Protein AF-0000000078944846 (afdb_homodimer)

Organism: Thermococcus gammatolerans (strain DSM 15229 / JCM 11827 / EJ3) (NCBI:txid593117)

Secondary structure (DSSP, 8-state):
--EEEE--BTTTB-HHHHHHHHHHHHHHHHT--HHHHHHHHHHHHHHHHHHHHTT-S-GGGHHHHHHHHHHHHHTS-HHHHHHHHHHHHHH--GGGBPTTHHHHHHHHHHTT-EEEEEE--SSS-HHHHHHHHHHTTGGGG-SEEEEHHHHT--TTSHHHHHHHHHHHT--GGGEEEEES-IIIIIIHHHHTT-EEEEE-TT-SS-EEEETTEEEESSTTHHHHHHHHHHHH-/--EEEE--BTTTB-HHHHHHHHHHHHHHHHT--HHHHHHHHHHHHHHHHHHHHTT-S-GGGHHHHHHHHHHHHHTS-HHHHHHHHHHHHHH--GGGBPTTHHHHHHHHHHTT-EEEEEE--SSS-HHHHHHHHHHTTGGGG-SEEEEHHHHT--TTSHHHHHHHHHHHT--GGGEEEEES-IIIIIIHHHHTT-EEEEE-TT-SS-EEEETTEEEESSTTHHHHHHHHHHHH-

Solvent-accessible surface area (backbone atoms only — not comparable to full-atom values): 23466 Å² total; per-residue (Å²): 120,50,34,43,33,29,33,40,68,60,35,34,30,35,48,66,54,50,51,51,38,25,37,55,38,34,20,63,73,66,72,53,58,53,67,58,45,46,50,46,52,53,53,41,51,52,51,52,53,54,35,36,77,71,67,46,81,54,44,76,37,40,37,57,51,42,33,46,52,39,16,58,75,71,70,49,61,48,56,54,51,53,50,13,39,41,51,17,64,72,64,62,58,77,83,30,51,34,87,45,24,65,58,32,40,47,53,46,40,73,72,71,36,49,28,32,36,50,28,70,45,40,69,51,59,45,65,58,53,51,32,51,33,50,74,71,55,53,45,81,46,44,73,42,76,44,26,14,72,78,70,45,26,37,59,35,44,47,67,45,64,43,49,63,29,64,73,66,71,47,56,42,78,34,26,34,30,37,18,47,44,54,65,41,29,20,52,18,26,44,75,51,44,22,24,16,28,26,38,35,72,84,41,94,44,80,41,79,78,47,100,53,26,34,36,16,39,44,53,45,42,55,60,59,51,52,53,52,53,60,71,74,105,120,50,34,43,33,29,32,39,68,59,36,34,31,34,48,67,54,48,51,52,38,25,35,54,38,34,21,64,74,66,72,54,59,53,68,59,45,46,50,46,52,54,53,42,50,52,50,51,53,54,34,35,76,70,69,47,81,53,42,78,38,40,38,58,51,40,34,46,52,40,16,58,76,71,70,49,63,48,55,54,51,52,50,13,39,41,52,19,65,72,64,64,59,76,83,28,52,34,86,46,24,65,59,31,41,48,54,47,40,72,72,70,36,47,29,32,36,51,27,68,47,38,70,49,58,46,65,60,54,51,32,51,32,50,74,71,55,51,44,83,45,44,73,42,77,45,27,13,71,77,71,46,25,37,57,34,44,46,66,46,64,43,49,63,27,65,74,68,72,47,56,43,78,32,26,35,31,38,17,46,44,54,65,40,29,21,51,18,25,43,74,51,45,22,24,17,28,25,37,36,74,84,42,92,45,81,42,77,78,45,100,53,27,35,34,17,38,44,51,46,41,54,61,59,50,53,53,53,55,60,70,75,105

Foldseek 3Di:
DAEEEEEPDQAFFDPVLLLVQLLVLLCVLVVDDSVVSSVLLVVLVVVLVVQVLVVHDFLLCQQVVQLVSSCVSSVHDSVSLAVSSVRSLVPGDPNRGDPCNQVLLVLVVVVVHAYEYQYEHHSYFVVSVVVSCVVNVVCVSHPYYHYSNVQSHAFLPLSSVCVVCVVVVHDQDRYEYEDADCSRFAVSSVVNPHQYEHADLPDPAWAADDPRYIYGNGNNNVNVVVVVVVVVD/DAEEEEEFDQAFFDPVLLLVQLLVLLCVLVVHDSVVSSVLLVVLVVVLVVQVLVPHDFLLCQQVVQLVSSCVSSVHDSVSLAVSSVRSLVPGDPNRGDPCNQVLLVLVVVVVHAYEYQYEHHSYFVVSVVVSCVVNVVCVSHPYYHYSNVQSHAFLPLSSVCVVCVVVVHDQDRYEYEDADCSRFAVSSVVNPHQYEHADLPDPAWAADDPRYIYGNGNNNVNVVVVVVVVVD

Radius of gyration: 23.51 Å; Cα contacts (8 Å, |Δi|>4): 927; chains: 2; bounding box: 53×76×45 Å

Nearest PDB structures (foldseek):
  2om6-assembly1_B  TM=9.949E-01  e=7.389E-34  Pyrococcus horikoshii OT3
  1x42-assembly1_A  TM=8.070E-01  e=1.001E-11  Pyrococcus horikoshii OT3
  3vay-assembly1_B  TM=6.993E-01  e=6.120E-13  Pseudomonas syringae pv. tomato str. DC3000
  3k1z-assembly1_A  TM=7.378E-01  e=4.622E-12  Homo sapiens
  3u26-assembly1_A  TM=7.948E-01  e=8.515E-11  Pyrococcus horikoshii

pLDDT: mean 97.65, std 2.81, range [67.69, 98.94]

Sequence (466 aa):
MKLVSFDVWNTVLSMDVMLDAFSVELTKLMGACILDVVEGILLTRERIKAMRAKGEGNPRRALEESQEMLAELLGIDVELVKRAVARAVLKVDEEIVLPGARGALEGVKRKGLKVTVTGNVMFWPGSYTRLLLERFGLMNYIDRTFFADEVLAYKPLPEMFRKPLETFNVKPEEAIHIGDTYAEDFEGALNAGLWAVWINPEAEGVRRIHERGFEVPSVEGILEVLERIEKEGMKLVSFDVWNTVLSMDVMLDAFSVELTKLMGACILDVVEGILLTRERIKAMRAKGEGNPRRALEESQEMLAELLGIDVELVKRAVARAVLKVDEEIVLPGARGALEGVKRKGLKVTVTGNVMFWPGSYTRLLLERFGLMNYIDRTFFADEVLAYKPLPEMFRKPLETFNVKPEEAIHIGDTYAEDFEGALNAGLWAVWINPEAEGVRRIHERGFEVPSVEGILEVLERIEKEG

InterPro domains:
  IPR006439 HAD hydrolase, subfamily IA [PR00413] (1-12)
  IPR006439 HAD hydrolase, subfamily IA [PR00413] (108-121)
  IPR006439 HAD hydrolase, subfamily IA [PR00413] (142-158)
  IPR006439 HAD hydrolase, subfamily IA [PR00413] (160-180)
  IPR006439 HAD hydrolase, subfamily IA [TIGR01549] (135-193)
  IPR023214 HAD superfamily [G3DSA:3.40.50.1000] (2-223)
  IPR036412 HAD-like superfamily [SSF56784] (1-227)
  IPR051540 S-2-haloalkanoic acid dehalogenase [PTHR43316] (2-230)

Structure (mmCIF, N/CA/C/O backbone):
data_AF-0000000078944846-model_v1
#
loop_
_entity.id
_entity.type
_entity.pdbx_description
1 polymer 'Hydrolase, HAD superfamily'
#
loop_
_atom_site.group_PDB
_atom_site.id
_atom_site.type_symbol
_atom_site.label_atom_id
_atom_site.label_alt_id
_atom_site.label_comp_id
_atom_site.label_asym_id
_atom_site.label_entity_id
_atom_site.label_seq_id
_atom_site.pdbx_PDB_ins_code
_atom_site.Cartn_x
_atom_site.Cartn_y
_atom_site.Cartn_z
_atom_site.occupancy
_atom_site.B_iso_or_equiv
_atom_site.auth_seq_id
_atom_site.auth_comp_id
_atom_site.auth_asym_id
_atom_site.auth_atom_id
_atom_site.pdbx_PDB_model_num
ATOM 1 N N . MET A 1 1 ? 5.203 27.234 17.406 1 96.06 1 MET A N 1
ATOM 2 C CA . MET A 1 1 ? 4.824 25.938 16.844 1 96.06 1 MET A CA 1
ATOM 3 C C . MET A 1 1 ? 6.035 25.234 16.234 1 96.06 1 MET A C 1
ATOM 5 O O . MET A 1 1 ? 6.898 25.875 15.641 1 96.06 1 MET A O 1
ATOM 9 N N . LYS A 1 2 ? 6.078 23.922 16.359 1 98.44 2 LYS A N 1
ATOM 10 C CA . LYS A 1 2 ? 7.223 23.156 15.867 1 98.44 2 LYS A CA 1
ATOM 11 C C . LYS A 1 2 ? 6.801 22.156 14.797 1 98.44 2 LYS A C 1
ATOM 13 O O . LYS A 1 2 ? 7.617 21.734 13.969 1 98.44 2 LYS A O 1
ATOM 18 N N . LEU A 1 3 ? 5.562 21.781 14.75 1 98.81 3 LEU A N 1
ATOM 19 C CA . LEU A 1 3 ? 5.086 20.719 13.867 1 98.81 3 LEU A CA 1
ATOM 20 C C . LEU A 1 3 ? 3.664 21.016 13.391 1 98.81 3 LEU A C 1
ATOM 22 O O . LEU A 1 3 ? 2.811 21.406 14.188 1 98.81 3 LEU A O 1
ATOM 26 N N . VAL A 1 4 ? 3.443 20.938 12.117 1 98.94 4 VAL A N 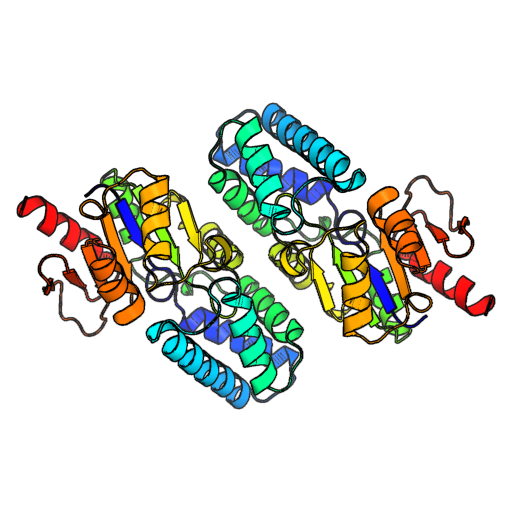1
ATOM 27 C CA . VAL A 1 4 ? 2.109 21 11.531 1 98.94 4 VAL A CA 1
ATOM 28 C C . VAL A 1 4 ? 1.763 19.641 10.898 1 98.94 4 VAL A C 1
ATOM 30 O O . VAL A 1 4 ? 2.477 19.172 10.016 1 98.94 4 VAL A O 1
ATOM 33 N N . SER A 1 5 ? 0.734 19.062 11.375 1 98.94 5 SER A N 1
ATOM 34 C CA . SER A 1 5 ? 0.221 17.797 10.859 1 98.94 5 SER A CA 1
ATOM 35 C C . SER A 1 5 ? -1.018 18.016 10 1 98.94 5 SER A C 1
ATOM 37 O O . SER A 1 5 ? -1.978 18.656 10.43 1 98.94 5 SER A O 1
ATOM 39 N N . PHE A 1 6 ? -1.006 17.484 8.766 1 98.94 6 PHE A N 1
ATOM 40 C CA . PHE A 1 6 ? -2.121 17.609 7.836 1 98.94 6 PHE A CA 1
ATOM 41 C C . PHE A 1 6 ? -2.873 16.297 7.703 1 98.94 6 PHE A C 1
ATOM 43 O O . PHE A 1 6 ? -2.256 15.227 7.57 1 98.94 6 PHE A O 1
ATOM 50 N N . ASP A 1 7 ? -4.191 16.359 7.738 1 98.88 7 ASP A N 1
ATOM 51 C CA . ASP A 1 7 ? -5 15.305 7.145 1 98.88 7 ASP A CA 1
ATOM 52 C C . ASP A 1 7 ? -4.766 15.219 5.637 1 98.88 7 ASP A C 1
ATOM 54 O O . ASP A 1 7 ? -4.07 16.062 5.062 1 98.88 7 ASP A O 1
ATOM 58 N N . VAL A 1 8 ? -5.34 14.18 5.004 1 98.75 8 VAL A N 1
ATOM 59 C CA . VAL A 1 8 ? -5.105 14.062 3.568 1 98.75 8 VAL A CA 1
ATOM 60 C C . VAL A 1 8 ? -6.395 14.367 2.811 1 98.75 8 VAL A C 1
ATOM 62 O O . VAL A 1 8 ? -6.484 15.367 2.102 1 98.75 8 VAL A O 1
ATOM 65 N N . TRP A 1 9 ? -7.387 13.586 3.014 1 98.5 9 TRP A N 1
ATOM 66 C CA . TRP A 1 9 ? -8.578 13.594 2.17 1 98.5 9 TRP A CA 1
ATOM 67 C C . TRP A 1 9 ? -9.523 14.719 2.574 1 98.5 9 TRP A C 1
ATOM 69 O O . TRP A 1 9 ? -9.969 14.773 3.723 1 98.5 9 TRP A O 1
ATOM 79 N N . ASN A 1 10 ? -9.797 15.555 1.61 1 98.19 10 ASN A N 1
ATOM 80 C CA . ASN A 1 10 ? -10.555 16.797 1.742 1 98.19 10 ASN A CA 1
ATOM 81 C C . ASN A 1 10 ? -9.781 17.844 2.533 1 98.19 10 ASN A C 1
ATOM 83 O O . ASN A 1 10 ? -10.375 18.766 3.107 1 98.19 10 ASN A O 1
ATOM 87 N N . THR A 1 11 ? -8.516 17.594 2.609 1 98.75 11 THR A N 1
ATOM 88 C CA . THR A 1 11 ? -7.57 18.562 3.156 1 98.75 11 THR A CA 1
ATOM 89 C C . THR A 1 11 ? -6.492 18.906 2.131 1 98.75 11 THR A C 1
ATOM 91 O O . THR A 1 11 ? -6.316 20.062 1.773 1 98.75 11 THR A O 1
ATOM 94 N N . VAL A 1 12 ? -5.848 17.891 1.533 1 98.75 12 VAL A N 1
ATOM 95 C CA . VAL A 1 12 ? -4.859 18.156 0.493 1 98.75 12 VAL A CA 1
ATOM 96 C C . VAL A 1 12 ? -5.289 17.484 -0.811 1 98.75 12 VAL A C 1
ATOM 98 O O . VAL A 1 12 ? -4.984 17.984 -1.898 1 98.75 12 VAL A O 1
ATOM 101 N N . LEU A 1 13 ? -5.949 16.344 -0.729 1 98.88 13 LEU A N 1
ATOM 102 C CA . LEU A 1 13 ? -6.488 15.641 -1.885 1 98.88 13 LEU A CA 1
ATOM 103 C C . LEU A 1 13 ? -8.008 15.555 -1.807 1 98.88 13 LEU A C 1
ATOM 105 O O . LEU A 1 13 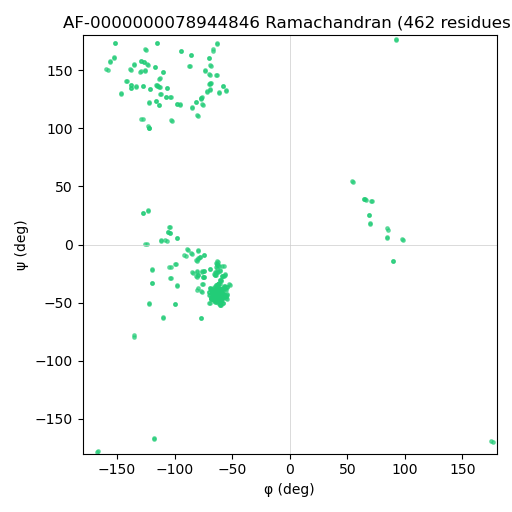? -8.578 15.531 -0.712 1 98.88 13 LEU A O 1
ATOM 109 N N . SER A 1 14 ? -8.656 15.469 -2.92 1 98.81 14 SER A N 1
ATOM 110 C CA . SER A 1 14 ? -10.109 15.43 -3.004 1 98.81 14 SER A CA 1
ATOM 111 C C . SER A 1 14 ? -10.641 14.016 -2.832 1 98.81 14 SER A C 1
ATOM 113 O O . SER A 1 14 ? -10.398 13.148 -3.68 1 98.81 14 SER A O 1
ATOM 115 N N . MET A 1 15 ? -11.414 13.828 -1.798 1 97.88 15 MET A N 1
ATOM 116 C CA . MET A 1 15 ? -12.078 12.547 -1.578 1 97.88 15 MET A CA 1
ATOM 117 C C . MET A 1 15 ? -13.078 12.258 -2.691 1 97.88 15 MET A C 1
ATOM 119 O O . MET A 1 15 ? -13.195 11.117 -3.143 1 97.88 15 MET A O 1
ATOM 123 N N . ASP A 1 16 ? -13.789 13.25 -3.121 1 97.94 16 ASP A N 1
ATOM 124 C CA . ASP A 1 16 ? -14.82 13.07 -4.137 1 97.94 16 ASP A CA 1
ATOM 125 C C . ASP A 1 16 ? -14.227 12.547 -5.441 1 97.94 16 ASP A C 1
ATOM 127 O O . ASP A 1 16 ? -14.781 11.648 -6.07 1 97.94 16 ASP A O 1
ATOM 131 N N . VAL A 1 17 ? -13.117 13.133 -5.84 1 98.75 17 VAL A N 1
ATOM 132 C CA . VAL A 1 17 ? -12.461 12.711 -7.07 1 98.75 17 VAL A CA 1
ATOM 133 C C . VAL A 1 17 ? -12.039 11.242 -6.949 1 98.75 17 VAL A C 1
ATOM 135 O O . VAL A 1 17 ? -12.242 10.453 -7.879 1 98.75 17 VAL A O 1
ATOM 138 N N . MET A 1 18 ? -11.484 10.852 -5.824 1 98.81 18 MET A N 1
ATOM 139 C CA . MET A 1 18 ? -11.031 9.484 -5.617 1 98.81 18 MET A CA 1
ATOM 140 C C . MET A 1 18 ? -12.211 8.516 -5.586 1 98.81 18 MET A C 1
ATOM 142 O O . MET A 1 18 ? -12.164 7.449 -6.207 1 98.81 18 MET A O 1
ATOM 146 N N . LEU A 1 19 ? -13.242 8.867 -4.832 1 98.56 19 LEU A N 1
ATOM 147 C CA . LEU A 1 19 ? -14.398 7.992 -4.707 1 98.56 19 LEU A CA 1
ATOM 148 C C . LEU A 1 19 ? -15.094 7.809 -6.055 1 98.56 19 LEU A C 1
ATOM 150 O O . LEU A 1 19 ? -15.625 6.734 -6.344 1 98.56 19 LEU A O 1
ATOM 154 N N . ASP A 1 20 ? -15.148 8.906 -6.855 1 98.5 20 ASP A N 1
ATOM 155 C CA . ASP A 1 20 ? -15.719 8.797 -8.195 1 98.5 20 ASP A CA 1
ATOM 156 C C . ASP A 1 20 ? -14.945 7.781 -9.039 1 98.5 20 ASP A C 1
ATOM 158 O O . ASP A 1 20 ? -15.547 6.902 -9.664 1 98.5 20 ASP A O 1
ATOM 162 N N . ALA A 1 21 ? -13.609 7.906 -9.07 1 98.81 21 ALA A N 1
ATOM 163 C CA . ALA A 1 21 ? -12.773 6.973 -9.82 1 98.81 21 ALA A CA 1
ATOM 164 C C . ALA A 1 21 ? -12.938 5.547 -9.305 1 98.81 21 ALA A C 1
ATOM 166 O O . ALA A 1 21 ? -13.062 4.605 -10.094 1 98.81 21 ALA A O 1
ATOM 167 N N . PHE A 1 22 ? -12.953 5.434 -8 1 98.88 22 PHE A N 1
ATOM 168 C CA . PHE A 1 22 ? -13.125 4.141 -7.344 1 98.88 22 PHE A CA 1
ATOM 169 C C . PHE A 1 22 ? -14.461 3.512 -7.73 1 98.88 22 PHE A C 1
ATOM 171 O O . PHE A 1 22 ? -14.516 2.332 -8.086 1 98.88 22 PHE A O 1
ATOM 178 N N . SER A 1 23 ? -15.5 4.285 -7.676 1 98.81 23 SER A N 1
ATOM 179 C CA . SER A 1 23 ? -16.828 3.805 -8.008 1 98.81 23 SER A CA 1
ATOM 180 C C . SER A 1 23 ? -16.906 3.32 -9.453 1 98.81 23 SER A C 1
ATOM 182 O O . SER A 1 23 ? -17.484 2.27 -9.734 1 98.81 23 SER A O 1
ATOM 184 N N . VAL A 1 24 ? -16.359 4.09 -10.344 1 98.75 24 VAL A N 1
ATOM 185 C CA . VAL A 1 24 ? -16.375 3.75 -11.766 1 98.75 24 VAL A CA 1
ATOM 186 C C . VAL A 1 24 ? -15.664 2.422 -11.984 1 98.75 24 VAL A C 1
ATOM 188 O O . VAL A 1 24 ? -16.188 1.53 -12.664 1 98.75 24 VAL A O 1
ATOM 191 N N . GLU A 1 25 ? -14.492 2.25 -11.398 1 98.81 25 GLU A N 1
ATOM 192 C CA . GLU A 1 25 ? -13.711 1.04 -11.617 1 98.81 25 GLU A CA 1
ATOM 193 C C . GLU A 1 25 ? -14.367 -0.171 -10.961 1 98.81 25 GLU A C 1
ATOM 195 O O . GLU A 1 25 ? -14.344 -1.272 -11.508 1 98.81 25 GLU A O 1
ATOM 200 N N . LEU A 1 26 ? -14.891 0.05 -9.742 1 98.88 26 LEU A N 1
ATOM 201 C CA . LEU A 1 26 ? -15.578 -1.05 -9.078 1 98.88 26 LEU A CA 1
ATOM 202 C C . LEU A 1 26 ? -16.797 -1.493 -9.875 1 98.88 26 LEU A C 1
ATOM 204 O O . LEU A 1 26 ? -17.062 -2.691 -9.992 1 98.88 26 LEU A O 1
ATOM 208 N N . THR A 1 27 ? -17.531 -0.506 -10.453 1 98.69 27 THR A N 1
ATOM 209 C CA . THR A 1 27 ? -18.688 -0.796 -11.297 1 98.69 27 THR A CA 1
ATOM 210 C C . THR A 1 27 ? -18.281 -1.663 -12.492 1 98.69 27 THR A C 1
ATOM 212 O O . THR A 1 27 ? -18.953 -2.65 -12.797 1 98.69 27 THR A O 1
ATOM 215 N N . LYS A 1 28 ? -17.219 -1.327 -13.133 1 98.38 28 LYS A N 1
ATOM 216 C CA . LYS A 1 28 ? -16.734 -2.08 -14.281 1 98.38 28 LYS A CA 1
ATOM 217 C C . LYS A 1 28 ? -16.391 -3.516 -13.898 1 98.38 28 LYS A C 1
ATOM 219 O O . LYS A 1 28 ? -16.734 -4.457 -14.617 1 98.38 28 LYS A O 1
ATOM 224 N N . LEU A 1 29 ? -15.734 -3.672 -12.797 1 98.06 29 LEU A N 1
ATOM 225 C CA . LEU A 1 29 ? -15.273 -4.988 -12.359 1 98.06 29 LEU A CA 1
ATOM 226 C C . LEU A 1 29 ? -16.453 -5.867 -11.961 1 98.06 29 LEU A C 1
ATOM 228 O O . LEU A 1 29 ? -16.438 -7.078 -12.18 1 98.06 29 LEU A O 1
ATOM 232 N N . MET A 1 30 ? -17.406 -5.273 -11.359 1 97.12 30 MET A N 1
ATOM 233 C CA . MET A 1 30 ? -18.578 -5.996 -10.875 1 97.12 30 MET A CA 1
ATOM 234 C C . MET A 1 30 ? -19.562 -6.266 -12.008 1 97.12 30 MET A C 1
ATOM 236 O O . MET A 1 30 ? -20.375 -7.184 -11.914 1 97.12 30 MET A O 1
ATOM 240 N N . GLY A 1 31 ? -19.562 -5.469 -13.016 1 96.12 31 GLY A N 1
ATOM 241 C CA . GLY A 1 31 ? -20.625 -5.512 -14.008 1 96.12 31 GLY A CA 1
ATOM 242 C C . GLY A 1 31 ? -21.984 -5.133 -13.453 1 96.12 31 GLY A C 1
ATOM 243 O O . GLY A 1 31 ? -22.984 -5.773 -13.773 1 96.12 31 GLY A O 1
ATOM 244 N N . ALA A 1 32 ? -22 -4.137 -12.578 1 93.88 32 ALA A N 1
ATOM 245 C CA . ALA A 1 32 ? -23.219 -3.732 -11.867 1 93.88 32 ALA A CA 1
ATOM 246 C C . ALA A 1 32 ? -23.625 -2.316 -12.258 1 93.88 32 ALA A C 1
ATOM 248 O O . ALA A 1 32 ? -22.953 -1.658 -13.047 1 93.88 32 ALA A O 1
ATOM 249 N N . CYS A 1 33 ? -24.781 -1.934 -11.766 1 95.12 33 CYS A N 1
ATOM 250 C CA . CYS A 1 33 ? -25.25 -0.559 -11.93 1 95.12 33 CYS A CA 1
ATOM 251 C C . CYS A 1 33 ? -24.438 0.391 -11.055 1 95.12 33 CYS A C 1
ATOM 253 O O . CYS A 1 33 ? -24.266 0.142 -9.859 1 95.12 33 CYS A O 1
ATOM 255 N N . ILE A 1 34 ? -24 1.416 -11.664 1 96.94 34 ILE A N 1
ATOM 256 C CA . ILE A 1 34 ? -23.141 2.361 -10.969 1 96.94 34 ILE A CA 1
ATOM 257 C C . ILE A 1 34 ? -23.875 2.953 -9.773 1 96.94 34 ILE A C 1
ATOM 259 O O . ILE A 1 34 ? -23.266 3.24 -8.742 1 96.94 34 ILE A O 1
ATOM 263 N N . LEU A 1 35 ? -25.156 3.154 -9.82 1 96.81 35 LEU A N 1
ATOM 264 C CA . LEU A 1 35 ? -25.922 3.738 -8.734 1 96.81 35 LEU A CA 1
ATOM 265 C C . LEU A 1 35 ? -25.875 2.848 -7.496 1 96.81 35 LEU A C 1
ATOM 267 O O . LEU A 1 35 ? -25.781 3.344 -6.371 1 96.81 35 LEU A O 1
ATOM 271 N N . ASP A 1 36 ? -25.922 1.568 -7.711 1 97 36 ASP A N 1
ATOM 272 C CA . ASP A 1 36 ? -25.844 0.614 -6.609 1 97 36 ASP A CA 1
ATOM 273 C C . ASP A 1 36 ? -24.469 0.643 -5.953 1 97 36 ASP A C 1
ATOM 275 O O . ASP A 1 36 ? -24.359 0.537 -4.73 1 97 36 ASP A O 1
ATOM 279 N N . VAL A 1 37 ? -23.516 0.739 -6.766 1 98.44 37 VAL A N 1
ATOM 280 C CA . VAL A 1 37 ? -22.141 0.757 -6.277 1 98.44 37 VAL A CA 1
ATOM 281 C C . VAL A 1 37 ? -21.906 2.016 -5.445 1 98.44 37 VAL A C 1
ATOM 283 O O . VAL A 1 37 ? -21.391 1.942 -4.328 1 98.44 37 VAL A O 1
ATOM 286 N N . VAL A 1 38 ? -22.281 3.154 -5.984 1 98.5 38 VAL A N 1
ATOM 287 C CA . VAL A 1 38 ? -22.109 4.434 -5.309 1 98.5 38 VAL A CA 1
ATOM 288 C C . VAL A 1 38 ? -22.859 4.426 -3.979 1 98.5 38 VAL A C 1
ATOM 290 O O . VAL A 1 38 ? -22.312 4.863 -2.957 1 98.5 38 VAL A O 1
ATOM 293 N N . GLU A 1 39 ? -24.031 3.943 -4.016 1 98.25 39 GLU A N 1
ATOM 294 C CA . GLU A 1 39 ? -24.812 3.855 -2.791 1 98.25 39 GLU A CA 1
ATOM 295 C C . GLU A 1 39 ? -24.141 2.967 -1.756 1 98.25 39 GLU A C 1
ATOM 297 O O . GLU A 1 39 ? -24.094 3.303 -0.57 1 98.25 39 GLU A O 1
ATOM 302 N N . GLY A 1 40 ? -23.688 1.794 -2.201 1 98.38 40 GLY A N 1
ATOM 303 C CA . GLY A 1 40 ? -22.969 0.901 -1.302 1 98.38 40 GLY A CA 1
ATOM 304 C C . GLY A 1 40 ? -21.734 1.536 -0.681 1 98.38 40 GLY A C 1
ATOM 305 O O . GLY A 1 40 ? -21.484 1.372 0.514 1 98.38 40 GLY A O 1
ATOM 306 N N . ILE A 1 41 ? -21 2.254 -1.489 1 98.75 41 ILE A N 1
ATOM 307 C CA . ILE A 1 41 ? -19.781 2.92 -1.027 1 98.75 41 ILE A CA 1
ATOM 308 C C . ILE A 1 41 ? -20.141 3.982 0.01 1 98.75 41 ILE A C 1
ATOM 310 O O . ILE A 1 41 ? -19.531 4.051 1.075 1 98.75 41 ILE A O 1
ATOM 314 N N . LEU A 1 42 ? -21.156 4.816 -0.266 1 98.12 42 LEU A N 1
ATOM 315 C CA . LEU A 1 42 ? -21.547 5.895 0.629 1 98.12 42 LEU A CA 1
ATOM 316 C C . LEU A 1 42 ? -22.078 5.34 1.949 1 98.12 42 LEU A C 1
ATOM 318 O O . LEU A 1 42 ? -21.766 5.863 3.018 1 98.12 42 LEU A O 1
ATOM 322 N N . LEU A 1 43 ? -22.828 4.293 1.886 1 98.25 43 LEU A N 1
ATOM 323 C CA . LEU A 1 43 ? -23.375 3.666 3.086 1 98.25 43 LEU A CA 1
ATOM 324 C C . LEU A 1 43 ? -22.25 3.09 3.949 1 98.25 43 LEU A C 1
ATOM 326 O O . LEU A 1 43 ? -22.266 3.246 5.172 1 98.25 43 LEU A O 1
ATOM 330 N N . THR A 1 44 ? -21.391 2.406 3.318 1 98.56 44 THR A N 1
ATOM 331 C CA . THR A 1 44 ? -20.266 1.823 4.055 1 98.56 44 THR A CA 1
ATOM 332 C C . THR A 1 44 ? -19.422 2.914 4.695 1 98.56 44 THR A C 1
ATOM 334 O O . THR A 1 44 ? -19 2.779 5.848 1 98.56 44 THR A O 1
ATOM 337 N N . ARG A 1 45 ? -19.125 3.936 3.926 1 97.44 45 ARG A N 1
ATOM 338 C CA . ARG A 1 45 ? -18.359 5.062 4.434 1 97.44 45 ARG A CA 1
ATOM 339 C C . ARG A 1 45 ? -19 5.656 5.68 1 97.44 45 ARG A C 1
ATOM 341 O O . ARG A 1 45 ? -18.328 5.926 6.672 1 97.44 45 ARG A O 1
ATOM 348 N N . GLU A 1 46 ? -20.25 5.879 5.664 1 96.62 46 GLU A N 1
ATOM 349 C CA . GLU A 1 46 ? -21 6.434 6.797 1 96.62 46 GLU A CA 1
ATOM 350 C C . GLU A 1 46 ? -20.906 5.52 8.016 1 96.62 46 GLU A C 1
ATOM 352 O O . GLU A 1 46 ? -20.734 5.992 9.141 1 96.62 46 GLU A O 1
ATOM 357 N N . ARG A 1 47 ? -21.016 4.281 7.754 1 96.75 47 ARG A N 1
ATOM 358 C CA . ARG A 1 47 ? -20.953 3.303 8.836 1 96.75 47 ARG A CA 1
ATOM 359 C C . ARG A 1 47 ? -19.578 3.314 9.492 1 96.75 47 ARG A C 1
ATOM 361 O O . ARG A 1 47 ? -19.469 3.283 10.719 1 96.75 47 ARG A O 1
ATOM 368 N N . ILE A 1 48 ? -18.594 3.348 8.688 1 95.88 48 ILE A N 1
ATOM 369 C CA . ILE A 1 48 ? -17.219 3.33 9.195 1 95.88 48 ILE A CA 1
ATOM 370 C C . ILE A 1 48 ? -16.953 4.598 10 1 95.88 48 ILE A C 1
ATOM 372 O O . ILE A 1 48 ? -16.375 4.539 11.086 1 95.88 48 ILE A O 1
ATOM 376 N N . LYS A 1 49 ? -17.344 5.727 9.5 1 93.31 49 LYS A N 1
ATOM 377 C CA . LYS A 1 49 ? -17.156 6.992 10.203 1 93.31 49 LYS A CA 1
ATOM 378 C C . LYS A 1 49 ? -17.875 6.988 11.547 1 93.31 49 LYS A C 1
ATOM 380 O O . LYS A 1 49 ? -17.328 7.469 12.547 1 93.31 49 LYS A O 1
ATOM 385 N N . ALA A 1 50 ? -19.031 6.469 11.531 1 93.75 50 ALA A N 1
ATOM 386 C CA . ALA A 1 50 ? -19.812 6.395 12.766 1 93.75 50 ALA A CA 1
ATOM 387 C C . ALA A 1 50 ? -19.125 5.488 13.789 1 93.75 50 ALA A C 1
ATOM 389 O O . ALA A 1 50 ? -19.094 5.805 14.984 1 93.75 50 ALA A O 1
ATOM 390 N N . MET A 1 51 ? -18.656 4.41 13.344 1 93.44 51 MET A N 1
ATOM 391 C CA . MET A 1 51 ? -17.953 3.471 14.211 1 93.44 51 MET A CA 1
ATOM 392 C C . MET A 1 51 ? -16.703 4.113 14.805 1 93.44 51 MET A C 1
ATOM 394 O O . MET A 1 51 ? -16.469 4.016 16.016 1 93.44 51 MET A O 1
ATOM 398 N N . ARG A 1 52 ? -15.945 4.805 14.016 1 90.25 52 ARG A N 1
ATOM 399 C CA . ARG A 1 52 ? -14.695 5.422 14.461 1 90.25 52 ARG A CA 1
ATOM 400 C C . ARG A 1 52 ? -14.977 6.551 15.453 1 90.25 52 ARG A C 1
ATOM 402 O O . ARG A 1 52 ? -14.219 6.742 16.406 1 90.25 52 ARG A O 1
ATOM 409 N N . ALA A 1 53 ? -15.984 7.277 15.172 1 87.62 53 ALA A N 1
ATOM 410 C CA . ALA A 1 53 ? -16.359 8.367 16.062 1 87.62 53 ALA A CA 1
ATOM 411 C C . ALA A 1 53 ? -16.641 7.852 17.469 1 87.62 53 ALA A C 1
ATOM 413 O O . ALA A 1 53 ? -16.406 8.555 18.453 1 87.62 53 ALA A O 1
ATOM 414 N N . LYS A 1 54 ? -17.062 6.543 17.578 1 89.75 54 LYS A N 1
ATOM 415 C CA . LYS A 1 54 ? -17.375 5.922 18.859 1 89.75 54 LYS A CA 1
ATOM 416 C C . LYS A 1 54 ? -16.203 5.094 19.375 1 89.75 54 LYS A C 1
ATOM 418 O O . LYS A 1 54 ? -16.312 4.418 20.406 1 89.75 54 LYS A O 1
ATOM 423 N N . GLY A 1 55 ? -15.133 5.195 18.641 1 86.38 55 GLY A N 1
ATOM 424 C CA . GLY A 1 55 ? -13.953 4.438 19.016 1 86.38 55 GLY A CA 1
ATOM 425 C C . GLY A 1 55 ? -14.125 2.939 18.844 1 86.38 55 GLY A C 1
ATOM 426 O O . GLY A 1 55 ? -13.484 2.152 19.547 1 86.38 55 GLY A O 1
ATOM 427 N N . GLU A 1 56 ? -15 2.566 17.969 1 91.56 56 GLU A N 1
ATOM 428 C CA . GLU A 1 56 ? -15.289 1.153 17.75 1 91.56 56 GLU A CA 1
ATOM 429 C C . GLU A 1 56 ? -14.461 0.596 16.594 1 91.56 56 GLU A C 1
ATOM 431 O O . GLU A 1 56 ? -13.82 1.353 15.859 1 91.56 56 GLU A O 1
ATOM 436 N N . GLY A 1 57 ? -14.445 -0.732 16.5 1 93.69 57 GLY A N 1
ATOM 437 C CA . GLY A 1 57 ? -13.648 -1.397 15.477 1 93.69 57 GLY A CA 1
ATOM 438 C C . GLY A 1 57 ? -12.258 -1.768 15.953 1 93.69 57 GLY A C 1
ATOM 439 O O . GLY A 1 57 ? -11.891 -1.496 17.094 1 93.69 57 GLY A O 1
ATOM 440 N N . ASN A 1 58 ? -11.5 -2.424 15.133 1 95.88 58 ASN A N 1
ATOM 441 C CA . ASN A 1 58 ? -10.117 -2.801 15.406 1 95.88 58 ASN A CA 1
ATOM 442 C C . ASN A 1 58 ? -9.133 -1.895 14.68 1 95.88 58 ASN A C 1
ATOM 444 O O . ASN A 1 58 ? -8.938 -2.027 13.469 1 95.88 58 ASN A O 1
ATOM 448 N N . PRO A 1 59 ? -8.469 -1.016 15.406 1 95.88 59 PRO A N 1
ATOM 449 C CA . PRO A 1 59 ? -7.559 -0.077 14.75 1 95.88 59 PRO A CA 1
ATOM 450 C C . PRO A 1 59 ? -6.488 -0.781 13.922 1 95.88 59 PRO A C 1
ATOM 452 O O . PRO A 1 59 ? -6.023 -0.236 12.914 1 95.88 59 PRO A O 1
ATOM 455 N N . ARG A 1 60 ? -6.172 -2.016 14.289 1 95.75 60 ARG A N 1
ATOM 456 C CA . ARG A 1 60 ? -5.121 -2.752 13.594 1 95.75 60 ARG A CA 1
ATOM 457 C C . ARG A 1 60 ? -5.621 -3.305 12.266 1 95.75 60 ARG A C 1
ATOM 459 O O . ARG A 1 60 ? -4.828 -3.75 11.438 1 95.75 60 ARG A O 1
ATOM 466 N N . ARG A 1 61 ? -6.93 -3.234 12.078 1 97.12 61 ARG A N 1
ATOM 467 C CA . ARG A 1 61 ? -7.539 -3.789 10.875 1 97.12 61 ARG A CA 1
ATOM 468 C C . ARG A 1 61 ? -8.414 -2.752 10.18 1 97.12 61 ARG A C 1
ATOM 470 O O . ARG A 1 61 ? -9.438 -3.098 9.586 1 97.12 61 ARG A O 1
ATOM 477 N N . ALA A 1 62 ? -8.086 -1.505 10.375 1 96.94 62 ALA A N 1
ATOM 478 C CA . ALA A 1 62 ? -8.914 -0.415 9.875 1 96.94 62 ALA A CA 1
ATOM 479 C C . ALA A 1 62 ? -9.164 -0.562 8.375 1 96.94 62 ALA A C 1
ATOM 481 O O . ALA A 1 62 ? -10.289 -0.405 7.902 1 96.94 62 ALA A O 1
ATOM 482 N N . LEU A 1 63 ? -8.156 -0.896 7.602 1 98.31 63 LEU A N 1
ATOM 483 C CA . LEU A 1 63 ? -8.258 -1.045 6.152 1 98.31 63 LEU A CA 1
ATOM 484 C C . LEU A 1 63 ? -9.086 -2.273 5.789 1 98.31 63 LEU A C 1
ATOM 486 O O . LEU A 1 63 ? -10.039 -2.178 5.02 1 98.31 63 LEU A O 1
ATOM 490 N N . GLU A 1 64 ? -8.719 -3.387 6.395 1 98.06 64 GLU A N 1
ATOM 491 C CA . GLU A 1 64 ? -9.375 -4.656 6.09 1 98.06 64 GLU A CA 1
ATOM 492 C C . GLU A 1 64 ? -10.852 -4.621 6.449 1 98.06 64 GLU A C 1
ATOM 494 O O . GLU A 1 64 ? -11.695 -5.109 5.695 1 98.06 64 GLU A O 1
ATOM 499 N N . GLU A 1 65 ? -11.094 -4.02 7.57 1 97.88 65 GLU A N 1
ATOM 500 C CA . GLU A 1 65 ? -12.477 -3.93 8.023 1 97.88 65 GLU A CA 1
ATOM 501 C C . GLU A 1 65 ? -13.328 -3.137 7.031 1 97.88 65 GLU A C 1
ATOM 503 O O . GLU A 1 65 ? -14.453 -3.531 6.719 1 97.88 65 GLU A O 1
ATOM 508 N N . SER A 1 66 ? -12.812 -2.053 6.559 1 98.44 66 SER A N 1
ATOM 509 C CA . SER A 1 66 ? -13.57 -1.219 5.633 1 98.44 66 SER A CA 1
ATOM 510 C C . SER A 1 66 ? -13.781 -1.927 4.297 1 98.44 66 SER A C 1
ATOM 512 O O . SER A 1 66 ? -14.875 -1.894 3.736 1 98.44 66 SER A O 1
ATOM 514 N N . GLN A 1 67 ? -12.742 -2.557 3.781 1 98.81 67 GLN A N 1
ATOM 515 C CA . GLN A 1 67 ? -12.836 -3.277 2.516 1 98.81 67 GLN A CA 1
ATOM 516 C C . GLN A 1 67 ? -13.82 -4.441 2.619 1 98.81 67 GLN A C 1
ATOM 518 O O . GLN A 1 67 ? -14.633 -4.652 1.719 1 98.81 67 GLN A O 1
ATOM 523 N N . GLU A 1 68 ? -13.734 -5.18 3.744 1 98.62 68 GLU A N 1
ATOM 524 C CA . GLU A 1 68 ? -14.594 -6.336 3.957 1 98.62 68 GLU A CA 1
ATOM 525 C C . GLU A 1 68 ? -16.047 -5.91 4.113 1 98.62 68 GLU A C 1
ATOM 527 O O . GLU A 1 68 ? -16.953 -6.586 3.621 1 98.62 68 GLU A O 1
ATOM 532 N N . MET A 1 69 ? -16.297 -4.828 4.832 1 98.62 69 MET A N 1
ATOM 533 C CA . MET A 1 69 ? -17.656 -4.324 5.008 1 98.62 69 MET A CA 1
ATOM 534 C C . MET A 1 69 ? -18.281 -3.965 3.666 1 98.62 69 MET A C 1
ATOM 536 O O . MET A 1 69 ? -19.453 -4.289 3.412 1 98.62 69 MET A O 1
ATOM 540 N N . LEU A 1 70 ? -17.516 -3.297 2.803 1 98.88 70 LEU A N 1
ATOM 541 C CA . LEU A 1 70 ? -18.031 -2.93 1.488 1 98.88 70 LEU A CA 1
ATOM 542 C C . LEU A 1 70 ? -18.297 -4.172 0.643 1 98.88 70 LEU A C 1
ATOM 544 O O . LEU A 1 70 ? -19.344 -4.281 -0 1 98.88 70 LEU A O 1
ATOM 548 N N . ALA A 1 71 ? -17.328 -5.07 0.624 1 98.75 71 ALA A N 1
ATOM 549 C CA . ALA A 1 71 ? -17.469 -6.305 -0.138 1 98.75 71 ALA A CA 1
ATOM 550 C C . ALA A 1 71 ? -18.719 -7.07 0.29 1 98.75 71 ALA A C 1
ATOM 552 O O . ALA A 1 71 ? -19.453 -7.582 -0.553 1 98.75 71 ALA A O 1
ATOM 553 N N . GLU A 1 72 ? -18.906 -7.152 1.588 1 98.56 72 GLU A N 1
ATOM 554 C CA . GLU A 1 72 ? -20.078 -7.848 2.133 1 98.56 72 GLU A CA 1
ATOM 555 C C . GLU A 1 72 ? -21.375 -7.172 1.706 1 98.56 72 GLU A C 1
ATOM 557 O O . GLU A 1 72 ? -22.312 -7.844 1.285 1 98.56 72 GLU A O 1
ATOM 562 N N . LEU A 1 73 ? -21.422 -5.898 1.873 1 98.38 73 LEU A N 1
ATOM 563 C CA . LEU A 1 73 ? -22.625 -5.148 1.535 1 98.38 73 LEU A CA 1
ATOM 564 C C . LEU A 1 73 ? -23 -5.348 0.069 1 98.38 73 LEU A C 1
ATOM 566 O O . LEU A 1 73 ? -24.172 -5.469 -0.266 1 98.38 73 LEU A O 1
ATOM 570 N N . LEU A 1 74 ? -21.984 -5.402 -0.802 1 98.31 74 LEU A N 1
ATOM 571 C CA . LEU A 1 74 ? -22.219 -5.484 -2.24 1 98.31 74 LEU A CA 1
ATOM 572 C C . LEU A 1 74 ? -22.312 -6.934 -2.695 1 98.31 74 LEU A C 1
ATOM 574 O O . LEU A 1 74 ? -22.625 -7.207 -3.855 1 98.31 74 LEU A O 1
ATOM 578 N N . GLY A 1 75 ? -21.969 -7.871 -1.809 1 97.88 75 GLY A N 1
ATOM 579 C CA . GLY A 1 75 ? -22.016 -9.289 -2.133 1 97.88 75 GLY A CA 1
ATOM 580 C C . GLY A 1 75 ? -20.922 -9.711 -3.096 1 97.88 75 GLY A C 1
ATOM 581 O O . GLY A 1 75 ? -21.156 -10.516 -4.004 1 97.88 75 GLY A O 1
ATOM 582 N N . ILE A 1 76 ? -19.75 -9.148 -2.959 1 98.12 76 ILE A N 1
ATOM 583 C CA . ILE A 1 76 ? -18.656 -9.453 -3.877 1 98.12 76 ILE A CA 1
ATOM 584 C C . ILE A 1 76 ? -17.438 -9.922 -3.09 1 98.12 76 ILE A C 1
ATOM 586 O O . ILE A 1 76 ? -17.406 -9.82 -1.86 1 98.12 76 ILE A O 1
ATOM 590 N N . ASP A 1 77 ? -16.453 -10.477 -3.801 1 98.12 77 ASP A N 1
ATOM 591 C CA . ASP A 1 77 ? -15.148 -10.797 -3.215 1 98.12 77 ASP A CA 1
ATOM 592 C C . ASP A 1 77 ? -14.367 -9.523 -2.879 1 98.12 77 ASP A C 1
ATOM 594 O O . ASP A 1 77 ? -14.359 -8.57 -3.66 1 98.12 77 ASP A O 1
ATOM 598 N N . VAL A 1 78 ? -13.727 -9.516 -1.738 1 98.62 78 VAL A N 1
ATOM 599 C CA . VAL A 1 78 ? -12.977 -8.352 -1.272 1 98.62 78 VAL A CA 1
ATOM 600 C C . VAL A 1 78 ? -11.867 -8.023 -2.264 1 98.62 78 VAL A C 1
ATOM 602 O O . VAL A 1 78 ? -11.422 -6.875 -2.35 1 98.62 78 VAL A O 1
ATOM 605 N N . GLU A 1 79 ? -11.438 -8.984 -3.07 1 98.75 79 GLU A N 1
ATOM 606 C CA . GLU A 1 79 ? -10.406 -8.758 -4.074 1 98.75 79 GLU A CA 1
ATOM 607 C C . GLU A 1 79 ? -10.844 -7.703 -5.09 1 98.75 79 GLU A C 1
ATOM 609 O O . GLU A 1 79 ? -10.023 -6.938 -5.59 1 98.75 79 GLU A O 1
ATOM 614 N N . LEU A 1 80 ? -12.078 -7.73 -5.441 1 98.69 80 LEU A N 1
ATOM 615 C CA . LEU A 1 80 ? -12.578 -6.762 -6.41 1 98.69 80 LEU A CA 1
ATOM 616 C C . LEU A 1 80 ? -12.461 -5.34 -5.867 1 98.69 80 LEU A C 1
ATOM 618 O O . LEU A 1 80 ? -12.219 -4.402 -6.629 1 98.69 80 LEU A O 1
ATOM 622 N N . VAL A 1 81 ? -12.68 -5.164 -4.543 1 98.88 81 VAL A N 1
ATOM 623 C CA . VAL A 1 81 ? -12.508 -3.863 -3.904 1 98.88 81 VAL A CA 1
ATOM 624 C C . VAL A 1 81 ? -11.055 -3.418 -4.027 1 98.88 81 VAL A C 1
ATOM 626 O O . VAL A 1 81 ? -10.773 -2.291 -4.445 1 98.88 81 VAL A O 1
ATOM 629 N N . LYS A 1 82 ? -10.156 -4.332 -3.719 1 98.88 82 LYS A N 1
ATOM 630 C CA . LYS A 1 82 ? -8.734 -4.027 -3.773 1 98.88 82 LYS A CA 1
ATOM 631 C C . LYS A 1 82 ? -8.297 -3.672 -5.191 1 98.88 82 LYS A C 1
ATOM 633 O O . LYS A 1 82 ? -7.539 -2.725 -5.398 1 98.88 82 LYS A O 1
ATOM 638 N N . ARG A 1 83 ? -8.789 -4.426 -6.168 1 98.88 83 ARG A N 1
ATOM 639 C CA . ARG A 1 83 ? -8.469 -4.168 -7.566 1 98.88 83 ARG A CA 1
ATOM 640 C C . ARG A 1 83 ? -9 -2.811 -8.008 1 98.88 83 ARG A C 1
ATOM 642 O O . ARG A 1 83 ? -8.305 -2.066 -8.711 1 98.88 83 ARG A O 1
ATOM 649 N N . ALA A 1 84 ? -10.203 -2.529 -7.621 1 98.94 84 ALA A N 1
ATOM 650 C CA . ALA A 1 84 ? -10.844 -1.282 -8.039 1 98.94 84 ALA A CA 1
ATOM 651 C C . ALA A 1 84 ? -10.07 -0.073 -7.516 1 98.94 84 ALA A C 1
ATOM 653 O O . ALA A 1 84 ? -9.922 0.928 -8.219 1 98.94 84 ALA A O 1
ATOM 654 N N . VAL A 1 85 ? -9.617 -0.191 -6.297 1 98.81 85 VAL A N 1
ATOM 655 C CA . VAL A 1 85 ? -8.867 0.927 -5.734 1 98.81 85 VAL A CA 1
ATOM 656 C C . VAL A 1 85 ? -7.551 1.098 -6.488 1 98.81 85 VAL A C 1
ATOM 658 O O . VAL A 1 85 ? -7.133 2.221 -6.773 1 98.81 85 VAL A O 1
ATOM 661 N N . ALA A 1 86 ? -6.879 0.008 -6.742 1 98.88 86 ALA A N 1
ATOM 662 C CA . ALA A 1 86 ? -5.641 0.082 -7.516 1 98.88 86 ALA A CA 1
ATOM 663 C C . ALA A 1 86 ? -5.879 0.761 -8.859 1 98.88 86 ALA A C 1
ATOM 665 O O . ALA A 1 86 ? -5.117 1.644 -9.266 1 98.88 86 ALA A O 1
ATOM 666 N N . ARG A 1 87 ? -6.938 0.401 -9.539 1 98.88 87 ARG A N 1
ATOM 667 C CA . ARG A 1 87 ? -7.281 0.985 -10.836 1 98.88 87 ARG A CA 1
ATOM 668 C C . ARG A 1 87 ? -7.598 2.471 -10.695 1 98.88 87 ARG A C 1
ATOM 670 O O . ARG A 1 87 ? -7.207 3.275 -11.547 1 98.88 87 ARG A O 1
ATOM 677 N N . ALA A 1 88 ? -8.328 2.787 -9.648 1 98.94 88 ALA A N 1
ATOM 678 C CA . ALA A 1 88 ? -8.688 4.184 -9.406 1 98.94 88 ALA A CA 1
ATOM 679 C C . ALA A 1 88 ? -7.441 5.043 -9.227 1 98.94 88 ALA A C 1
ATOM 681 O O . ALA A 1 88 ? -7.355 6.148 -9.773 1 98.94 88 ALA A O 1
ATOM 682 N N . VAL A 1 89 ? -6.488 4.527 -8.484 1 98.88 89 VAL A N 1
ATOM 683 C CA . VAL A 1 89 ? -5.242 5.238 -8.211 1 98.88 89 VAL A CA 1
ATOM 684 C C . VAL A 1 89 ? -4.496 5.496 -9.516 1 98.88 89 VAL A C 1
ATOM 686 O O . VAL A 1 89 ? -3.895 6.559 -9.695 1 98.88 89 VAL A O 1
ATOM 689 N N . LEU A 1 90 ? -4.539 4.547 -10.422 1 98.62 90 LEU A N 1
ATOM 690 C CA . LEU A 1 90 ? -3.867 4.668 -11.711 1 98.62 90 LEU A CA 1
ATOM 691 C C . LEU A 1 90 ? -4.551 5.715 -12.586 1 98.62 90 LEU A C 1
ATOM 693 O O . LEU A 1 90 ? -3.918 6.305 -13.461 1 98.62 90 LEU A O 1
ATOM 697 N N . LYS A 1 91 ? -5.773 6.027 -12.312 1 98.38 91 LYS A N 1
ATOM 698 C CA . LYS A 1 91 ? -6.57 6.793 -13.266 1 98.38 91 LYS A CA 1
ATOM 699 C C . LYS A 1 91 ? -6.695 8.25 -12.836 1 98.38 91 LYS A C 1
ATOM 701 O O . LYS A 1 91 ? -6.867 9.141 -13.68 1 98.38 91 LYS A O 1
ATOM 706 N N . VAL A 1 92 ? -6.648 8.523 -11.531 1 98.69 92 VAL A N 1
ATOM 707 C CA . VAL A 1 92 ? -6.863 9.883 -11.055 1 98.69 92 VAL A CA 1
ATOM 708 C C . VAL A 1 92 ? -5.758 10.797 -11.578 1 98.69 92 VAL A C 1
ATOM 710 O O . VAL A 1 92 ? -4.621 10.359 -11.773 1 98.69 92 VAL A O 1
ATOM 713 N N . ASP A 1 93 ? -6.113 12.031 -11.859 1 98.44 93 ASP A N 1
ATOM 714 C CA . ASP A 1 93 ? -5.148 13.008 -12.359 1 98.44 93 ASP A CA 1
ATOM 715 C C . ASP A 1 93 ? -5.004 14.18 -11.383 1 98.44 93 ASP A C 1
ATOM 717 O O . ASP A 1 93 ? -5.395 14.078 -10.219 1 98.44 93 ASP A O 1
ATOM 721 N N . GLU A 1 94 ? -4.379 15.227 -11.828 1 98.12 94 GLU A N 1
ATOM 722 C CA . GLU A 1 94 ? -3.973 16.344 -10.969 1 98.12 94 GLU A CA 1
ATOM 723 C C . GLU A 1 94 ? -5.184 17.031 -10.352 1 98.12 94 GLU A C 1
ATOM 725 O O . GLU A 1 94 ? -5.055 17.75 -9.359 1 98.12 94 GLU A O 1
ATOM 730 N N . GLU A 1 95 ? -6.383 16.812 -10.898 1 98.44 95 GLU A N 1
ATOM 731 C CA . GLU A 1 95 ? -7.602 17.406 -10.367 1 98.44 95 GLU A CA 1
ATOM 732 C C . GLU A 1 95 ? -7.875 16.938 -8.945 1 98.44 95 GLU A C 1
ATOM 734 O O . GLU A 1 95 ? -8.695 17.516 -8.234 1 98.44 95 GLU A O 1
ATOM 739 N N . ILE A 1 96 ? -7.199 15.883 -8.547 1 98.88 96 ILE A N 1
ATOM 740 C CA . ILE A 1 96 ? -7.422 15.32 -7.215 1 98.88 96 ILE A CA 1
ATOM 741 C C . ILE A 1 96 ? -6.777 16.219 -6.16 1 98.88 96 ILE A C 1
ATOM 743 O O . ILE A 1 96 ? -7.105 16.125 -4.977 1 98.88 96 ILE A O 1
ATOM 747 N N . VAL A 1 97 ? -5.773 17.047 -6.531 1 98.88 97 VAL A N 1
ATOM 748 C CA . VAL A 1 97 ? -5.117 17.969 -5.613 1 98.88 97 VAL A CA 1
ATOM 749 C C . VAL A 1 97 ? -6.023 19.172 -5.355 1 98.88 97 VAL A C 1
ATOM 751 O O . VAL A 1 97 ? -6.402 19.891 -6.285 1 98.88 97 VAL A O 1
ATOM 754 N N . LEU A 1 98 ? -6.363 19.375 -4.109 1 98.69 98 LEU A N 1
ATOM 755 C CA . LEU A 1 98 ? -7.277 20.453 -3.773 1 98.69 98 LEU A CA 1
ATOM 756 C C . LEU A 1 98 ? -6.613 21.812 -3.977 1 98.69 98 LEU A C 1
ATOM 758 O O . LEU A 1 98 ? -5.418 21.969 -3.709 1 98.69 98 LEU A O 1
ATOM 762 N N . PRO A 1 99 ? -7.426 22.797 -4.387 1 97.62 99 PRO A N 1
ATOM 763 C CA . PRO A 1 99 ? -6.879 24.141 -4.492 1 97.62 99 PRO A CA 1
ATOM 764 C C . PRO A 1 99 ? -6.246 24.625 -3.189 1 97.62 99 PRO A C 1
ATOM 766 O O . PRO A 1 99 ? -6.805 24.406 -2.111 1 97.62 99 PRO A O 1
ATOM 769 N N . GLY A 1 100 ? -5.055 25.172 -3.303 1 97.81 100 GLY A N 1
ATOM 770 C CA . GLY A 1 100 ? -4.395 25.75 -2.15 1 97.81 100 GLY A CA 1
ATOM 771 C C . GLY A 1 100 ? -3.543 24.766 -1.379 1 97.81 100 GLY A C 1
ATOM 772 O O . GLY A 1 100 ? -2.742 25.156 -0.527 1 97.81 100 GLY A O 1
ATOM 773 N N . ALA A 1 101 ? -3.701 23.453 -1.632 1 98.69 101 ALA A N 1
ATOM 774 C CA . ALA A 1 101 ? -2.975 22.422 -0.895 1 98.69 101 ALA A CA 1
ATOM 775 C C . ALA A 1 101 ? -1.466 22.625 -1.018 1 98.69 101 ALA A C 1
ATOM 777 O O . ALA A 1 101 ? -0.753 22.641 -0.012 1 98.69 101 ALA A O 1
ATOM 778 N N . ARG A 1 102 ? -1.004 22.781 -2.254 1 98.56 102 ARG A N 1
ATOM 779 C CA . ARG A 1 102 ? 0.425 22.953 -2.494 1 98.56 102 ARG A CA 1
ATOM 780 C C . ARG A 1 102 ? 0.948 24.203 -1.797 1 98.56 102 ARG A C 1
ATOM 782 O O . ARG A 1 102 ? 1.999 24.172 -1.153 1 98.56 102 ARG A O 1
ATOM 789 N N . GLY A 1 103 ? 0.193 25.281 -1.967 1 98.5 103 GLY A N 1
ATOM 790 C CA . GLY A 1 103 ? 0.582 26.531 -1.329 1 98.5 103 GLY A CA 1
ATOM 791 C C . GLY A 1 103 ? 0.656 26.438 0.183 1 98.5 103 GLY A C 1
ATOM 792 O O . GLY A 1 103 ? 1.558 27 0.805 1 98.5 103 GLY A O 1
ATOM 793 N N . ALA A 1 104 ? -0.264 25.75 0.804 1 98.88 104 ALA A N 1
ATOM 794 C CA . ALA A 1 104 ? -0.283 25.562 2.252 1 98.88 104 ALA A CA 1
ATOM 795 C C . ALA A 1 104 ? 0.938 24.781 2.723 1 98.88 104 ALA A C 1
ATOM 797 O O . ALA A 1 104 ? 1.628 25.203 3.658 1 98.88 104 ALA A O 1
ATOM 798 N N . LEU A 1 105 ? 1.204 23.672 2.07 1 98.88 105 LEU A N 1
ATOM 799 C CA . LEU A 1 105 ? 2.336 22.828 2.438 1 98.88 105 LEU A CA 1
ATOM 800 C C . LEU A 1 105 ? 3.652 23.578 2.275 1 98.88 105 LEU A C 1
ATOM 802 O O . LEU A 1 105 ? 4.488 23.578 3.18 1 98.88 105 LEU A O 1
ATOM 806 N N . GLU A 1 106 ? 3.799 24.188 1.156 1 98.5 106 GLU A N 1
ATOM 807 C CA . GLU A 1 106 ? 5.004 24.969 0.875 1 98.5 106 GLU A CA 1
ATOM 808 C C . GLU A 1 106 ? 5.176 26.094 1.878 1 98.5 106 GLU A C 1
ATOM 810 O O . GLU A 1 106 ? 6.289 26.359 2.346 1 98.5 106 GLU A O 1
ATOM 815 N N . GLY A 1 107 ? 4.086 26.797 2.131 1 98.62 107 GLY A N 1
ATOM 816 C CA . GLY A 1 107 ? 4.129 27.906 3.08 1 98.62 107 GLY A CA 1
ATOM 817 C C . GLY A 1 107 ? 4.562 27.469 4.469 1 98.62 107 GLY A C 1
ATOM 818 O O . GLY A 1 107 ? 5.367 28.156 5.113 1 98.62 107 GLY A O 1
ATOM 819 N N . VAL A 1 108 ? 4.012 26.375 4.941 1 98.81 108 VAL A N 1
ATOM 820 C CA . VAL A 1 108 ? 4.383 25.859 6.258 1 98.81 108 VAL A CA 1
ATOM 821 C C . VAL A 1 108 ? 5.859 25.469 6.266 1 98.81 108 VAL A C 1
ATOM 823 O O . VAL A 1 108 ? 6.586 25.781 7.215 1 98.81 108 VAL A O 1
ATOM 826 N N . LYS A 1 109 ? 6.27 24.781 5.25 1 98.12 109 LYS A N 1
ATOM 827 C CA . LYS A 1 109 ? 7.664 24.375 5.145 1 98.12 109 LYS A CA 1
ATOM 828 C C . LYS A 1 109 ? 8.602 25.578 5.156 1 98.12 109 LYS A C 1
ATOM 830 O O . LYS A 1 109 ? 9.68 25.516 5.758 1 98.12 109 LYS A O 1
ATOM 835 N N . ARG A 1 110 ? 8.273 26.625 4.516 1 97.56 110 ARG A N 1
ATOM 836 C CA . ARG A 1 110 ? 9.086 27.828 4.438 1 97.56 110 ARG A CA 1
ATOM 837 C C . ARG A 1 110 ? 9.273 28.453 5.812 1 97.56 110 ARG A C 1
ATOM 839 O O . ARG A 1 110 ? 10.25 29.172 6.051 1 97.56 110 ARG A O 1
ATOM 846 N N . LYS A 1 111 ? 8.391 28.188 6.703 1 97.62 111 LYS A N 1
ATOM 847 C CA . LYS A 1 111 ? 8.484 28.719 8.062 1 97.62 111 LYS A CA 1
ATOM 848 C C . LYS A 1 111 ? 9.461 27.906 8.898 1 97.62 111 LYS A C 1
ATOM 850 O O . LYS A 1 111 ? 9.719 28.234 10.062 1 97.62 111 LYS A O 1
ATOM 855 N N . GLY A 1 112 ? 9.961 26.828 8.305 1 97.62 112 GLY A N 1
ATOM 856 C CA . GLY A 1 112 ? 10.961 26.031 8.984 1 97.62 112 GLY A CA 1
ATOM 857 C C . GLY A 1 112 ? 10.352 25 9.93 1 97.62 112 GLY A C 1
ATOM 858 O O . GLY A 1 112 ? 11.039 24.469 10.797 1 97.62 112 GLY A O 1
ATOM 859 N N . LEU A 1 113 ? 9.078 24.75 9.859 1 98.56 113 LEU A N 1
ATOM 860 C CA . LEU A 1 113 ? 8.375 23.797 10.727 1 98.56 113 LEU A CA 1
ATOM 861 C C . LEU A 1 113 ? 8.438 22.391 10.156 1 98.56 113 LEU A C 1
ATOM 863 O O . LEU A 1 113 ? 8.602 22.219 8.945 1 98.56 113 LEU A O 1
ATOM 867 N N . LYS A 1 114 ? 8.344 21.344 11.039 1 98.75 114 LYS A N 1
ATOM 868 C CA . LYS A 1 114 ? 8.125 19.969 10.578 1 98.75 114 LYS A CA 1
ATOM 869 C C . LYS A 1 114 ? 6.727 19.797 10 1 98.75 114 LYS A C 1
ATOM 871 O O . LYS A 1 114 ? 5.754 20.312 10.547 1 98.75 114 LYS A O 1
ATOM 876 N N . VAL A 1 115 ? 6.676 19.188 8.883 1 98.94 115 VAL A N 1
ATOM 877 C CA . VAL A 1 115 ? 5.398 18.953 8.211 1 98.94 115 VAL A CA 1
ATOM 878 C C . VAL A 1 115 ? 5.137 17.453 8.125 1 98.94 115 VAL A C 1
ATOM 880 O O . VAL A 1 115 ? 5.961 16.703 7.602 1 98.94 115 VAL A O 1
ATOM 883 N N . THR A 1 116 ? 3.998 17 8.656 1 98.88 116 THR A N 1
ATOM 884 C CA . THR A 1 116 ? 3.605 15.594 8.531 1 98.88 116 THR A CA 1
ATOM 885 C C . THR A 1 116 ? 2.201 15.477 7.953 1 98.88 116 THR A C 1
ATOM 887 O O . THR A 1 116 ? 1.447 16.453 7.926 1 98.88 116 THR A O 1
ATOM 890 N N . VAL A 1 117 ? 1.968 14.359 7.402 1 98.75 117 VAL A N 1
ATOM 891 C CA . VAL A 1 117 ? 0.617 13.922 7.07 1 98.75 117 VAL A CA 1
ATOM 892 C C . VAL A 1 117 ? 0.177 12.82 8.031 1 98.75 117 VAL A C 1
ATOM 894 O O . VAL A 1 117 ? 0.916 11.859 8.266 1 98.75 117 VAL A O 1
ATOM 897 N N . THR A 1 118 ? -0.916 13 8.625 1 98.75 118 THR A N 1
ATOM 898 C CA . THR A 1 118 ? -1.554 12.023 9.5 1 98.75 118 THR A CA 1
ATOM 899 C C . THR A 1 118 ? -2.951 11.68 8.992 1 98.75 118 THR A C 1
ATOM 901 O O . THR A 1 118 ? -3.9 12.438 9.203 1 98.75 118 THR A O 1
ATOM 904 N N . GLY A 1 119 ? -3.041 10.562 8.32 1 98.38 119 GLY A N 1
ATOM 905 C CA . GLY A 1 119 ? -4.293 10.266 7.645 1 98.38 119 GLY A CA 1
ATOM 906 C C . GLY A 1 119 ? -4.855 8.906 7.996 1 98.38 119 GLY A C 1
ATOM 907 O O . GLY A 1 119 ? -4.102 7.938 8.148 1 98.38 119 GLY A O 1
ATOM 908 N N . ASN A 1 120 ? -6.152 8.828 8.242 1 97.88 120 ASN A N 1
ATOM 909 C CA . ASN A 1 120 ? -6.844 7.543 8.328 1 97.88 120 ASN A CA 1
ATOM 910 C C . ASN A 1 120 ? -6.875 6.824 6.984 1 97.88 120 ASN A C 1
ATOM 912 O O . ASN A 1 120 ? -6.422 7.371 5.977 1 97.88 120 ASN A O 1
ATOM 916 N N . VAL A 1 121 ? -7.227 5.578 7.023 1 98.12 121 VAL A N 1
ATOM 917 C CA . VAL A 1 121 ? -7.461 4.797 5.812 1 98.12 121 VAL A CA 1
ATOM 918 C C . VAL A 1 121 ? -8.875 4.219 5.836 1 98.12 121 VAL A C 1
ATOM 920 O O . VAL A 1 121 ? -9.477 4.07 6.902 1 98.12 121 VAL A O 1
ATOM 923 N N . MET A 1 122 ? -9.445 3.939 4.715 1 96.94 122 MET A N 1
ATOM 924 C CA . MET A 1 122 ? -10.742 3.268 4.613 1 96.94 122 MET A CA 1
ATOM 925 C C . MET A 1 122 ? -10.703 2.168 3.557 1 96.94 122 MET A C 1
ATOM 927 O O . MET A 1 122 ? -10.43 1.007 3.873 1 96.94 122 MET A O 1
ATOM 931 N N . PHE A 1 123 ? -10.789 2.525 2.229 1 98.56 123 PHE A N 1
ATOM 932 C CA . PHE A 1 123 ? -10.906 1.481 1.216 1 98.56 123 PHE A CA 1
ATOM 933 C C . PHE A 1 123 ? -9.555 1.216 0.56 1 98.56 123 PHE A C 1
ATOM 935 O O . PHE A 1 123 ? -9.391 0.221 -0.15 1 98.56 123 PHE A O 1
ATOM 942 N N . TRP A 1 124 ? -8.609 2.09 0.689 1 98.75 124 TRP A N 1
ATOM 943 C CA . TRP A 1 124 ? -7.273 1.918 0.122 1 98.75 124 TRP A CA 1
ATOM 944 C C . TRP A 1 124 ? -6.199 2.156 1.176 1 98.75 124 TRP A C 1
ATOM 946 O O . TRP A 1 124 ? -6.414 2.902 2.133 1 98.75 124 TRP A O 1
ATOM 956 N N . PRO A 1 125 ? -5.055 1.49 1.081 1 98.75 125 PRO A N 1
ATOM 957 C CA . PRO A 1 125 ? -3.98 1.647 2.062 1 98.75 125 PRO A CA 1
ATOM 958 C C . PRO A 1 125 ? -3.297 3.012 1.975 1 98.75 125 PRO A C 1
ATOM 960 O O . PRO A 1 125 ? -3.375 3.68 0.94 1 98.75 125 PRO A O 1
ATOM 963 N N . GLY A 1 126 ? -2.621 3.344 3.08 1 98.81 126 GLY A N 1
ATOM 964 C CA . GLY A 1 126 ? -1.853 4.574 3.141 1 98.81 126 GLY A CA 1
ATOM 965 C C . GLY A 1 126 ? -0.777 4.66 2.074 1 98.81 126 GLY A C 1
ATOM 966 O O . GLY A 1 126 ? -0.441 5.754 1.609 1 98.81 126 GLY A O 1
ATOM 967 N N . SER A 1 127 ? -0.268 3.541 1.609 1 98.81 127 SER A N 1
ATOM 968 C CA . SER A 1 127 ? 0.777 3.518 0.592 1 98.81 127 SER A CA 1
ATOM 969 C C . SER A 1 127 ? 0.278 4.102 -0.726 1 98.81 127 SER A C 1
ATOM 971 O O . SER A 1 127 ? 1.04 4.734 -1.459 1 98.81 127 SER A O 1
ATOM 973 N N . TYR A 1 128 ? -1.012 3.879 -1.062 1 98.88 128 TYR A N 1
ATOM 974 C CA . TYR A 1 128 ? -1.569 4.48 -2.268 1 98.88 128 TYR A CA 1
ATOM 975 C C . TYR A 1 128 ? -1.681 5.992 -2.121 1 98.88 128 TYR A C 1
ATOM 977 O O . TYR A 1 128 ? -1.485 6.734 -3.088 1 98.88 128 TYR A O 1
ATOM 985 N N . THR A 1 129 ? -2.045 6.422 -0.918 1 98.88 129 THR A N 1
ATOM 986 C CA . THR A 1 129 ? -2.064 7.855 -0.65 1 98.88 129 THR A CA 1
ATOM 987 C C . THR A 1 129 ? -0.667 8.453 -0.794 1 98.88 129 THR A C 1
ATOM 989 O O . THR A 1 129 ? -0.499 9.508 -1.401 1 98.88 129 THR A O 1
ATOM 992 N N . ARG A 1 130 ? 0.333 7.793 -0.236 1 98.88 130 ARG A N 1
ATOM 993 C CA . ARG A 1 130 ? 1.718 8.227 -0.396 1 98.88 130 ARG A CA 1
ATOM 994 C C . ARG A 1 130 ? 2.096 8.312 -1.871 1 98.88 130 ARG A C 1
ATOM 996 O O . ARG A 1 130 ? 2.768 9.258 -2.289 1 98.88 130 ARG A O 1
ATOM 1003 N N . LEU A 1 131 ? 1.69 7.316 -2.611 1 98.88 131 LEU A N 1
ATOM 1004 C CA . LEU A 1 131 ? 1.962 7.27 -4.043 1 98.88 131 LEU A CA 1
ATOM 1005 C C . LEU A 1 131 ? 1.384 8.492 -4.746 1 98.88 131 LEU A C 1
ATOM 1007 O O . LEU A 1 131 ? 2.051 9.102 -5.586 1 98.88 131 LEU A O 1
ATOM 1011 N N . LEU A 1 132 ? 0.166 8.836 -4.441 1 98.94 132 LEU A N 1
ATOM 1012 C CA . LEU A 1 132 ? -0.488 9.984 -5.055 1 98.94 132 LEU A CA 1
ATOM 1013 C C . LEU A 1 132 ? 0.203 11.281 -4.645 1 98.94 132 LEU A C 1
ATOM 1015 O O . LEU A 1 132 ? 0.385 12.18 -5.473 1 98.94 132 LEU A O 1
ATOM 1019 N N . LEU A 1 133 ? 0.569 11.367 -3.35 1 98.88 133 LEU A N 1
ATOM 1020 C CA . LEU A 1 133 ? 1.28 12.555 -2.873 1 98.88 133 LEU A CA 1
ATOM 1021 C C . LEU A 1 133 ? 2.611 12.711 -3.598 1 98.88 133 LEU A C 1
ATOM 1023 O O . LEU A 1 133 ? 3.033 13.836 -3.889 1 98.88 133 LEU A O 1
ATOM 1027 N N . GLU A 1 134 ? 3.309 11.609 -3.889 1 98.81 134 GLU A N 1
ATOM 1028 C CA . GLU A 1 134 ? 4.547 11.641 -4.664 1 98.81 134 GLU A CA 1
ATOM 1029 C C . GLU A 1 134 ? 4.281 12.031 -6.113 1 98.81 134 GLU A C 1
ATOM 1031 O O . GLU A 1 134 ? 4.973 12.891 -6.668 1 98.81 134 GLU A O 1
ATOM 1036 N N . ARG A 1 135 ? 3.291 11.406 -6.672 1 98.75 135 ARG A N 1
ATOM 1037 C CA . ARG A 1 135 ? 2.961 11.586 -8.078 1 98.75 135 ARG A CA 1
ATOM 1038 C C . ARG A 1 135 ? 2.697 13.055 -8.398 1 98.75 135 ARG A C 1
ATOM 1040 O O . ARG A 1 135 ? 3.098 13.547 -9.453 1 98.75 135 ARG A O 1
ATOM 1047 N N . PHE A 1 136 ? 2.068 13.742 -7.445 1 98.69 136 PHE A N 1
ATOM 1048 C CA . PHE A 1 136 ? 1.651 15.109 -7.738 1 98.69 136 PHE A CA 1
ATOM 1049 C C . PHE A 1 136 ? 2.555 16.109 -7.035 1 98.69 136 PHE A C 1
ATOM 1051 O O . PHE A 1 136 ? 2.205 17.281 -6.906 1 98.69 136 PHE A O 1
ATOM 1058 N N . GLY A 1 137 ? 3.656 15.664 -6.488 1 98.31 137 GLY A N 1
ATOM 1059 C CA . GLY A 1 137 ? 4.746 16.516 -6.035 1 98.31 137 GLY A CA 1
ATOM 1060 C C . GLY A 1 137 ? 4.535 17.062 -4.637 1 98.31 137 GLY A C 1
ATOM 1061 O O . GLY A 1 137 ? 5.316 17.891 -4.164 1 98.31 137 GLY A O 1
ATOM 1062 N N . LEU A 1 138 ? 3.504 16.641 -3.945 1 98.75 138 LEU A N 1
ATOM 1063 C CA . LEU A 1 138 ? 3.182 17.188 -2.631 1 98.75 138 LEU A CA 1
ATOM 1064 C C . LEU A 1 138 ? 4.137 16.641 -1.571 1 98.75 138 LEU A C 1
ATOM 1066 O O . LEU A 1 138 ? 4.434 17.328 -0.59 1 98.75 138 LEU A O 1
ATOM 1070 N N . MET A 1 139 ? 4.676 15.438 -1.781 1 98.56 139 MET A N 1
ATOM 1071 C CA . MET A 1 139 ? 5.566 14.805 -0.815 1 98.56 139 MET A CA 1
ATOM 1072 C C . MET A 1 139 ? 6.844 15.617 -0.638 1 98.56 139 MET A C 1
ATOM 1074 O O . MET A 1 139 ? 7.535 15.484 0.373 1 98.56 139 MET A O 1
ATOM 1078 N N . ASN A 1 140 ? 7.16 16.469 -1.581 1 98 140 ASN A N 1
ATOM 1079 C CA . ASN A 1 140 ? 8.375 17.281 -1.521 1 98 140 ASN A CA 1
ATOM 1080 C C . ASN A 1 140 ? 8.352 18.234 -0.334 1 98 140 ASN A C 1
ATOM 1082 O O . ASN A 1 140 ? 9.391 18.766 0.068 1 98 140 ASN A O 1
ATOM 1086 N N . TYR A 1 141 ? 7.16 18.438 0.237 1 98.56 141 TYR A N 1
ATOM 1087 C CA . TYR A 1 141 ? 7.02 19.406 1.325 1 98.56 141 TYR A CA 1
ATOM 1088 C C . TYR A 1 141 ? 6.711 18.703 2.641 1 98.56 141 TYR A C 1
ATOM 1090 O O . TYR A 1 141 ? 6.465 19.344 3.658 1 98.56 141 TYR A O 1
ATOM 1098 N N . ILE A 1 142 ? 6.68 17.391 2.658 1 98.81 142 ILE A N 1
ATOM 1099 C CA . ILE A 1 142 ? 6.262 16.609 3.809 1 98.81 142 ILE A CA 1
ATOM 1100 C C . ILE A 1 142 ? 7.457 15.844 4.379 1 98.81 142 ILE A C 1
ATOM 1102 O O . ILE A 1 142 ? 8.172 15.156 3.643 1 98.81 142 ILE A O 1
ATOM 1106 N N . ASP A 1 143 ? 7.676 15.953 5.641 1 98.62 143 ASP A N 1
ATOM 1107 C CA . ASP A 1 143 ? 8.812 15.305 6.277 1 98.62 143 ASP A CA 1
ATOM 1108 C C . ASP A 1 143 ? 8.539 13.82 6.52 1 98.62 143 ASP A C 1
ATOM 1110 O O . ASP A 1 143 ? 9.445 12.992 6.43 1 98.62 143 ASP A O 1
ATOM 1114 N N . ARG A 1 144 ? 7.297 13.516 6.887 1 98.62 144 ARG A N 1
ATOM 1115 C CA . ARG A 1 144 ? 6.941 12.133 7.18 1 98.62 144 ARG A CA 1
ATOM 1116 C C . ARG A 1 144 ? 5.434 11.922 7.078 1 98.62 144 ARG A C 1
ATOM 1118 O O . ARG A 1 144 ? 4.656 12.859 7.285 1 98.62 144 ARG A O 1
ATOM 1125 N N . THR A 1 145 ? 5.082 10.734 6.734 1 98.88 145 THR A N 1
ATOM 1126 C CA . THR A 1 145 ? 3.67 10.375 6.672 1 98.88 145 THR A CA 1
ATOM 1127 C C . THR A 1 145 ? 3.33 9.344 7.75 1 98.88 145 THR A C 1
ATOM 1129 O O . THR A 1 145 ? 4.133 8.461 8.047 1 98.88 145 THR A O 1
ATOM 1132 N N . PHE A 1 146 ? 2.182 9.484 8.305 1 98.81 146 PHE A N 1
ATOM 1133 C CA . PHE A 1 146 ? 1.614 8.547 9.266 1 98.81 146 PHE A CA 1
ATOM 1134 C C . PHE A 1 146 ? 0.21 8.125 8.844 1 98.81 146 PHE A C 1
ATOM 1136 O O . PHE A 1 146 ? -0.729 8.914 8.914 1 98.81 146 PHE A O 1
ATOM 1143 N N . PHE A 1 147 ? 0.071 6.902 8.406 1 98.81 147 PHE A N 1
ATOM 1144 C CA . PHE A 1 147 ? -1.226 6.383 7.988 1 98.81 147 PHE A CA 1
ATOM 1145 C C . PHE A 1 147 ? -1.738 5.344 8.984 1 98.81 147 PHE A C 1
ATOM 1147 O O . PHE A 1 147 ? -0.952 4.602 9.57 1 98.81 147 PHE A O 1
ATOM 1154 N N . ALA A 1 148 ? -3.012 5.27 9.125 1 98.5 148 ALA A N 1
ATOM 1155 C CA . ALA A 1 148 ? -3.672 4.449 10.133 1 98.5 148 ALA A CA 1
ATOM 1156 C C . ALA A 1 148 ? -3.232 2.992 10.031 1 98.5 148 ALA A C 1
ATOM 1158 O O . ALA A 1 148 ? -3.018 2.328 11.047 1 98.5 148 ALA A O 1
ATOM 1159 N N . ASP A 1 149 ? -3.062 2.496 8.812 1 98 149 ASP A N 1
ATOM 1160 C CA . ASP A 1 149 ? -2.738 1.088 8.609 1 98 149 ASP A CA 1
ATOM 1161 C C . ASP A 1 149 ? -1.254 0.825 8.859 1 98 149 ASP A C 1
ATOM 1163 O O . ASP A 1 149 ? -0.835 -0.327 8.992 1 98 149 ASP A O 1
ATOM 1167 N N . GLU A 1 150 ? -0.471 1.868 8.961 1 97.56 150 GLU A N 1
ATOM 1168 C CA . GLU A 1 150 ? 0.946 1.731 9.281 1 97.56 150 GLU A CA 1
ATOM 1169 C C . GLU A 1 150 ? 1.199 1.956 10.766 1 97.56 150 GLU A C 1
ATOM 1171 O O . GLU A 1 150 ? 2.051 1.293 11.367 1 97.56 150 GLU A O 1
ATOM 1176 N N . VAL A 1 151 ? 0.393 2.895 11.336 1 97.56 151 VAL A N 1
ATOM 1177 C CA . VAL A 1 151 ? 0.54 3.256 12.742 1 97.56 151 VAL A CA 1
ATOM 1178 C C . VAL A 1 151 ? -0.245 2.275 13.617 1 97.56 151 VAL A C 1
ATOM 1180 O O . VAL A 1 151 ? 0.027 2.141 14.812 1 97.56 151 VAL A O 1
ATOM 1183 N N . LEU A 1 152 ? -1.233 1.641 13.062 1 96.81 152 LEU A N 1
ATOM 1184 C CA . LEU A 1 152 ? -2.145 0.72 13.734 1 96.81 152 LEU A CA 1
ATOM 1185 C C . LEU A 1 152 ? -2.988 1.451 14.773 1 96.81 152 LEU A C 1
ATOM 1187 O O . LEU A 1 152 ? -3.189 0.948 15.883 1 96.81 152 LEU A O 1
ATOM 1191 N N . ALA A 1 153 ? -3.367 2.6 14.422 1 97.12 153 ALA A N 1
ATOM 1192 C CA . ALA A 1 153 ? -4.316 3.484 15.094 1 97.12 153 ALA A CA 1
ATOM 1193 C C . ALA A 1 153 ? -5 4.414 14.094 1 97.12 153 ALA A C 1
ATOM 1195 O O . ALA A 1 153 ? -4.586 4.5 12.938 1 97.12 153 ALA A O 1
ATOM 1196 N N . TYR A 1 154 ? -6.113 4.961 14.492 1 97.88 154 TYR A N 1
ATOM 1197 C CA . TYR A 1 154 ? -6.789 5.922 13.625 1 97.88 154 TYR A CA 1
ATOM 1198 C C . TYR A 1 154 ? -7.316 7.105 14.43 1 97.88 154 TYR A C 1
ATOM 1200 O O . TYR A 1 154 ? -7.531 6.992 15.641 1 97.88 154 TYR A O 1
ATOM 1208 N N . LYS A 1 155 ? -7.367 8.266 13.734 1 97.5 155 LYS A N 1
ATOM 1209 C CA . LYS A 1 155 ? -8.055 9.398 14.352 1 97.5 155 LYS A CA 1
ATOM 1210 C C . LYS A 1 155 ? -9.523 9.07 14.609 1 97.5 155 LYS A C 1
ATOM 1212 O O . LYS A 1 155 ? -10.172 8.422 13.781 1 97.5 155 LYS A O 1
ATOM 1217 N N . PRO A 1 156 ? -10.008 9.344 15.828 1 96.75 156 PRO A N 1
ATOM 1218 C CA . PRO A 1 156 ? -9.516 10.336 16.797 1 96.75 156 PRO A CA 1
ATOM 1219 C C . PRO A 1 156 ? -8.742 9.703 17.953 1 96.75 156 PRO A C 1
ATOM 1221 O O . PRO A 1 156 ? -8.492 10.359 18.953 1 96.75 156 PRO A O 1
ATOM 1224 N N . LEU A 1 157 ? -8.328 8.492 17.875 1 96.81 157 LEU A N 1
ATOM 1225 C CA . LEU A 1 157 ? -7.555 7.898 18.953 1 96.81 157 LEU A CA 1
ATOM 1226 C C . LEU A 1 157 ? -6.289 8.703 19.219 1 96.81 157 LEU A C 1
ATOM 1228 O O . LEU A 1 157 ? -5.594 9.102 18.281 1 96.81 157 LEU A O 1
ATOM 1232 N N . PRO A 1 158 ? -5.969 8.938 20.438 1 96.94 158 PRO A N 1
ATOM 1233 C CA . PRO A 1 158 ? -4.816 9.781 20.766 1 96.94 158 PRO A CA 1
ATOM 1234 C C . PRO A 1 158 ? -3.502 9.219 20.219 1 96.94 158 PRO A C 1
ATOM 1236 O O . PRO A 1 158 ? -2.59 9.984 19.906 1 96.94 158 PRO A O 1
ATOM 1239 N N . GLU A 1 159 ? -3.439 7.898 20.125 1 97.12 159 GLU A N 1
ATOM 1240 C CA . GLU A 1 159 ? -2.229 7.242 19.641 1 97.12 159 GLU A CA 1
ATOM 1241 C C . GLU A 1 159 ? -1.846 7.75 18.25 1 97.12 159 GLU A C 1
ATOM 1243 O O . GLU A 1 159 ? -0.66 7.855 17.938 1 97.12 159 GLU A O 1
ATOM 1248 N N . MET A 1 160 ? -2.824 8.031 17.469 1 97.88 160 MET A N 1
ATOM 1249 C CA . MET A 1 160 ? -2.582 8.492 16.109 1 97.88 160 MET A CA 1
ATOM 1250 C C . MET A 1 160 ? -1.907 9.859 16.109 1 97.88 160 MET A C 1
ATOM 1252 O O . MET A 1 160 ? -1.038 10.125 15.273 1 97.88 160 MET A O 1
ATOM 1256 N N . PHE A 1 161 ? -2.283 10.68 17.016 1 98.62 161 PHE A N 1
ATOM 1257 C CA . PHE A 1 161 ? -1.725 12.023 17.109 1 98.62 161 PHE A CA 1
ATOM 1258 C C . PHE A 1 161 ? -0.373 12 17.812 1 98.62 161 PHE A C 1
ATOM 1260 O O . PHE A 1 161 ? 0.49 12.836 17.547 1 98.62 161 PHE A O 1
ATOM 1267 N N . ARG A 1 162 ? -0.111 11.07 18.672 1 98.5 162 ARG A N 1
ATOM 1268 C CA . ARG A 1 162 ? 1.12 10.977 19.453 1 98.5 162 ARG A CA 1
ATOM 1269 C C . ARG A 1 162 ? 2.283 10.508 18.578 1 98.5 162 ARG A C 1
ATOM 1271 O O . ARG A 1 162 ? 3.434 10.875 18.828 1 98.5 162 ARG A O 1
ATOM 1278 N N . LYS A 1 163 ? 1.99 9.773 17.578 1 98.5 163 LYS A N 1
ATOM 1279 C CA . LYS A 1 163 ? 3.039 9.148 16.781 1 98.5 163 LYS A CA 1
ATOM 1280 C C . LYS A 1 163 ? 3.947 10.195 16.141 1 98.5 163 LYS A C 1
ATOM 1282 O O . LYS A 1 163 ? 5.172 10.125 16.266 1 98.5 163 LYS A O 1
ATOM 1287 N N . PRO A 1 164 ? 3.367 11.211 15.438 1 98.56 164 PRO A N 1
ATOM 1288 C CA . PRO A 1 164 ? 4.254 12.242 14.906 1 98.56 164 PRO A CA 1
ATOM 1289 C C . PRO A 1 164 ? 5 13.008 16 1 98.56 164 PRO A C 1
ATOM 1291 O O . PRO A 1 164 ? 6.156 13.391 15.812 1 98.56 164 PRO A O 1
ATOM 1294 N N . LEU A 1 165 ? 4.375 13.203 17.125 1 98.75 165 LEU A N 1
ATOM 1295 C CA . LEU A 1 165 ? 5 13.922 18.234 1 98.75 165 LEU A CA 1
ATOM 1296 C C . LEU A 1 165 ? 6.215 13.164 18.766 1 98.75 165 LEU A C 1
ATOM 1298 O O . LEU A 1 165 ? 7.281 13.75 18.953 1 98.75 165 LEU A O 1
ATOM 1302 N N . GLU A 1 166 ? 6.051 11.891 18.953 1 98.56 166 GLU A N 1
ATOM 1303 C CA . GLU A 1 166 ? 7.133 11.031 19.438 1 98.56 166 GLU A CA 1
ATOM 1304 C C . GLU A 1 166 ? 8.273 10.961 18.422 1 98.56 166 GLU A C 1
ATOM 1306 O O . GLU A 1 166 ? 9.445 11.016 18.781 1 98.56 166 GLU A O 1
ATOM 1311 N N . THR A 1 167 ? 7.926 10.914 17.219 1 98.19 167 THR A N 1
ATOM 1312 C CA . THR A 1 167 ? 8.898 10.773 16.141 1 98.19 167 THR A CA 1
ATOM 1313 C C . THR A 1 167 ? 9.805 11.992 16.062 1 98.19 167 THR A C 1
ATOM 1315 O O . THR A 1 167 ? 11.008 11.867 15.836 1 98.19 167 THR A O 1
ATOM 1318 N N . PHE A 1 168 ? 9.227 13.117 16.281 1 98.38 168 PHE A N 1
ATOM 1319 C CA . PHE A 1 168 ? 10 14.344 16.078 1 98.38 168 PHE A CA 1
ATOM 1320 C C . PHE A 1 168 ? 10.336 14.984 17.422 1 98.38 168 PHE A C 1
ATOM 1322 O O . PHE A 1 168 ? 10.914 16.078 17.469 1 98.38 168 PHE A O 1
ATOM 1329 N N . ASN A 1 169 ? 9.953 14.297 18.516 1 98.44 169 ASN A N 1
ATOM 1330 C CA . ASN A 1 169 ? 10.211 14.797 19.859 1 98.44 169 ASN A CA 1
ATOM 1331 C C . ASN A 1 169 ? 9.648 16.203 20.062 1 98.44 169 ASN A C 1
ATOM 1333 O O . ASN A 1 169 ? 10.375 17.125 20.438 1 98.44 169 ASN A O 1
ATOM 1337 N N . VAL A 1 170 ? 8.406 16.359 19.781 1 98.75 170 VAL A N 1
ATOM 1338 C CA . VAL A 1 170 ? 7.672 17.609 19.922 1 98.75 170 VAL A CA 1
ATOM 1339 C C . VAL A 1 170 ? 6.59 17.453 20.984 1 98.75 170 VAL A C 1
ATOM 1341 O O . VAL A 1 170 ? 5.914 16.422 21.062 1 98.75 170 VAL A O 1
ATOM 1344 N N . LYS A 1 171 ? 6.445 18.438 21.812 1 98.62 171 LYS A N 1
ATOM 1345 C CA . LYS A 1 171 ? 5.367 18.438 22.797 1 98.62 171 LYS A CA 1
ATOM 1346 C C . LYS A 1 171 ? 4.02 18.719 22.141 1 98.62 171 LYS A C 1
ATOM 1348 O O . LYS A 1 171 ? 3.951 19.438 21.141 1 98.62 171 LYS A O 1
ATOM 1353 N N . PRO A 1 172 ? 2.955 18.141 22.719 1 98.62 172 PRO A N 1
ATOM 1354 C CA . PRO A 1 172 ? 1.637 18.344 22.109 1 98.62 172 PRO A CA 1
ATOM 1355 C C . PRO A 1 172 ? 1.299 19.828 21.922 1 98.62 172 PRO A C 1
ATOM 1357 O O . PRO A 1 172 ? 0.757 20.219 20.891 1 98.62 172 PRO A O 1
ATOM 1360 N N . GLU A 1 173 ? 1.686 20.641 22.828 1 97.94 173 GLU A N 1
ATOM 1361 C CA . GLU A 1 173 ? 1.321 22.062 22.797 1 97.94 173 GLU A CA 1
ATOM 1362 C C . GLU A 1 173 ? 2.113 22.812 21.734 1 97.94 173 GLU A C 1
ATOM 1364 O O . GLU A 1 173 ? 1.795 23.953 21.406 1 97.94 173 GLU A O 1
ATOM 1369 N N . GLU A 1 174 ? 3.082 22.172 21.172 1 98.38 174 GLU A N 1
ATOM 1370 C CA . GLU A 1 174 ? 3.912 22.766 20.125 1 98.38 174 GLU A CA 1
ATOM 1371 C C . GLU A 1 174 ? 3.539 22.234 18.75 1 98.38 174 GLU A C 1
ATOM 1373 O O . GLU A 1 174 ? 4.254 22.469 17.766 1 98.38 174 GLU A O 1
ATOM 1378 N N . ALA A 1 175 ? 2.451 21.516 18.656 1 98.88 175 ALA A N 1
ATOM 1379 C CA . ALA A 1 175 ? 2 20.922 17.406 1 98.88 175 ALA A CA 1
ATOM 1380 C C . ALA A 1 175 ? 0.561 21.328 17.094 1 98.88 175 ALA A C 1
ATOM 1382 O O . ALA A 1 175 ? -0.23 21.578 18 1 98.88 175 ALA A O 1
ATOM 1383 N N . ILE A 1 176 ? 0.273 21.406 15.836 1 98.94 176 ILE A N 1
ATOM 1384 C CA . ILE A 1 176 ? -1.066 21.75 15.375 1 98.94 176 ILE A CA 1
ATOM 1385 C C . ILE A 1 176 ? -1.493 20.781 14.266 1 98.94 176 ILE A C 1
ATOM 1387 O O . ILE A 1 176 ? -0.68 20.391 13.43 1 98.94 176 ILE A O 1
ATOM 1391 N N . HIS A 1 177 ? -2.723 20.312 14.344 1 98.94 177 HIS A N 1
ATOM 1392 C CA . HIS A 1 177 ? -3.285 19.438 13.312 1 98.94 177 HIS A CA 1
ATOM 1393 C C . HIS A 1 177 ? -4.414 20.141 12.562 1 98.94 177 HIS A C 1
ATOM 1395 O O . HIS A 1 177 ? -5.246 20.812 13.172 1 98.94 177 HIS A O 1
ATOM 1401 N N . ILE A 1 178 ? -4.414 20.016 11.242 1 98.94 178 ILE A N 1
ATOM 1402 C CA . ILE A 1 178 ? -5.465 20.594 10.414 1 98.94 178 ILE A CA 1
ATOM 1403 C C . ILE A 1 178 ? -6.145 19.5 9.602 1 98.94 178 ILE A C 1
ATOM 1405 O O . ILE A 1 178 ? -5.473 18.641 9.039 1 98.94 178 ILE A O 1
ATOM 1409 N N . GLY A 1 179 ? -7.469 19.484 9.562 1 98.81 179 GLY A N 1
ATOM 1410 C CA . GLY A 1 179 ? -8.227 18.531 8.781 1 98.81 179 GLY A CA 1
ATOM 1411 C C . GLY A 1 179 ? -9.695 18.891 8.641 1 98.81 179 GLY A C 1
ATOM 1412 O O . GLY A 1 179 ? -10.141 19.906 9.18 1 98.81 179 GLY A O 1
ATOM 1413 N N . ASP A 1 180 ? -10.461 18.031 7.957 1 98.19 180 ASP A N 1
ATOM 1414 C CA . ASP A 1 180 ? -11.797 18.422 7.523 1 98.19 180 ASP A CA 1
ATOM 1415 C C . ASP A 1 180 ? -12.867 17.797 8.414 1 98.19 180 ASP A C 1
ATOM 1417 O O . ASP A 1 180 ? -14.023 18.219 8.398 1 98.19 180 ASP A O 1
ATOM 1421 N N . THR A 1 181 ? -12.562 16.766 9.125 1 96.06 181 THR A N 1
ATOM 1422 C CA . THR A 1 181 ? -13.57 16.094 9.945 1 96.06 181 THR A CA 1
ATOM 1423 C C . THR A 1 181 ? -13.531 16.609 11.375 1 96.06 181 THR A C 1
ATOM 1425 O O . THR A 1 181 ? -12.539 16.422 12.086 1 96.06 181 THR A O 1
ATOM 1428 N N . TYR A 1 182 ? -14.602 17.141 11.812 1 96.56 182 TYR A N 1
ATOM 1429 C CA . TYR A 1 182 ? -14.633 17.797 13.109 1 96.56 182 TYR A CA 1
ATOM 1430 C C . TYR A 1 182 ? -14.266 16.828 14.227 1 96.56 182 TYR A C 1
ATOM 1432 O O . TYR A 1 182 ? -13.352 17.094 15.016 1 96.56 182 TYR A O 1
ATOM 1440 N N . ALA A 1 183 ? -14.891 15.734 14.289 1 94.94 183 ALA A N 1
ATOM 1441 C CA . ALA A 1 183 ? -14.68 14.766 15.359 1 94.94 183 ALA A CA 1
ATOM 1442 C C . ALA A 1 183 ? -13.289 14.141 15.266 1 94.94 183 ALA A C 1
ATOM 1444 O O . ALA A 1 183 ? -12.578 14.047 16.266 1 94.94 183 ALA A O 1
ATOM 1445 N N . GLU A 1 184 ? -12.875 13.719 14.055 1 95.5 184 GLU A N 1
ATOM 1446 C CA . GLU A 1 184 ? -11.641 12.977 13.867 1 95.5 184 GLU A CA 1
ATOM 1447 C C . GLU A 1 184 ? -10.422 13.898 13.945 1 95.5 184 GLU A C 1
ATOM 1449 O O . GLU A 1 184 ? -9.406 13.539 14.539 1 95.5 184 GLU A O 1
ATOM 1454 N N . ASP A 1 185 ? -10.555 15.047 13.367 1 97.88 185 ASP A N 1
ATOM 1455 C CA . ASP A 1 185 ? -9.383 15.906 13.211 1 97.88 185 ASP A CA 1
ATOM 1456 C C . ASP A 1 185 ? -9.344 16.984 14.289 1 97.88 185 ASP A C 1
ATOM 1458 O O . ASP A 1 185 ? -8.32 17.172 14.945 1 97.88 185 ASP A O 1
ATOM 1462 N N . PHE A 1 186 ? -10.422 17.688 14.453 1 98.5 186 PHE A N 1
ATOM 1463 C CA . PHE A 1 186 ? -10.445 18.844 15.352 1 98.5 186 PHE A CA 1
ATOM 1464 C C . PHE A 1 186 ? -10.523 18.391 16.797 1 98.5 186 PHE A C 1
ATOM 1466 O O . PHE A 1 186 ? -9.586 18.609 17.578 1 98.5 186 PHE A O 1
ATOM 1473 N N . GLU A 1 187 ? -11.609 17.719 17.141 1 97.69 187 GLU A N 1
ATOM 1474 C CA . GLU A 1 187 ? -11.781 17.25 18.516 1 97.69 187 GLU A CA 1
ATOM 1475 C C . GLU A 1 187 ? -10.688 16.266 18.891 1 97.69 187 GLU A C 1
ATOM 1477 O O . GLU A 1 187 ? -10.172 16.297 20.016 1 97.69 187 GLU A O 1
ATOM 1482 N N . GLY A 1 188 ? -10.336 15.336 17.953 1 97.38 188 GLY A N 1
ATOM 1483 C CA . GLY A 1 188 ? -9.273 14.375 18.219 1 97.38 188 GLY A CA 1
ATOM 1484 C C . GLY A 1 188 ? -7.953 15.031 18.578 1 97.38 188 GLY A C 1
ATOM 1485 O O . GLY A 1 188 ? -7.297 14.625 19.531 1 97.38 188 GLY A O 1
ATOM 1486 N N . ALA A 1 189 ? -7.59 16.047 17.844 1 98.69 189 ALA A N 1
ATOM 1487 C CA . ALA A 1 189 ? -6.328 16.75 18.078 1 98.69 189 ALA A CA 1
ATOM 1488 C C . ALA A 1 189 ? -6.348 17.469 19.422 1 98.69 189 ALA A C 1
ATOM 1490 O O . ALA A 1 189 ? -5.387 17.406 20.188 1 98.69 189 ALA A O 1
ATOM 1491 N N . LEU A 1 190 ? -7.441 18.125 19.734 1 98.62 190 LEU A N 1
ATOM 1492 C CA . LEU A 1 190 ? -7.574 18.828 21 1 98.62 190 LEU A CA 1
ATOM 1493 C C . LEU A 1 190 ? -7.457 17.859 22.172 1 98.62 190 LEU A C 1
ATOM 1495 O O . LEU A 1 190 ? -6.766 18.156 23.156 1 98.62 190 LEU A O 1
ATOM 1499 N N . ASN A 1 191 ? -8.102 16.734 22.031 1 97.81 191 ASN A N 1
ATOM 1500 C CA . ASN A 1 191 ? -8.086 15.734 23.094 1 97.81 191 ASN A CA 1
ATOM 1501 C C . ASN A 1 191 ? -6.688 15.172 23.312 1 97.81 191 ASN A C 1
ATOM 1503 O O . ASN A 1 191 ? -6.359 14.719 24.406 1 97.81 191 ASN A O 1
ATOM 1507 N N . ALA A 1 192 ? -5.891 15.211 22.281 1 98.19 192 ALA A N 1
ATOM 1508 C CA . ALA A 1 192 ? -4.52 14.711 22.359 1 98.19 192 ALA A CA 1
ATOM 1509 C C . ALA A 1 192 ? -3.564 15.812 22.828 1 98.19 192 ALA A C 1
ATOM 1511 O O . ALA A 1 192 ? -2.361 15.578 22.953 1 98.19 192 ALA A O 1
ATOM 1512 N N . GLY A 1 193 ? -4.074 17 22.984 1 98.5 193 GLY A N 1
ATOM 1513 C CA . GLY A 1 193 ? -3.287 18.094 23.547 1 98.5 193 GLY A CA 1
ATOM 1514 C C . GLY A 1 193 ? -2.695 19.016 22.5 1 98.5 193 GLY A C 1
ATOM 1515 O O . GLY A 1 193 ? -1.955 19.938 22.812 1 98.5 193 GLY A O 1
ATOM 1516 N N . LEU A 1 194 ? -2.996 18.812 21.266 1 98.81 194 LEU A N 1
ATOM 1517 C CA . LEU A 1 194 ? -2.486 19.625 20.172 1 98.81 194 LEU A CA 1
ATOM 1518 C C . LEU A 1 194 ? -3.359 20.859 19.969 1 98.81 194 LEU A C 1
ATOM 1520 O O . LEU A 1 194 ? -4.461 20.953 20.516 1 98.81 194 LEU A O 1
ATOM 1524 N N . TRP A 1 195 ? -2.801 21.812 19.266 1 98.81 195 TRP A N 1
ATOM 1525 C CA . TRP A 1 195 ? -3.662 22.766 18.578 1 98.81 195 TRP A CA 1
ATOM 1526 C C . TRP A 1 195 ? -4.418 22.109 17.438 1 98.81 195 TRP A C 1
ATOM 1528 O O . TRP A 1 195 ? -3.963 21.109 16.875 1 98.81 195 TRP A O 1
ATOM 1538 N N . ALA A 1 196 ? -5.605 22.688 17.094 1 98.88 196 ALA A N 1
ATOM 1539 C CA . ALA A 1 196 ? -6.438 22.047 16.078 1 98.88 196 ALA A CA 1
ATOM 1540 C C . ALA A 1 196 ? -7.027 23.094 15.125 1 98.88 196 ALA A C 1
ATOM 1542 O O . ALA A 1 196 ? -7.434 24.172 15.555 1 98.88 196 ALA A O 1
ATOM 1543 N N . VAL A 1 197 ? -7.016 22.781 13.859 1 98.94 197 VAL A N 1
ATOM 1544 C CA . VAL A 1 197 ? -7.676 23.594 12.844 1 98.94 197 VAL A CA 1
ATOM 1545 C C . VAL A 1 197 ? -8.703 22.75 12.094 1 98.94 197 VAL A C 1
ATOM 1547 O O . VAL A 1 197 ? -8.367 21.719 11.508 1 98.94 197 VAL A O 1
ATOM 1550 N N . TRP A 1 198 ? -9.945 23.172 12.109 1 98.94 198 TRP A N 1
ATOM 1551 C CA . TRP A 1 198 ? -11.031 22.516 11.391 1 98.94 198 TRP A CA 1
ATOM 1552 C C . TRP A 1 198 ? -11.289 23.219 10.055 1 98.94 198 TRP A C 1
ATOM 1554 O O . TRP A 1 198 ? -11.578 24.406 10.016 1 98.94 198 TRP A O 1
ATOM 1564 N N . ILE A 1 199 ? -11.172 22.516 8.992 1 98.88 199 ILE A N 1
ATOM 1565 C CA . ILE A 1 199 ? -11.555 23.031 7.684 1 98.88 199 ILE A CA 1
ATOM 1566 C C . ILE A 1 199 ? -13.07 22.906 7.512 1 98.88 199 ILE A C 1
ATOM 1568 O O . ILE A 1 199 ? -13.602 21.812 7.379 1 98.88 199 ILE A O 1
ATOM 1572 N N . ASN A 1 200 ? -13.727 23.969 7.488 1 98.31 200 ASN A N 1
ATOM 1573 C CA . ASN A 1 200 ? -15.164 24.125 7.273 1 98.31 200 ASN A CA 1
ATOM 1574 C C . ASN A 1 200 ? -15.453 25.047 6.086 1 98.31 200 ASN A C 1
ATOM 1576 O O . ASN A 1 200 ? -15.43 26.266 6.223 1 98.31 200 ASN A O 1
ATOM 1580 N N . PRO A 1 201 ? -15.797 24.438 4.984 1 96.56 201 PRO A N 1
ATOM 1581 C CA . PRO A 1 201 ? -15.984 25.234 3.775 1 96.56 201 PRO A CA 1
ATOM 1582 C C . PRO A 1 201 ? -17.047 26.312 3.947 1 96.56 201 PRO A C 1
ATOM 1584 O O . PRO A 1 201 ? -17.094 27.281 3.18 1 96.56 201 PRO A O 1
ATOM 1587 N N . GLU A 1 202 ? -17.875 26.188 4.914 1 96.75 202 GLU A N 1
ATOM 1588 C CA . GLU A 1 202 ? -18.938 27.156 5.156 1 96.75 202 GLU A CA 1
ATOM 1589 C C . GLU A 1 202 ? -18.438 28.328 5.996 1 96.75 202 GLU A C 1
ATOM 1591 O O . GLU A 1 202 ? -19.141 29.312 6.176 1 96.75 202 GLU A O 1
ATOM 1596 N N . ALA A 1 203 ? -17.25 28.188 6.457 1 97.06 203 ALA A N 1
ATOM 1597 C CA . ALA A 1 203 ? -16.688 29.266 7.273 1 97.06 203 ALA A CA 1
ATOM 1598 C C . ALA A 1 203 ? -16.422 30.5 6.43 1 97.06 203 ALA A C 1
ATOM 1600 O O . ALA A 1 203 ? -15.992 30.406 5.281 1 97.06 203 ALA A O 1
ATOM 1601 N N . GLU A 1 204 ? -16.703 31.719 6.887 1 93.69 204 GLU A N 1
ATOM 1602 C CA . GLU A 1 204 ? -16.5 32.969 6.18 1 93.69 204 GLU A CA 1
ATOM 1603 C C . GLU A 1 204 ? -15.055 33.438 6.258 1 93.69 204 GLU A C 1
ATOM 1605 O O . GLU A 1 204 ? -14.633 34.312 5.496 1 93.69 204 GLU A O 1
ATOM 1610 N N . GLY A 1 205 ? -14.312 32.875 7.105 1 96.5 205 GLY A N 1
ATOM 1611 C CA . GLY A 1 205 ? -12.922 33.219 7.332 1 96.5 205 GLY A CA 1
ATOM 1612 C C . GLY A 1 205 ? -12.297 32.438 8.477 1 96.5 205 GLY A C 1
ATOM 1613 O O . GLY A 1 205 ? -12.828 31.422 8.906 1 96.5 205 GLY A O 1
ATOM 1614 N N . VAL A 1 206 ? -11.148 32.875 8.828 1 98.06 206 VAL A N 1
ATOM 1615 C CA . VAL A 1 206 ? -10.43 32.25 9.945 1 98.06 206 VAL A CA 1
ATOM 1616 C C . VAL A 1 206 ? -11.039 32.719 11.266 1 98.06 206 VAL A C 1
ATOM 1618 O O . VAL A 1 206 ? -11.156 33.938 11.508 1 98.06 206 VAL A O 1
ATOM 1621 N N . ARG A 1 207 ? -11.438 31.766 12.125 1 98 207 ARG A N 1
ATOM 1622 C CA . ARG A 1 207 ? -12.055 32.094 13.406 1 98 207 ARG A CA 1
ATOM 1623 C C . ARG A 1 207 ? -11.516 31.188 14.516 1 98 207 ARG A C 1
ATOM 1625 O O . ARG A 1 207 ? -11.359 29.984 14.312 1 98 207 ARG A O 1
ATOM 1632 N N . ARG A 1 208 ? -11.203 31.812 15.609 1 98.06 208 ARG A N 1
ATOM 1633 C CA . ARG A 1 208 ? -10.867 31.016 16.781 1 98.06 208 ARG A CA 1
ATOM 1634 C C . ARG A 1 208 ? -12.125 30.438 17.422 1 98.06 208 ARG A C 1
ATOM 1636 O O . ARG A 1 208 ? -13.031 31.188 17.797 1 98.06 208 ARG A O 1
ATOM 1643 N N . ILE A 1 209 ? -12.195 29.141 17.641 1 98.25 209 ILE A N 1
ATOM 1644 C CA . ILE A 1 209 ? -13.422 28.531 18.141 1 98.25 209 ILE A CA 1
ATOM 1645 C C . ILE A 1 209 ? -13.117 27.734 19.406 1 98.25 209 ILE A C 1
ATOM 1647 O O . ILE A 1 209 ? -13.992 27.062 19.953 1 98.25 209 ILE A O 1
ATOM 1651 N N . HIS A 1 210 ? -11.977 27.656 19.906 1 98.12 210 HIS A N 1
ATOM 1652 C CA . HIS A 1 210 ? -11.438 27.047 21.125 1 98.12 210 HIS A CA 1
ATOM 1653 C C . HIS A 1 210 ? -10.133 27.719 21.531 1 98.12 210 HIS A C 1
ATOM 1655 O O . HIS A 1 210 ? -9.469 28.359 20.719 1 98.12 210 HIS A O 1
ATOM 1661 N N . GLU A 1 211 ? -9.75 27.641 22.766 1 97.69 211 GLU A N 1
ATOM 1662 C CA . GLU A 1 211 ? -8.508 28.234 23.25 1 97.69 211 GLU A CA 1
ATOM 1663 C C . GLU A 1 211 ? -7.316 27.812 22.406 1 97.69 211 GLU A C 1
ATOM 1665 O O . GLU A 1 211 ? -6.402 28.609 22.172 1 97.69 211 GLU A O 1
ATOM 1670 N N . ARG A 1 212 ? -7.352 26.562 21.906 1 98.25 212 ARG A N 1
ATOM 1671 C CA . ARG A 1 212 ? -6.289 26.047 21.047 1 98.25 212 ARG A CA 1
ATOM 1672 C C . ARG A 1 212 ? -6.848 25.562 19.703 1 98.25 212 ARG A C 1
ATOM 1674 O O . ARG A 1 212 ? -6.352 24.594 19.125 1 98.25 212 ARG A O 1
ATOM 1681 N N . GLY A 1 213 ? -7.965 26.203 19.25 1 98.56 213 GLY A N 1
ATOM 1682 C CA . GLY A 1 213 ? -8.617 25.688 18.062 1 98.56 213 GLY A CA 1
ATOM 1683 C C . GLY A 1 213 ? -9.148 26.781 17.156 1 98.56 213 GLY A C 1
ATOM 1684 O O . GLY A 1 213 ? -9.656 27.797 17.625 1 98.56 213 GLY A O 1
ATOM 1685 N N . PHE A 1 214 ? -9.016 26.578 15.867 1 98.88 214 PHE A N 1
ATOM 1686 C CA . PHE A 1 214 ? -9.484 27.516 14.859 1 98.88 214 PHE A CA 1
ATOM 1687 C C . PHE A 1 214 ? -10.336 26.812 13.812 1 98.88 214 PHE A C 1
ATOM 1689 O O . PHE A 1 214 ? -10.281 25.594 13.688 1 98.88 214 PHE A O 1
ATOM 1696 N N . GLU A 1 215 ? -11.141 27.531 13.141 1 98.75 215 GLU A N 1
ATOM 1697 C CA . GLU A 1 215 ? -11.891 27.141 11.945 1 98.75 215 GLU A CA 1
ATOM 1698 C C . GLU A 1 215 ? -11.438 27.938 10.727 1 98.75 215 GLU A C 1
ATOM 1700 O O . GLU A 1 215 ? -11.188 29.141 10.82 1 98.75 215 GLU A O 1
ATOM 1705 N N . VAL A 1 216 ? -11.273 27.297 9.648 1 98.81 216 VAL A N 1
ATOM 1706 C CA . VAL A 1 216 ? -10.852 27.953 8.406 1 98.81 216 VAL A CA 1
ATOM 1707 C C . VAL A 1 216 ? -11.703 27.438 7.25 1 98.81 216 VAL A C 1
ATOM 1709 O O . VAL A 1 216 ? -12.188 26.297 7.281 1 98.81 216 VAL A O 1
ATOM 1712 N N . PRO A 1 217 ? -11.859 28.203 6.184 1 98.31 217 PRO A N 1
ATOM 1713 C CA . PRO A 1 217 ? -12.68 27.75 5.051 1 98.31 217 PRO A CA 1
ATOM 1714 C C . PRO A 1 217 ? -11.938 26.797 4.129 1 98.31 217 PRO A C 1
ATOM 1716 O O . PRO A 1 217 ? -12.562 26.062 3.352 1 98.31 217 PRO A O 1
ATOM 1719 N N . SER A 1 218 ? -10.602 26.844 4.141 1 98.19 218 SER A N 1
ATOM 1720 C CA . SER A 1 218 ? -9.773 25.969 3.305 1 98.19 218 SER A CA 1
ATOM 1721 C C . SER A 1 218 ? -8.414 25.719 3.945 1 98.19 218 SER A C 1
ATOM 1723 O O . SER A 1 218 ? -8.07 26.359 4.945 1 98.19 218 SER A O 1
ATOM 1725 N N . VAL A 1 219 ? -7.645 24.828 3.34 1 98.69 219 VAL A N 1
ATOM 1726 C CA . VAL A 1 219 ? -6.371 24.391 3.898 1 98.69 219 VAL A CA 1
ATOM 1727 C C . VAL A 1 219 ? -5.391 25.562 3.943 1 98.69 219 VAL A C 1
ATOM 1729 O O . VAL A 1 219 ? -4.504 25.594 4.801 1 98.69 219 VAL A O 1
ATOM 1732 N N . GLU A 1 220 ? -5.562 26.531 3.082 1 97.69 220 GLU A N 1
ATOM 1733 C CA . GLU A 1 220 ? -4.66 27.688 3.027 1 97.69 220 GLU A CA 1
ATOM 1734 C C . GLU A 1 220 ? -4.73 28.5 4.312 1 97.69 220 GLU A C 1
ATOM 1736 O O . GLU A 1 220 ? -3.805 29.25 4.629 1 97.69 220 GLU A O 1
ATOM 1741 N N . GLY A 1 221 ? -5.836 28.375 4.996 1 98.44 221 GLY A N 1
ATOM 1742 C CA . GLY A 1 221 ? -6.055 29.125 6.223 1 98.44 221 GLY A CA 1
ATOM 1743 C C . GLY A 1 221 ? -5.043 28.812 7.305 1 98.44 221 GLY A C 1
ATOM 1744 O O . GLY A 1 221 ? -4.871 29.578 8.25 1 98.44 221 GLY A O 1
ATOM 1745 N N . ILE A 1 222 ? -4.352 27.672 7.184 1 98.81 222 ILE A N 1
ATOM 1746 C CA . ILE A 1 222 ? -3.387 27.25 8.195 1 98.81 222 ILE A CA 1
ATOM 1747 C C . ILE A 1 222 ? -2.293 28.297 8.344 1 98.81 222 ILE A C 1
ATOM 1749 O O . ILE A 1 222 ? -1.777 28.516 9.445 1 98.81 222 ILE A O 1
ATOM 1753 N N . LEU A 1 223 ? -1.943 29.031 7.293 1 98.62 223 LEU A N 1
ATOM 1754 C CA . LEU A 1 223 ? -0.872 30.016 7.34 1 98.62 223 LEU A CA 1
ATOM 1755 C C . LEU A 1 223 ? -1.277 31.219 8.195 1 98.62 223 LEU A C 1
ATOM 1757 O O . LEU A 1 223 ? -0.485 31.703 9 1 98.62 223 LEU A O 1
ATOM 1761 N N . GLU A 1 224 ? -2.514 31.641 7.98 1 98.56 224 GLU A N 1
ATOM 1762 C CA . GLU A 1 224 ? -3.014 32.719 8.812 1 98.56 224 GLU A CA 1
ATOM 1763 C C . GLU A 1 224 ? -3.129 32.312 10.273 1 98.56 224 GLU A C 1
ATOM 1765 O O . GLU A 1 224 ? -2.84 33.094 11.18 1 98.56 224 GLU A O 1
ATOM 1770 N N . VAL A 1 225 ? -3.549 31.078 10.539 1 98.81 225 VAL A N 1
ATOM 1771 C CA . VAL A 1 225 ? -3.686 30.547 11.891 1 98.81 225 VAL A CA 1
ATOM 1772 C C . VAL A 1 225 ? -2.328 30.578 12.594 1 98.81 225 VAL A C 1
ATOM 1774 O O . VAL A 1 225 ? -2.221 31 13.742 1 98.81 225 VAL A O 1
ATOM 1777 N N . LEU A 1 226 ? -1.314 30.094 11.914 1 98.56 226 LEU A N 1
ATOM 1778 C CA . LEU A 1 226 ? 0.025 30.062 12.484 1 98.56 226 LEU A CA 1
ATOM 1779 C C . LEU A 1 226 ? 0.5 31.469 12.844 1 98.56 226 LEU A C 1
ATOM 1781 O O . LEU A 1 226 ? 1.143 31.672 13.883 1 98.56 226 LEU A O 1
ATOM 1785 N N . GLU A 1 227 ? 0.196 32.438 12.031 1 97.69 227 GLU A N 1
ATOM 1786 C CA . GLU A 1 227 ? 0.555 33.844 12.312 1 97.69 227 GLU A CA 1
ATOM 1787 C C . GLU A 1 227 ? -0.14 34.344 13.57 1 97.69 227 GLU A C 1
ATOM 1789 O O . GLU A 1 227 ? 0.467 35.062 14.383 1 97.69 227 GLU A O 1
ATOM 1794 N N . ARG A 1 228 ? -1.351 33.969 13.711 1 97.19 228 ARG A N 1
ATOM 1795 C CA . ARG A 1 228 ? -2.131 34.406 14.859 1 97.19 228 ARG A CA 1
ATOM 1796 C C . ARG A 1 228 ? -1.592 33.812 16.156 1 97.19 228 ARG A C 1
ATOM 1798 O O . ARG A 1 228 ? -1.541 34.469 17.188 1 97.19 228 ARG A O 1
ATOM 1805 N N . ILE A 1 229 ? -1.232 32.531 16.078 1 96.88 229 ILE A N 1
ATOM 1806 C CA . ILE A 1 229 ? -0.695 31.844 17.266 1 96.88 229 ILE A CA 1
ATOM 1807 C C . ILE A 1 229 ? 0.64 32.469 17.656 1 96.88 229 ILE A C 1
ATOM 1809 O O . ILE A 1 229 ? 0.917 32.688 18.844 1 96.88 229 ILE A O 1
ATOM 1813 N N . GLU A 1 230 ? 1.474 32.781 16.719 1 92.81 230 GLU A N 1
ATOM 1814 C CA . GLU A 1 230 ? 2.779 33.406 16.953 1 92.81 230 GLU A CA 1
ATOM 1815 C C . GLU A 1 230 ? 2.637 34.781 17.594 1 92.81 230 GLU A C 1
ATOM 1817 O O . GLU A 1 230 ? 3.455 35.156 18.438 1 92.81 230 GLU A O 1
ATOM 1822 N N . LYS A 1 231 ? 1.641 35.531 17.312 1 90.94 231 LYS A N 1
ATOM 1823 C CA . LYS A 1 231 ? 1.423 36.875 17.828 1 90.94 231 LYS A CA 1
ATOM 1824 C C . LYS A 1 231 ? 0.925 36.812 19.266 1 90.94 231 LYS A C 1
ATOM 1826 O O . LYS A 1 231 ? 1.123 37.781 20.031 1 90.94 231 LYS A O 1
ATOM 1831 N N . GLU A 1 232 ? 0.166 35.812 19.594 1 84.38 232 GLU A N 1
ATOM 1832 C CA . GLU A 1 232 ? -0.382 35.688 20.938 1 84.38 232 GLU A CA 1
ATOM 1833 C C . GLU A 1 232 ? 0.679 35.219 21.922 1 84.38 232 GLU A C 1
ATOM 1835 O O . GLU A 1 232 ? 0.516 35.344 23.141 1 84.38 232 GLU A O 1
ATOM 1840 N N . GLY A 1 233 ? 1.711 34.562 21.516 1 67.69 233 GLY A N 1
ATOM 1841 C CA . GLY A 1 233 ? 2.775 34.125 22.406 1 67.69 233 GLY A CA 1
ATOM 1842 C C . GLY A 1 233 ? 3.932 35.094 22.484 1 67.69 233 GLY A C 1
ATOM 1843 O O . GLY A 1 233 ? 4.488 35.312 23.562 1 67.69 233 GLY A O 1
ATOM 1844 N N . MET B 1 1 ? -5.434 -30.969 -11.094 1 96.12 1 MET B N 1
ATOM 1845 C CA . MET B 1 1 ? -5.059 -29.734 -10.406 1 96.12 1 MET B CA 1
ATOM 1846 C C . MET B 1 1 ? -6.23 -28.75 -10.359 1 96.12 1 MET B C 1
ATOM 1848 O O . MET B 1 1 ? -7 -28.656 -11.32 1 96.12 1 MET B O 1
ATOM 1852 N N . LYS B 1 2 ? -6.34 -28.016 -9.266 1 98.44 2 LYS B N 1
ATOM 1853 C CA . LYS B 1 2 ? -7.465 -27.094 -9.102 1 98.44 2 LYS B CA 1
ATOM 1854 C C . LYS B 1 2 ? -6.98 -25.656 -8.945 1 98.44 2 LYS B C 1
ATOM 1856 O O . LYS B 1 2 ? -7.727 -24.719 -9.211 1 98.44 2 LYS B O 1
ATOM 1861 N N . LEU B 1 3 ? -5.766 -25.438 -8.555 1 98.88 3 LEU B N 1
ATOM 1862 C CA . LEU B 1 3 ? -5.254 -24.109 -8.234 1 98.88 3 LEU B CA 1
ATOM 1863 C C . LEU B 1 3 ? -3.779 -24 -8.609 1 98.88 3 LEU B C 1
ATOM 1865 O O . LEU B 1 3 ? -2.992 -24.906 -8.344 1 98.88 3 LEU B O 1
ATOM 1869 N N . VAL B 1 4 ? -3.432 -22.969 -9.32 1 98.94 4 VAL B N 1
ATOM 1870 C CA . VAL B 1 4 ? -2.043 -22.625 -9.594 1 98.94 4 VAL B CA 1
ATOM 1871 C C . VAL B 1 4 ? -1.699 -21.297 -8.906 1 98.94 4 VAL B C 1
ATOM 1873 O O . VAL B 1 4 ? -2.34 -20.281 -9.156 1 98.94 4 VAL B O 1
ATOM 1876 N N . SER B 1 5 ? -0.76 -21.359 -8.055 1 98.94 5 SER B N 1
ATOM 1877 C CA . SER B 1 5 ? -0.258 -20.188 -7.336 1 98.94 5 SER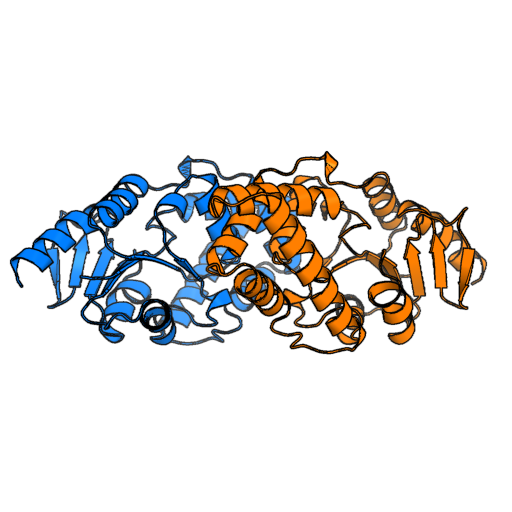 B CA 1
ATOM 1878 C C . SER B 1 5 ? 1.07 -19.719 -7.914 1 98.94 5 SER B C 1
ATOM 1880 O O . SER B 1 5 ? 2.01 -20.5 -8.047 1 98.94 5 SER B O 1
ATOM 1882 N N . PHE B 1 6 ? 1.168 -18.422 -8.266 1 98.94 6 PHE B N 1
ATOM 1883 C CA . PHE B 1 6 ? 2.377 -17.828 -8.836 1 98.94 6 PHE B CA 1
ATOM 1884 C C . PHE B 1 6 ? 3.072 -16.938 -7.816 1 98.94 6 PHE B C 1
ATOM 1886 O O . PHE B 1 6 ? 2.42 -16.141 -7.141 1 98.94 6 PHE B O 1
ATOM 1893 N N . ASP B 1 7 ? 4.379 -17.078 -7.719 1 98.88 7 ASP B N 1
ATOM 1894 C CA . ASP B 1 7 ? 5.191 -15.984 -7.184 1 98.88 7 ASP B CA 1
ATOM 1895 C C . ASP B 1 7 ? 5.102 -14.75 -8.07 1 98.88 7 ASP B C 1
ATOM 1897 O O . ASP B 1 7 ? 4.504 -14.797 -9.148 1 98.88 7 ASP B O 1
ATOM 1901 N N . VAL B 1 8 ? 5.695 -13.633 -7.605 1 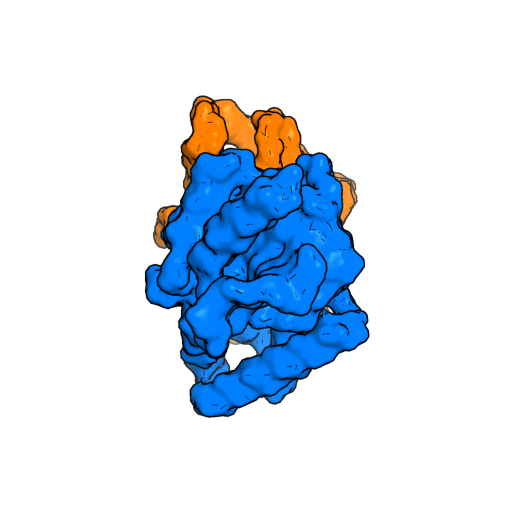98.75 8 VAL B N 1
ATOM 1902 C CA . VAL B 1 8 ? 5.602 -12.43 -8.43 1 98.75 8 VAL B CA 1
ATOM 1903 C C . VAL B 1 8 ? 6.977 -12.094 -9.008 1 98.75 8 VAL B C 1
ATOM 1905 O O . VAL B 1 8 ? 7.188 -12.18 -10.219 1 98.75 8 VAL B O 1
ATOM 1908 N N . TRP B 1 9 ? 7.902 -11.805 -8.172 1 98.5 9 TRP B N 1
ATOM 1909 C CA . TRP B 1 9 ? 9.172 -11.211 -8.578 1 98.5 9 TRP B CA 1
ATOM 1910 C C . TRP B 1 9 ? 10.125 -12.281 -9.102 1 98.5 9 TRP B C 1
ATOM 1912 O O . TRP B 1 9 ? 10.461 -13.234 -8.391 1 98.5 9 TRP B O 1
ATOM 1922 N N . ASN B 1 10 ? 10.539 -12.078 -10.32 1 98.19 10 ASN B N 1
ATOM 1923 C CA . ASN B 1 10 ? 11.344 -12.992 -11.125 1 98.19 10 ASN B CA 1
ATOM 1924 C C . ASN B 1 10 ? 10.539 -14.234 -11.523 1 98.19 10 ASN B C 1
ATOM 1926 O O . ASN B 1 10 ? 11.117 -15.281 -11.805 1 98.19 10 ASN B O 1
ATOM 1930 N N . THR B 1 11 ? 9.266 -14.078 -11.422 1 98.75 11 THR B N 1
ATOM 1931 C CA . THR B 1 11 ? 8.32 -15.062 -11.922 1 98.75 11 THR B CA 1
ATOM 1932 C C . THR B 1 11 ? 7.367 -14.438 -12.938 1 98.75 11 THR B C 1
ATOM 1934 O O . THR B 1 11 ? 7.285 -14.883 -14.086 1 98.75 11 THR B O 1
ATOM 1937 N N . VAL B 1 12 ? 6.73 -13.305 -12.594 1 98.75 12 VAL B N 1
ATOM 1938 C CA . VAL B 1 12 ? 5.863 -12.617 -13.547 1 98.75 12 VAL B CA 1
ATOM 1939 C C . VAL B 1 12 ? 6.387 -11.211 -13.797 1 98.75 12 VAL B C 1
ATOM 1941 O O . VAL B 1 12 ? 6.211 -10.656 -14.891 1 98.75 12 VAL B O 1
ATOM 1944 N N . LEU B 1 13 ? 6.98 -10.578 -12.789 1 98.88 13 LEU B N 1
ATOM 1945 C CA . LEU B 1 13 ? 7.602 -9.266 -12.914 1 98.88 13 LEU B CA 1
ATOM 1946 C C . LEU B 1 13 ? 9.102 -9.344 -12.641 1 98.88 13 LEU B C 1
ATOM 1948 O O . LEU B 1 13 ? 9.555 -10.211 -11.891 1 98.88 13 LEU B O 1
ATOM 1952 N N . SER B 1 14 ? 9.852 -8.461 -13.203 1 98.81 14 SER B N 1
ATOM 1953 C CA . SER B 1 14 ? 11.312 -8.445 -13.078 1 98.81 14 SER B CA 1
ATOM 1954 C C . SER B 1 14 ? 11.75 -7.711 -11.812 1 98.81 14 SER B C 1
ATOM 1956 O O . SER B 1 14 ? 11.555 -6.5 -11.695 1 98.81 14 SER B O 1
ATOM 1958 N N . MET B 1 15 ? 12.398 -8.43 -10.953 1 97.88 15 MET B N 1
ATOM 1959 C CA . MET B 1 15 ? 12.969 -7.824 -9.758 1 97.88 15 MET B CA 1
ATOM 1960 C C . MET B 1 15 ? 14.062 -6.824 -10.117 1 97.88 15 MET B C 1
ATOM 1962 O O . MET B 1 15 ? 14.172 -5.762 -9.508 1 97.88 15 MET B O 1
ATOM 1966 N N . ASP B 1 16 ? 14.867 -7.148 -11.086 1 97.88 16 ASP B N 1
ATOM 1967 C CA . ASP B 1 16 ? 15.984 -6.301 -11.477 1 97.88 16 ASP B CA 1
ATOM 1968 C C . ASP B 1 16 ? 15.5 -4.93 -11.945 1 97.88 16 ASP B C 1
ATOM 1970 O O . ASP B 1 16 ? 16.078 -3.902 -11.586 1 97.88 16 ASP B O 1
ATOM 1974 N N . VAL B 1 17 ? 14.469 -4.934 -12.758 1 98.75 17 VAL B N 1
ATOM 1975 C CA . VAL B 1 17 ? 13.906 -3.682 -13.258 1 98.75 17 VAL B CA 1
ATOM 1976 C C . VAL B 1 17 ? 13.406 -2.834 -12.094 1 98.75 17 VAL B C 1
ATOM 1978 O O . VAL B 1 17 ? 13.664 -1.629 -12.039 1 98.75 17 VAL B O 1
ATOM 1981 N N . MET B 1 18 ? 12.734 -3.443 -11.141 1 98.81 18 MET B N 1
ATOM 1982 C CA . MET B 1 18 ? 12.195 -2.721 -9.992 1 98.81 18 MET B CA 1
ATOM 1983 C C . MET B 1 18 ? 13.312 -2.191 -9.109 1 98.81 18 MET B C 1
ATOM 1985 O O . MET B 1 18 ? 13.273 -1.039 -8.672 1 98.81 18 MET B O 1
ATOM 1989 N N . LEU B 1 19 ? 14.281 -3.047 -8.805 1 98.5 19 LEU B N 1
ATOM 1990 C CA . LEU B 1 19 ? 15.383 -2.646 -7.934 1 98.5 19 LEU B CA 1
ATOM 1991 C C . LEU B 1 19 ? 16.188 -1.521 -8.562 1 98.5 19 LEU B C 1
ATOM 1993 O O . LEU B 1 19 ? 16.703 -0.646 -7.859 1 98.5 19 LEU B O 1
ATOM 1997 N N . ASP B 1 20 ? 16.375 -1.591 -9.906 1 98.44 20 ASP B N 1
ATOM 1998 C CA . ASP B 1 20 ? 17.078 -0.509 -10.602 1 98.44 20 ASP B CA 1
ATOM 1999 C C . ASP B 1 20 ? 16.344 0.819 -10.414 1 98.44 20 ASP B C 1
ATOM 2001 O O . ASP B 1 20 ? 16.953 1.828 -10.07 1 98.44 20 ASP B O 1
ATOM 2005 N N . ALA B 1 21 ? 15.023 0.826 -10.664 1 98.81 21 ALA B N 1
ATOM 2006 C CA . ALA B 1 21 ? 14.219 2.035 -10.492 1 98.81 21 ALA B CA 1
ATOM 2007 C C . ALA B 1 21 ? 14.266 2.521 -9.047 1 98.81 21 ALA B C 1
ATOM 2009 O O . ALA B 1 21 ? 14.422 3.719 -8.797 1 98.81 21 ALA B O 1
ATOM 2010 N N . PHE B 1 22 ? 14.148 1.584 -8.148 1 98.88 22 PHE B N 1
ATOM 2011 C CA . PHE B 1 22 ? 14.195 1.878 -6.719 1 98.88 22 PHE B CA 1
ATOM 2012 C C . PHE B 1 22 ? 15.531 2.514 -6.34 1 98.88 22 PHE B C 1
ATOM 2014 O O . PHE B 1 22 ? 15.562 3.529 -5.641 1 98.88 22 PHE B O 1
ATOM 2021 N N . SER B 1 23 ? 16.594 1.939 -6.797 1 98.81 23 SER B N 1
ATOM 2022 C CA . SER B 1 23 ? 17.922 2.438 -6.5 1 98.81 23 SER B CA 1
ATOM 2023 C C . SER B 1 23 ? 18.125 3.859 -7.02 1 98.81 23 SER B C 1
ATOM 2025 O O . SER B 1 23 ? 18.672 4.711 -6.32 1 98.81 23 SER B O 1
ATOM 2027 N N . VAL B 1 24 ? 17.703 4.094 -8.219 1 98.75 24 VAL B N 1
ATOM 2028 C CA . VAL B 1 24 ? 17.844 5.406 -8.844 1 98.75 24 VAL B CA 1
ATOM 2029 C C . VAL B 1 24 ? 17.094 6.449 -8.023 1 98.75 24 VAL B C 1
ATOM 2031 O O . VAL B 1 24 ? 17.641 7.508 -7.699 1 98.75 24 VAL B O 1
ATOM 2034 N N . GLU B 1 25 ? 15.867 6.148 -7.641 1 98.81 25 GLU B N 1
ATOM 2035 C CA . GLU B 1 25 ? 15.047 7.113 -6.918 1 98.81 25 GLU B CA 1
ATOM 2036 C C . GLU B 1 25 ? 15.57 7.336 -5.504 1 98.81 25 GLU B C 1
ATOM 2038 O O . GLU B 1 25 ? 15.547 8.461 -4.996 1 98.81 25 GLU B O 1
ATOM 2043 N N . LEU B 1 26 ? 15.977 6.234 -4.863 1 98.88 26 LEU B N 1
ATOM 2044 C CA . LEU B 1 26 ? 16.547 6.379 -3.525 1 98.88 26 LEU B CA 1
ATOM 2045 C C . LEU B 1 26 ? 17.812 7.223 -3.555 1 98.88 26 LEU B C 1
ATOM 2047 O O . LEU B 1 26 ? 18.031 8.055 -2.672 1 98.88 26 LEU B O 1
ATOM 2051 N N . THR B 1 27 ? 18.656 7.02 -4.605 1 98.69 27 THR B N 1
ATOM 2052 C CA . THR B 1 27 ? 19.875 7.805 -4.789 1 98.69 27 THR B CA 1
ATOM 2053 C C . THR B 1 27 ? 19.547 9.289 -4.906 1 98.69 27 THR B C 1
ATOM 2055 O O . THR B 1 27 ? 20.188 10.125 -4.27 1 98.69 27 THR B O 1
ATOM 2058 N N . LYS B 1 28 ? 18.562 9.617 -5.672 1 98.31 28 LYS B N 1
ATOM 2059 C CA . LYS B 1 28 ? 18.156 11.008 -5.859 1 98.31 28 LYS B CA 1
ATOM 2060 C C . LYS B 1 28 ? 17.703 11.625 -4.539 1 98.31 28 LYS B C 1
ATOM 2062 O O . LYS B 1 28 ? 18.078 12.758 -4.223 1 98.31 28 LYS B O 1
ATOM 2067 N N . LEU B 1 29 ? 16.938 10.898 -3.797 1 98.06 29 LEU B N 1
ATOM 2068 C CA . LEU B 1 29 ? 16.375 11.414 -2.553 1 98.06 29 LEU B CA 1
ATOM 2069 C C . LEU B 1 29 ? 17.469 11.609 -1.504 1 98.06 29 LEU B C 1
ATOM 2071 O O . LEU B 1 29 ? 17.406 12.539 -0.701 1 98.06 29 LEU B O 1
ATOM 2075 N N . MET B 1 30 ? 18.375 10.727 -1.492 1 97.12 30 MET B N 1
ATOM 2076 C CA . MET B 1 30 ? 19.453 10.75 -0.51 1 97.12 30 MET B CA 1
ATOM 2077 C C . MET B 1 30 ? 20.531 11.75 -0.91 1 97.12 30 MET B C 1
ATOM 2079 O O . MET B 1 30 ? 21.297 12.219 -0.063 1 97.12 30 MET B O 1
ATOM 2083 N N . GLY B 1 31 ? 20.656 12.023 -2.146 1 96.12 31 GLY B N 1
ATOM 2084 C CA . GLY B 1 31 ? 21.812 12.781 -2.625 1 96.12 31 GLY B CA 1
ATOM 2085 C C . GLY B 1 31 ? 23.125 12.047 -2.436 1 96.12 31 GLY B C 1
ATOM 2086 O O . GLY B 1 31 ? 24.125 12.648 -2.037 1 96.12 31 GLY B O 1
ATOM 2087 N N . ALA B 1 32 ? 23.125 10.734 -2.656 1 93.81 32 ALA B N 1
ATOM 2088 C CA . ALA B 1 32 ? 24.266 9.875 -2.408 1 93.81 32 ALA B CA 1
ATOM 2089 C C . ALA B 1 32 ? 24.797 9.273 -3.709 1 93.81 32 ALA B C 1
ATOM 2091 O O . ALA B 1 32 ? 24.234 9.5 -4.781 1 93.81 32 ALA B O 1
ATOM 2092 N N . CYS B 1 33 ? 25.922 8.594 -3.58 1 94.94 33 CYS B N 1
ATOM 2093 C CA . CYS B 1 33 ? 26.453 7.836 -4.703 1 94.94 33 CYS B CA 1
ATOM 2094 C C . CYS B 1 33 ? 25.609 6.594 -4.973 1 94.94 33 CYS B C 1
ATOM 2096 O O . CYS B 1 33 ? 25.297 5.836 -4.055 1 94.94 33 CYS B O 1
ATOM 2098 N N . ILE B 1 34 ? 25.297 6.441 -6.199 1 96.81 34 ILE B N 1
ATOM 2099 C CA . ILE B 1 34 ? 24.406 5.348 -6.59 1 96.81 34 ILE B CA 1
ATOM 2100 C C . ILE B 1 34 ? 25.047 4.012 -6.23 1 96.81 34 ILE B C 1
ATOM 2102 O O . ILE B 1 34 ? 24.359 3.059 -5.871 1 96.81 34 ILE B O 1
ATOM 2106 N N . LEU B 1 35 ? 26.328 3.861 -6.285 1 96.81 35 LEU B N 1
ATOM 2107 C CA . LEU B 1 35 ? 27.016 2.609 -5.98 1 96.81 35 LEU B CA 1
ATOM 2108 C C . LEU B 1 35 ? 26.812 2.213 -4.523 1 96.81 35 LEU B C 1
ATOM 2110 O O . LEU B 1 35 ? 26.625 1.031 -4.215 1 96.81 35 LEU B O 1
ATOM 2114 N N . ASP B 1 36 ? 26.812 3.191 -3.656 1 96.88 36 ASP B N 1
ATOM 2115 C CA . ASP B 1 36 ? 26.578 2.938 -2.236 1 96.88 36 ASP B CA 1
ATOM 2116 C C . ASP B 1 36 ? 25.141 2.48 -1.992 1 96.88 36 ASP B C 1
ATOM 2118 O O . ASP B 1 36 ? 24.906 1.601 -1.164 1 96.88 36 ASP B O 1
ATOM 2122 N N . VAL B 1 37 ? 24.281 3.092 -2.67 1 98.38 37 VAL B N 1
ATOM 2123 C CA . VAL B 1 37 ? 22.875 2.766 -2.521 1 98.38 37 VAL B CA 1
ATOM 2124 C C . VAL B 1 37 ? 22.609 1.341 -3.006 1 98.38 37 VAL B C 1
ATOM 2126 O O . VAL B 1 37 ? 21.984 0.542 -2.305 1 98.38 37 VAL B O 1
ATOM 2129 N N . VAL B 1 38 ? 23.109 1.027 -4.184 1 98.5 38 VAL B N 1
ATOM 2130 C CA . VAL B 1 38 ? 22.922 -0.293 -4.773 1 98.5 38 VAL B CA 1
ATOM 2131 C C . VAL B 1 38 ? 23.531 -1.357 -3.863 1 98.5 38 VAL B C 1
ATOM 2133 O O . VAL B 1 38 ? 22.906 -2.4 -3.623 1 98.5 38 VAL B O 1
ATOM 2136 N N . GLU B 1 39 ? 24.672 -1.081 -3.396 1 98.19 39 GLU B N 1
ATOM 2137 C CA . GLU B 1 39 ? 25.328 -2.016 -2.488 1 98.19 39 GLU B CA 1
ATOM 2138 C C . GLU B 1 39 ? 24.5 -2.229 -1.224 1 98.19 39 GLU B C 1
ATOM 2140 O O . GLU B 1 39 ? 24.359 -3.359 -0.753 1 98.19 39 GLU B O 1
ATOM 2145 N N . GLY B 1 40 ? 24.047 -1.127 -0.629 1 98.38 40 GLY B N 1
ATOM 2146 C CA . GLY B 1 40 ? 23.203 -1.231 0.55 1 98.38 40 GLY B CA 1
ATOM 2147 C C . GLY B 1 40 ? 21.953 -2.053 0.317 1 98.38 40 GLY B C 1
ATOM 2148 O O . GLY B 1 40 ? 21.562 -2.865 1.163 1 98.38 40 GLY B O 1
ATOM 2149 N N . ILE B 1 41 ? 21.328 -1.843 -0.821 1 98.75 41 ILE B N 1
ATOM 2150 C CA . ILE B 1 41 ? 20.109 -2.562 -1.176 1 98.75 41 ILE B CA 1
ATOM 2151 C C . ILE B 1 41 ? 20.422 -4.051 -1.32 1 98.75 41 ILE B C 1
ATOM 2153 O O . ILE B 1 41 ? 19.703 -4.895 -0.774 1 98.75 41 ILE B O 1
ATOM 2157 N N . LEU B 1 42 ? 21.484 -4.406 -2.035 1 98.12 42 LEU B N 1
ATOM 2158 C CA . LEU B 1 42 ? 21.844 -5.801 -2.273 1 98.12 42 LEU B CA 1
ATOM 2159 C C . LEU B 1 42 ? 22.203 -6.496 -0.966 1 98.12 42 LEU B C 1
ATOM 2161 O O . LEU B 1 42 ? 21.812 -7.641 -0.739 1 98.12 42 LEU B O 1
ATOM 2165 N N . LEU B 1 43 ? 22.922 -5.828 -0.117 1 98.25 43 LEU B N 1
ATOM 2166 C CA . LEU B 1 43 ? 23.297 -6.391 1.173 1 98.25 43 LEU B CA 1
ATOM 2167 C C . LEU B 1 43 ? 22.078 -6.645 2.043 1 98.25 43 LEU B C 1
ATOM 2169 O O . LEU B 1 43 ? 21.969 -7.695 2.682 1 98.25 43 LEU B O 1
ATOM 2173 N N . THR B 1 44 ? 21.234 -5.684 2.094 1 98.56 44 THR B N 1
ATOM 2174 C CA . THR B 1 44 ? 20.031 -5.836 2.891 1 98.56 44 THR B CA 1
ATOM 2175 C C . THR B 1 44 ? 19.172 -6.98 2.355 1 98.56 44 THR B C 1
ATOM 2177 O O . THR B 1 44 ? 18.625 -7.766 3.129 1 98.56 44 THR B O 1
ATOM 2180 N N . ARG B 1 45 ? 19 -7.004 1.047 1 97.44 45 ARG B N 1
ATOM 2181 C CA . ARG B 1 45 ? 18.234 -8.07 0.409 1 97.44 45 ARG B CA 1
ATOM 2182 C C . ARG B 1 45 ? 18.797 -9.438 0.788 1 97.44 45 ARG B C 1
ATOM 2184 O O . ARG B 1 45 ? 18.031 -10.352 1.129 1 97.44 45 ARG B O 1
ATOM 2191 N N . GLU B 1 46 ? 20.047 -9.633 0.739 1 96.56 46 GLU B N 1
ATOM 2192 C CA . GLU B 1 46 ? 20.688 -10.898 1.088 1 96.56 46 GLU B CA 1
ATOM 2193 C C . GLU B 1 46 ? 20.438 -11.266 2.547 1 96.56 46 GLU B C 1
ATOM 2195 O O . GLU B 1 46 ? 20.188 -12.422 2.865 1 96.56 46 GLU B O 1
ATOM 2200 N N . ARG B 1 47 ? 20.516 -10.281 3.359 1 96.75 47 ARG B N 1
ATOM 2201 C CA . ARG B 1 47 ? 20.297 -10.508 4.785 1 96.75 47 ARG B CA 1
ATOM 2202 C C . ARG B 1 47 ? 18.859 -10.961 5.047 1 96.75 47 ARG B C 1
ATOM 2204 O O . ARG B 1 47 ? 18.625 -11.891 5.82 1 96.75 47 ARG B O 1
ATOM 2211 N N . ILE B 1 48 ? 17.953 -10.312 4.418 1 95.88 48 ILE B N 1
ATOM 2212 C CA . ILE B 1 48 ? 16.547 -10.633 4.609 1 95.88 48 ILE B CA 1
ATOM 2213 C C . ILE B 1 48 ? 16.266 -12.039 4.098 1 95.88 48 ILE B C 1
ATOM 2215 O O . ILE B 1 48 ? 15.578 -12.82 4.762 1 95.88 48 ILE B O 1
ATOM 2219 N N . LYS B 1 49 ? 16.766 -12.375 2.953 1 93.31 49 LYS B N 1
ATOM 2220 C CA . LYS B 1 49 ? 16.562 -13.711 2.385 1 93.31 49 LYS B CA 1
ATOM 2221 C C . LYS B 1 49 ? 17.141 -14.789 3.299 1 93.31 49 LYS B C 1
ATOM 2223 O O . LYS B 1 49 ? 16.516 -15.836 3.486 1 93.31 49 LYS B O 1
ATOM 2228 N N . ALA B 1 50 ? 18.281 -14.5 3.811 1 93.62 50 ALA B N 1
ATOM 2229 C CA . ALA B 1 50 ? 18.922 -15.445 4.715 1 93.62 50 ALA B CA 1
ATOM 2230 C C . ALA B 1 50 ? 18.094 -15.641 5.984 1 93.62 50 ALA B C 1
ATOM 2232 O O . ALA B 1 50 ? 17.938 -16.766 6.473 1 93.62 50 ALA B O 1
ATOM 2233 N N . MET B 1 51 ? 17.609 -14.594 6.492 1 93.38 51 MET B N 1
ATOM 2234 C CA . MET B 1 51 ? 16.766 -14.641 7.691 1 93.38 51 MET B CA 1
ATOM 2235 C C . MET B 1 51 ? 15.5 -15.453 7.434 1 93.38 51 MET B C 1
ATOM 2237 O O . MET B 1 51 ? 15.141 -16.312 8.234 1 93.38 51 MET B O 1
ATOM 2241 N N . ARG B 1 52 ? 14.859 -15.234 6.332 1 90.19 52 ARG B N 1
ATOM 2242 C CA . ARG B 1 52 ? 13.609 -15.914 6.004 1 90.19 52 ARG B CA 1
ATOM 2243 C C . ARG B 1 52 ? 13.844 -17.406 5.773 1 90.19 52 ARG B C 1
ATOM 2245 O O . ARG B 1 52 ? 13.008 -18.234 6.148 1 90.19 52 ARG B O 1
ATOM 2252 N N . ALA B 1 53 ? 14.906 -17.672 5.121 1 87.5 53 ALA B N 1
ATOM 2253 C CA . ALA B 1 53 ? 15.242 -19.078 4.871 1 87.5 53 ALA B CA 1
ATOM 2254 C C . ALA B 1 53 ? 15.352 -19.859 6.176 1 87.5 53 ALA B C 1
ATOM 2256 O O . ALA B 1 53 ? 15.055 -21.062 6.219 1 87.5 53 ALA B O 1
ATOM 2257 N N . LYS B 1 54 ? 15.703 -19.141 7.305 1 89.56 54 LYS B N 1
ATOM 2258 C CA . LYS B 1 54 ? 15.859 -19.766 8.617 1 89.56 54 LYS B CA 1
ATOM 2259 C C . LYS B 1 54 ? 14.602 -19.594 9.461 1 89.56 54 LYS B C 1
ATOM 2261 O O . LYS B 1 54 ? 14.578 -19.969 10.633 1 89.56 54 LYS B O 1
ATOM 2266 N N . GLY B 1 55 ? 13.617 -19.031 8.805 1 86.12 55 GLY B N 1
ATOM 2267 C CA . GLY B 1 55 ? 12.367 -18.797 9.516 1 86.12 55 GLY B CA 1
ATOM 2268 C C . GLY B 1 55 ? 12.484 -17.734 10.594 1 86.12 55 GLY B C 1
ATOM 2269 O O . GLY B 1 55 ? 11.742 -17.75 11.57 1 86.12 55 GLY B O 1
ATOM 2270 N N . GLU B 1 56 ? 13.422 -16.859 10.422 1 91.38 56 GLU B N 1
ATOM 2271 C CA . GLU B 1 56 ? 13.664 -15.812 11.406 1 91.38 56 GLU B CA 1
ATOM 2272 C C . GLU B 1 56 ? 12.93 -14.523 11.039 1 91.38 56 GLU B C 1
ATOM 2274 O O . GLU B 1 56 ? 12.398 -14.406 9.93 1 91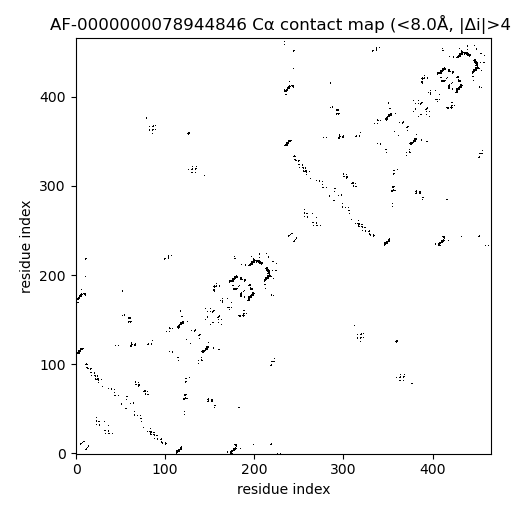.38 56 GLU B O 1
ATOM 2279 N N . GLY B 1 57 ? 12.859 -13.609 12 1 93.56 57 GLY B N 1
ATOM 2280 C CA . GLY B 1 57 ? 12.141 -12.359 11.797 1 93.56 57 GLY B CA 1
ATOM 2281 C C . GLY B 1 57 ? 10.695 -12.43 12.242 1 93.56 57 GLY B C 1
ATOM 2282 O O . GLY B 1 57 ? 10.227 -13.477 12.688 1 93.56 57 GLY B O 1
ATOM 2283 N N . ASN B 1 58 ? 10 -11.344 12.18 1 95.81 58 ASN B N 1
ATOM 2284 C CA . ASN B 1 58 ? 8.586 -11.25 12.508 1 95.81 58 ASN B CA 1
ATOM 2285 C C . ASN B 1 58 ? 7.719 -11.211 11.25 1 95.81 58 ASN B C 1
ATOM 2287 O O . ASN B 1 58 ? 7.645 -10.18 10.578 1 95.81 58 ASN B O 1
ATOM 2291 N N . PRO B 1 59 ? 7.027 -12.297 10.953 1 95.81 59 PRO B N 1
ATOM 2292 C CA . PRO B 1 59 ? 6.227 -12.336 9.734 1 95.81 59 PRO B CA 1
ATOM 2293 C C . PRO B 1 59 ? 5.215 -11.195 9.656 1 95.81 59 PRO B C 1
ATOM 2295 O O . PRO B 1 59 ? 4.883 -10.734 8.562 1 95.81 59 PRO B O 1
ATOM 2298 N N . ARG B 1 60 ? 4.809 -10.688 10.812 1 95.75 60 ARG B N 1
ATOM 2299 C CA . ARG B 1 60 ? 3.797 -9.641 10.852 1 95.75 60 ARG B CA 1
ATOM 2300 C C . ARG B 1 60 ? 4.402 -8.281 10.5 1 95.75 60 ARG B C 1
ATOM 2302 O O . ARG B 1 60 ? 3.676 -7.32 10.25 1 95.75 60 ARG B O 1
ATOM 2309 N N . ARG B 1 61 ? 5.727 -8.25 10.453 1 97.12 61 ARG B N 1
ATOM 2310 C CA . ARG B 1 61 ? 6.426 -6.996 10.195 1 97.12 61 ARG B CA 1
ATOM 2311 C C . ARG B 1 61 ? 7.418 -7.148 9.047 1 97.12 61 ARG B C 1
ATOM 2313 O O . ARG B 1 61 ? 8.477 -6.52 9.047 1 97.12 61 ARG B O 1
ATOM 2320 N N . ALA B 1 62 ? 7.129 -8.07 8.164 1 96.94 62 ALA B N 1
ATOM 2321 C CA . ALA B 1 62 ? 8.055 -8.398 7.082 1 96.94 62 ALA B CA 1
ATOM 2322 C C . ALA B 1 62 ? 8.438 -7.156 6.289 1 96.94 62 ALA B C 1
ATOM 2324 O O . ALA B 1 62 ? 9.617 -6.949 5.984 1 96.94 62 ALA B O 1
ATOM 2325 N N . LEU B 1 63 ? 7.5 -6.293 5.98 1 98.31 63 LEU B N 1
ATOM 2326 C CA . LEU B 1 63 ? 7.738 -5.082 5.207 1 98.31 63 LEU B CA 1
ATOM 2327 C C . LEU B 1 63 ? 8.539 -4.066 6.02 1 98.31 63 LEU B C 1
ATOM 2329 O O . LEU B 1 63 ? 9.578 -3.578 5.562 1 98.31 63 LEU B O 1
ATOM 2333 N N . GLU B 1 64 ? 8.07 -3.824 7.227 1 98.06 64 GLU B N 1
ATOM 2334 C CA . GLU B 1 64 ? 8.688 -2.818 8.086 1 98.06 64 GLU B CA 1
ATOM 2335 C C . GLU B 1 64 ? 10.125 -3.195 8.43 1 98.06 64 GLU B C 1
ATOM 2337 O O . GLU B 1 64 ? 11.016 -2.342 8.422 1 98.06 64 GLU B O 1
ATOM 2342 N N . GLU B 1 65 ? 10.289 -4.453 8.672 1 97.88 65 GLU B N 1
ATOM 2343 C CA . GLU B 1 65 ? 11.625 -4.93 9.023 1 97.88 65 GLU B CA 1
ATOM 2344 C C . GLU B 1 65 ? 12.609 -4.699 7.875 1 97.88 65 GLU B C 1
ATOM 2346 O O . GLU B 1 65 ? 13.742 -4.27 8.102 1 97.88 65 GLU B O 1
ATOM 2351 N N . SER B 1 66 ? 12.188 -4.984 6.688 1 98.44 66 SER B N 1
ATOM 2352 C CA . SER B 1 66 ? 13.07 -4.824 5.543 1 98.44 66 SER B CA 1
ATOM 2353 C C . SER B 1 66 ? 13.383 -3.352 5.281 1 98.44 66 SER B C 1
ATOM 2355 O O . SER B 1 66 ? 14.531 -2.992 5.008 1 98.44 66 SER B O 1
ATOM 2357 N N . GLN B 1 67 ? 12.375 -2.508 5.355 1 98.81 67 GLN B N 1
ATOM 2358 C CA . GLN B 1 67 ? 12.562 -1.076 5.141 1 98.81 67 GLN B CA 1
ATOM 2359 C C . GLN B 1 67 ? 13.469 -0.474 6.207 1 98.81 67 GLN B C 1
ATOM 2361 O O . GLN B 1 67 ? 14.359 0.319 5.895 1 98.81 67 GLN B O 1
ATOM 2366 N N . GLU B 1 68 ? 13.234 -0.875 7.461 1 98.62 68 GLU B N 1
ATOM 2367 C CA . GLU B 1 68 ? 14.016 -0.357 8.578 1 98.62 68 GLU B CA 1
ATOM 2368 C C . GLU B 1 68 ? 15.469 -0.816 8.492 1 98.62 68 GLU B C 1
ATOM 2370 O O . GLU B 1 68 ? 16.391 -0.054 8.805 1 98.62 68 GLU B O 1
ATOM 2375 N N . MET B 1 69 ? 15.695 -2.064 8.125 1 98.62 69 MET B N 1
ATOM 2376 C CA . MET B 1 69 ? 17.047 -2.586 7.977 1 98.62 69 MET B CA 1
ATOM 2377 C C . MET B 1 69 ? 17.828 -1.799 6.926 1 98.62 69 MET B C 1
ATOM 2379 O O . MET B 1 69 ? 18.984 -1.456 7.137 1 98.62 69 MET B O 1
ATOM 2383 N N . LEU B 1 70 ? 17.172 -1.515 5.805 1 98.81 70 LEU B N 1
ATOM 2384 C CA . LEU B 1 70 ? 17.844 -0.748 4.75 1 98.81 70 LEU B CA 1
ATOM 2385 C C . LEU B 1 70 ? 18.125 0.676 5.215 1 98.81 70 LEU B C 1
ATOM 2387 O O . LEU B 1 70 ? 19.219 1.193 5.004 1 98.81 70 LEU B O 1
ATOM 2391 N N . ALA B 1 71 ? 17.109 1.298 5.801 1 98.75 71 ALA B N 1
ATOM 2392 C CA . ALA B 1 71 ? 17.281 2.66 6.301 1 98.75 71 ALA B CA 1
ATOM 2393 C C . ALA B 1 71 ? 18.438 2.75 7.285 1 98.75 71 ALA B C 1
ATOM 2395 O O . ALA B 1 71 ? 19.234 3.688 7.23 1 98.75 71 ALA B O 1
ATOM 2396 N N . GLU B 1 72 ? 18.5 1.787 8.172 1 98.56 72 GLU B N 1
ATOM 2397 C CA . GLU B 1 72 ? 19.562 1.746 9.172 1 98.56 72 GLU B CA 1
ATOM 2398 C C . GLU B 1 72 ? 20.938 1.589 8.516 1 98.56 72 GLU B C 1
ATOM 2400 O O . GLU B 1 72 ? 21.875 2.291 8.867 1 98.56 72 GLU B O 1
ATOM 2405 N N . LEU B 1 73 ? 21.031 0.66 7.633 1 98.31 73 LEU B N 1
ATOM 2406 C CA . LEU B 1 73 ? 22.297 0.393 6.961 1 98.31 73 LEU B CA 1
ATOM 2407 C C . LEU B 1 73 ? 22.797 1.638 6.238 1 98.31 73 LEU B C 1
ATOM 2409 O O . LEU B 1 73 ? 24 1.916 6.238 1 98.31 73 LEU B O 1
ATOM 2413 N N . LEU B 1 74 ? 21.891 2.402 5.648 1 98.25 74 LEU B N 1
ATOM 2414 C CA . LEU B 1 74 ? 22.266 3.559 4.84 1 98.25 74 LEU B CA 1
ATOM 2415 C C . LEU B 1 74 ? 22.312 4.82 5.695 1 98.25 74 LEU B C 1
ATOM 2417 O O . LEU B 1 74 ? 22.734 5.879 5.215 1 98.25 74 LEU B O 1
ATOM 2421 N N . GLY B 1 75 ? 21.844 4.734 6.934 1 97.81 75 GLY B N 1
ATOM 2422 C CA . GLY B 1 75 ? 21.844 5.875 7.836 1 97.81 75 GLY B CA 1
ATOM 2423 C C . GLY B 1 75 ? 20.844 6.941 7.457 1 97.81 75 GLY B C 1
ATOM 2424 O O . GLY B 1 75 ? 21.125 8.133 7.527 1 97.81 75 GLY B O 1
ATOM 2425 N N . ILE B 1 76 ? 19.688 6.535 6.988 1 98.12 76 ILE B N 1
ATOM 2426 C CA . ILE B 1 76 ? 18.688 7.492 6.539 1 98.12 76 ILE B CA 1
ATOM 2427 C C . ILE B 1 76 ? 17.359 7.23 7.27 1 98.12 76 ILE B C 1
ATOM 2429 O O . ILE B 1 76 ? 17.219 6.219 7.953 1 98.12 76 ILE B O 1
ATOM 2433 N N . ASP B 1 77 ? 16.422 8.172 7.152 1 98.12 77 ASP B N 1
ATOM 2434 C CA . ASP B 1 77 ? 15.062 7.98 7.633 1 98.12 77 ASP B CA 1
ATOM 2435 C C . ASP B 1 77 ? 14.312 6.961 6.781 1 98.12 77 ASP B C 1
ATOM 2437 O O . ASP B 1 77 ? 14.43 6.965 5.555 1 98.12 77 ASP B O 1
ATOM 2441 N N . VAL B 1 78 ? 13.562 6.098 7.418 1 98.62 78 VAL B N 1
ATOM 2442 C CA . VAL B 1 78 ? 12.828 5.039 6.73 1 98.62 78 VAL B CA 1
ATOM 2443 C C . VAL B 1 78 ? 11.836 5.656 5.75 1 98.62 78 VAL B C 1
ATOM 2445 O O . VAL B 1 78 ? 11.453 5.027 4.762 1 98.62 78 VAL B O 1
ATOM 2448 N N . GLU B 1 79 ? 11.445 6.902 5.957 1 98.75 79 GLU B N 1
ATOM 2449 C CA . GLU B 1 79 ? 10.523 7.586 5.051 1 98.75 79 GLU B CA 1
ATOM 2450 C C . GLU B 1 79 ? 11.109 7.695 3.646 1 98.75 79 GLU B C 1
ATOM 2452 O O . GLU B 1 79 ? 10.375 7.641 2.656 1 98.75 79 GLU B O 1
ATOM 2457 N N . LEU B 1 80 ? 12.375 7.93 3.564 1 98.69 80 LEU B N 1
ATOM 2458 C CA . LEU B 1 80 ? 13.008 8.047 2.258 1 98.69 80 LEU B CA 1
ATOM 2459 C C . LEU B 1 80 ? 12.914 6.742 1.482 1 98.69 80 LEU B C 1
ATOM 2461 O O . LEU B 1 80 ? 12.781 6.75 0.256 1 98.69 80 LEU B O 1
ATOM 2465 N N . VAL B 1 81 ? 13.008 5.586 2.195 1 98.88 81 VAL B N 1
ATOM 2466 C CA . VAL B 1 81 ? 12.836 4.281 1.563 1 98.88 81 VAL B CA 1
ATOM 2467 C C . VAL B 1 81 ? 11.422 4.164 0.998 1 98.88 81 VAL B C 1
ATOM 2469 O O . VAL B 1 81 ? 11.242 3.791 -0.163 1 98.88 81 VAL B O 1
ATOM 2472 N N . LYS B 1 82 ? 10.453 4.539 1.815 1 98.88 82 LYS B N 1
ATOM 2473 C CA . LYS B 1 82 ? 9.055 4.457 1.402 1 98.88 82 LYS B CA 1
ATOM 2474 C C . LYS B 1 82 ? 8.789 5.355 0.197 1 98.88 82 LYS B C 1
ATOM 2476 O O . LYS B 1 82 ? 8.102 4.949 -0.741 1 98.88 82 LYS B O 1
ATOM 2481 N N . ARG B 1 83 ? 9.336 6.562 0.224 1 98.88 83 ARG B N 1
ATOM 2482 C CA . ARG B 1 83 ? 9.164 7.496 -0.882 1 98.88 83 ARG B CA 1
ATOM 2483 C C . ARG B 1 83 ? 9.805 6.961 -2.158 1 98.88 83 ARG B C 1
ATOM 2485 O O . ARG B 1 83 ? 9.227 7.066 -3.24 1 98.88 83 ARG B O 1
ATOM 2492 N N . ALA B 1 84 ? 10.984 6.426 -2.018 1 98.94 84 ALA B N 1
ATOM 2493 C CA . ALA B 1 84 ? 11.719 5.938 -3.18 1 98.94 84 ALA B CA 1
ATOM 2494 C C . ALA B 1 84 ? 10.961 4.809 -3.871 1 98.94 84 ALA B C 1
ATOM 2496 O O . ALA B 1 84 ? 10.938 4.73 -5.102 1 98.94 84 ALA B O 1
ATOM 2497 N N . VAL B 1 85 ? 10.383 3.955 -3.066 1 98.81 85 VAL B N 1
ATOM 2498 C CA . VAL B 1 85 ? 9.641 2.852 -3.666 1 98.81 85 VAL B CA 1
ATOM 2499 C C . VAL B 1 85 ? 8.414 3.393 -4.395 1 98.81 85 VAL B C 1
ATOM 2501 O O . VAL B 1 85 ? 8.078 2.926 -5.484 1 98.81 85 VAL B O 1
ATOM 2504 N N . ALA B 1 86 ? 7.711 4.305 -3.771 1 98.88 86 ALA B N 1
ATOM 2505 C CA . ALA B 1 86 ? 6.566 4.918 -4.434 1 98.88 86 ALA B CA 1
ATOM 2506 C C . ALA B 1 86 ? 6.969 5.527 -5.777 1 98.88 86 ALA B C 1
ATOM 2508 O O . ALA B 1 86 ? 6.293 5.316 -6.785 1 98.88 86 ALA B O 1
ATOM 2509 N N . ARG B 1 87 ? 8.078 6.234 -5.82 1 98.88 87 ARG B N 1
ATOM 2510 C CA . ARG B 1 87 ? 8.57 6.855 -7.043 1 98.88 87 ARG B CA 1
ATOM 2511 C C . ARG B 1 87 ? 8.945 5.801 -8.078 1 98.88 87 ARG B C 1
ATOM 2513 O O . ARG B 1 87 ? 8.688 5.973 -9.273 1 98.88 87 ARG B O 1
ATOM 2520 N N . ALA B 1 88 ? 9.586 4.75 -7.594 1 98.94 88 ALA B N 1
ATOM 2521 C CA . ALA B 1 88 ? 9.984 3.666 -8.492 1 98.94 88 ALA B CA 1
ATOM 2522 C C . ALA B 1 88 ? 8.766 3.045 -9.172 1 98.94 88 ALA B C 1
ATOM 2524 O O . ALA B 1 88 ? 8.797 2.785 -10.383 1 98.94 88 ALA B O 1
ATOM 2525 N N . VAL B 1 89 ? 7.719 2.836 -8.406 1 98.88 89 VAL B N 1
ATOM 2526 C CA . VAL B 1 89 ? 6.488 2.238 -8.914 1 98.88 89 VAL B CA 1
ATOM 2527 C C . VAL B 1 89 ? 5.895 3.129 -10.008 1 98.88 89 VAL B C 1
ATOM 2529 O O . VAL B 1 89 ? 5.367 2.631 -11.008 1 98.88 89 VAL B O 1
ATOM 2532 N N . LEU B 1 90 ? 5.977 4.426 -9.82 1 98.62 90 LEU B N 1
ATOM 2533 C CA . LEU B 1 90 ? 5.441 5.383 -10.781 1 98.62 90 LEU B CA 1
ATOM 2534 C C . LEU B 1 90 ? 6.262 5.371 -12.07 1 98.62 90 LEU B C 1
ATOM 2536 O O . LEU B 1 90 ? 5.75 5.723 -13.133 1 98.62 90 LEU B O 1
ATOM 2540 N N . LYS B 1 91 ? 7.465 4.906 -12.023 1 98.38 91 LYS B N 1
ATOM 2541 C CA . LYS B 1 91 ? 8.391 5.133 -13.133 1 98.38 91 LYS B CA 1
ATOM 2542 C C . LYS B 1 91 ? 8.547 3.877 -13.984 1 98.38 91 LYS B C 1
ATOM 2544 O O . LYS B 1 91 ? 8.844 3.963 -15.18 1 98.38 91 LYS B O 1
ATOM 2549 N N . VAL B 1 92 ? 8.383 2.688 -13.398 1 98.69 92 VAL B N 1
ATOM 2550 C CA . VAL B 1 92 ? 8.609 1.45 -14.133 1 98.69 92 VAL B CA 1
ATOM 2551 C C . VAL B 1 92 ? 7.609 1.337 -15.281 1 98.69 92 VAL B C 1
ATOM 2553 O O . VAL B 1 92 ? 6.48 1.823 -15.18 1 98.69 92 VAL B O 1
ATOM 2556 N N . ASP B 1 93 ? 8.055 0.754 -16.375 1 98.44 93 ASP B N 1
ATOM 2557 C CA . ASP B 1 93 ? 7.191 0.57 -17.531 1 98.44 93 ASP B CA 1
ATOM 2558 C C . ASP B 1 93 ? 7.004 -0.913 -17.844 1 98.44 93 ASP B C 1
ATOM 2560 O O . ASP B 1 93 ? 7.273 -1.771 -17 1 98.44 93 ASP B O 1
ATOM 2564 N N . GLU B 1 94 ? 6.477 -1.203 -19 1 98.12 94 GLU B N 1
ATOM 2565 C CA . GLU B 1 94 ? 6.039 -2.547 -19.359 1 98.12 94 GLU B CA 1
ATOM 2566 C C . GLU B 1 94 ? 7.215 -3.52 -19.406 1 98.12 94 GLU B C 1
ATOM 2568 O O . GLU B 1 94 ? 7.02 -4.738 -19.344 1 98.12 94 GLU B O 1
ATOM 2573 N N . GLU B 1 95 ? 8.445 -3.01 -19.453 1 98.38 95 GLU B N 1
ATOM 2574 C CA . GLU B 1 95 ? 9.633 -3.863 -19.469 1 98.38 95 GLU B CA 1
ATOM 2575 C C . GLU B 1 95 ? 9.742 -4.676 -18.172 1 98.38 95 GLU B C 1
ATOM 2577 O O . GLU B 1 95 ? 10.516 -5.633 -18.109 1 98.38 95 GLU B O 1
ATOM 2582 N N . ILE B 1 96 ? 8.977 -4.289 -17.188 1 98.88 96 ILE B N 1
ATOM 2583 C CA . ILE B 1 96 ? 9.039 -4.973 -15.898 1 98.88 96 ILE B CA 1
ATOM 2584 C C . ILE B 1 96 ? 8.336 -6.328 -16 1 98.88 96 ILE B C 1
ATOM 2586 O O . ILE B 1 96 ? 8.539 -7.203 -15.156 1 98.88 96 ILE B O 1
ATOM 2590 N N . VAL B 1 97 ? 7.418 -6.52 -16.969 1 98.88 97 VAL B N 1
ATOM 2591 C CA . VAL B 1 97 ? 6.723 -7.781 -17.188 1 98.88 97 VAL B CA 1
ATOM 2592 C C . VAL B 1 97 ? 7.656 -8.781 -17.859 1 98.88 97 VAL B C 1
ATOM 2594 O O . VAL B 1 97 ? 8.156 -8.523 -18.953 1 98.88 97 VAL B O 1
ATOM 2597 N N . LEU B 1 98 ? 7.883 -9.883 -17.203 1 98.69 98 LEU B N 1
ATOM 2598 C CA . LEU B 1 98 ? 8.812 -10.867 -17.734 1 98.69 98 LEU B CA 1
ATOM 2599 C C . LEU B 1 98 ? 8.242 -11.531 -18.984 1 98.69 98 LEU B C 1
ATOM 2601 O O . LEU B 1 98 ? 7.035 -11.789 -19.062 1 98.69 98 LEU B O 1
ATOM 2605 N N . PRO B 1 99 ? 9.133 -11.867 -19.922 1 97.69 99 PRO B N 1
ATOM 2606 C CA . PRO B 1 99 ? 8.664 -12.609 -21.094 1 97.69 99 PRO B CA 1
ATOM 2607 C C . PRO B 1 99 ? 7.93 -13.898 -20.719 1 97.69 99 PRO B C 1
ATOM 2609 O O . PRO B 1 99 ? 8.367 -14.625 -19.812 1 97.69 99 PRO B O 1
ATOM 2612 N N . GLY B 1 100 ? 6.793 -14.086 -21.328 1 97.81 100 GLY B N 1
ATOM 2613 C CA . GLY B 1 100 ? 6.047 -15.32 -21.125 1 97.81 100 GLY B CA 1
ATOM 2614 C C . GLY B 1 100 ? 5.078 -15.25 -19.969 1 97.81 100 GLY B C 1
ATOM 2615 O O . GLY B 1 100 ? 4.215 -16.125 -19.828 1 97.81 100 GLY B O 1
ATOM 2616 N N . ALA B 1 101 ? 5.191 -14.25 -19.094 1 98.69 101 ALA B N 1
ATOM 2617 C CA . ALA B 1 101 ? 4.344 -14.141 -17.906 1 98.69 101 ALA B CA 1
ATOM 2618 C C . ALA B 1 101 ? 2.867 -14.094 -18.297 1 98.69 101 ALA B C 1
ATOM 2620 O O . ALA B 1 101 ? 2.057 -14.859 -17.766 1 98.69 101 ALA B O 1
ATOM 2621 N N . ARG B 1 102 ? 2.531 -13.211 -19.234 1 98.56 102 ARG B N 1
ATOM 2622 C CA . ARG B 1 102 ? 1.146 -13.062 -19.656 1 98.56 102 ARG B CA 1
ATOM 2623 C C . ARG B 1 102 ? 0.618 -14.367 -20.25 1 98.56 102 ARG B C 1
ATOM 2625 O O . ARG B 1 102 ? -0.491 -14.797 -19.922 1 98.56 102 ARG B O 1
ATOM 2632 N N . GLY B 1 103 ? 1.442 -14.953 -21.125 1 98.5 103 GLY B N 1
ATOM 2633 C CA . GLY B 1 103 ? 1.054 -16.219 -21.734 1 98.5 103 GLY B CA 1
ATOM 2634 C C . GLY B 1 103 ? 0.821 -17.312 -20.719 1 98.5 103 GLY B C 1
ATOM 2635 O O . GLY B 1 103 ? -0.115 -18.109 -20.859 1 98.5 103 GLY B O 1
ATOM 2636 N N . ALA B 1 104 ? 1.641 -17.422 -19.719 1 98.88 104 ALA B N 1
ATOM 2637 C CA . ALA B 1 104 ? 1.501 -18.422 -18.672 1 98.88 104 ALA B CA 1
ATOM 2638 C C . ALA B 1 104 ? 0.199 -18.234 -17.906 1 98.88 104 ALA B C 1
ATOM 2640 O O . ALA B 1 104 ? -0.562 -19.188 -17.719 1 98.88 104 ALA B O 1
ATOM 2641 N N . LEU B 1 105 ? -0.051 -17.016 -17.469 1 98.88 105 LEU B N 1
ATOM 2642 C CA . LEU B 1 105 ? -1.255 -16.719 -16.703 1 98.88 105 LEU B CA 1
ATOM 2643 C C . LEU B 1 105 ? -2.508 -17.016 -17.516 1 98.88 105 LEU B C 1
ATOM 2645 O O . LEU B 1 105 ? -3.43 -17.672 -17.047 1 98.88 105 LEU B O 1
ATOM 2649 N N . GLU B 1 106 ? -2.508 -16.516 -18.703 1 98.5 106 GLU B N 1
ATOM 2650 C CA . GLU B 1 106 ? -3.639 -16.719 -19.594 1 98.5 106 GLU B CA 1
ATOM 2651 C C . GLU B 1 106 ? -3.857 -18.219 -19.875 1 98.5 106 GLU B C 1
ATOM 2653 O O . GLU B 1 106 ? -4.996 -18.688 -19.891 1 98.5 106 GLU B O 1
ATOM 2658 N N . GLY B 1 107 ? -2.768 -18.891 -20.156 1 98.62 107 GLY B N 1
ATOM 2659 C CA . GLY B 1 107 ? -2.852 -20.328 -20.422 1 98.62 107 GLY B CA 1
ATOM 2660 C C . GLY B 1 107 ? -3.445 -21.109 -19.266 1 98.62 107 GLY B C 1
ATOM 2661 O O . GLY B 1 107 ? -4.277 -22 -19.484 1 98.62 107 GLY B O 1
ATOM 2662 N N . VAL B 1 108 ? -3.002 -20.812 -18.062 1 98.81 108 VAL B N 1
ATOM 2663 C CA . VAL B 1 108 ? -3.531 -21.5 -16.875 1 98.81 108 VAL B CA 1
ATOM 2664 C C . VAL B 1 108 ? -5.02 -21.188 -16.734 1 98.81 108 VAL B C 1
ATOM 2666 O O . VAL B 1 108 ? -5.82 -22.094 -16.453 1 98.81 108 VAL B O 1
ATOM 2669 N N . LYS B 1 109 ? -5.359 -19.953 -16.875 1 98.12 109 LYS B N 1
ATOM 2670 C CA . LYS B 1 109 ? -6.758 -19.531 -16.766 1 98.12 109 LYS B CA 1
ATOM 2671 C C . LYS B 1 109 ? -7.625 -20.266 -17.781 1 98.12 109 LYS B C 1
ATOM 2673 O O . LYS B 1 109 ? -8.758 -20.641 -17.484 1 98.12 109 LYS B O 1
ATOM 2678 N N . ARG B 1 110 ? -7.172 -20.438 -18.969 1 97.56 110 ARG B N 1
ATOM 2679 C CA . ARG B 1 110 ? -7.906 -21.094 -20.047 1 97.56 110 ARG B CA 1
ATOM 2680 C C . ARG B 1 110 ? -8.203 -22.547 -19.688 1 97.56 110 ARG B C 1
ATOM 2682 O O . ARG B 1 110 ? -9.164 -23.125 -20.203 1 97.56 110 ARG B O 1
ATOM 2689 N N . LYS B 1 111 ? -7.449 -23.109 -18.844 1 97.62 111 LYS B N 1
ATOM 2690 C CA . LYS B 1 111 ? -7.66 -24.484 -18.406 1 97.62 111 LYS B CA 1
ATOM 2691 C C . LYS B 1 111 ? -8.758 -24.578 -17.344 1 97.62 111 LYS B C 1
ATOM 2693 O O . LYS B 1 111 ? -9.117 -25.672 -16.906 1 97.62 111 LYS B O 1
ATOM 2698 N N . GLY B 1 112 ? -9.234 -23.406 -16.938 1 97.62 112 GLY B N 1
ATOM 2699 C CA . GLY B 1 112 ? -10.336 -23.375 -15.992 1 97.62 112 GLY B CA 1
ATOM 2700 C C . GLY B 1 112 ? -9.875 -23.5 -14.547 1 97.62 112 GLY B C 1
ATOM 2701 O O . GLY B 1 112 ? -10.672 -23.797 -13.656 1 97.62 112 GLY B O 1
ATOM 2702 N N . LEU B 1 113 ? -8.625 -23.344 -14.266 1 98.56 113 LEU B N 1
ATOM 2703 C CA . LEU B 1 113 ? -8.055 -23.469 -12.922 1 98.56 113 LEU B CA 1
ATOM 2704 C C . LEU B 1 113 ? -8.125 -22.125 -12.188 1 98.56 113 LEU B C 1
ATOM 2706 O O . LEU B 1 113 ? -8.172 -21.062 -12.82 1 98.56 113 LEU B O 1
ATOM 2710 N N . LYS B 1 114 ? -8.172 -22.141 -10.812 1 98.75 114 LYS B N 1
ATOM 2711 C CA . LYS B 1 114 ? -7.977 -20.938 -10.016 1 98.75 114 LYS B CA 1
ATOM 2712 C C . LYS B 1 114 ? -6.531 -20.453 -10.102 1 98.75 114 LYS B C 1
ATOM 2714 O O . LYS B 1 114 ? -5.598 -21.25 -10.062 1 98.75 114 LYS B O 1
ATOM 2719 N N . VAL B 1 115 ? -6.402 -19.203 -10.312 1 98.88 115 VAL B N 1
ATOM 2720 C CA . VAL B 1 115 ? -5.078 -18.594 -10.414 1 98.88 115 VAL B CA 1
ATOM 2721 C C . VAL B 1 115 ? -4.879 -17.594 -9.273 1 98.88 115 VAL B C 1
ATOM 2723 O O . VAL B 1 115 ? -5.684 -16.688 -9.102 1 98.88 115 VAL B O 1
ATOM 2726 N N . THR B 1 116 ? -3.82 -17.781 -8.477 1 98.88 116 THR B N 1
ATOM 2727 C CA . THR B 1 116 ? -3.486 -16.828 -7.426 1 98.88 116 THR B CA 1
ATOM 2728 C C . THR B 1 116 ? -2.035 -16.359 -7.555 1 98.88 116 THR B C 1
ATOM 2730 O O . THR B 1 116 ? -1.24 -17 -8.258 1 98.88 116 THR B O 1
ATOM 2733 N N . VAL B 1 117 ? -1.796 -15.25 -7.012 1 98.75 117 VAL B N 1
ATOM 2734 C CA . VAL B 1 117 ? -0.439 -14.789 -6.746 1 98.75 117 VAL B CA 1
ATOM 2735 C C . VAL B 1 117 ? -0.153 -14.852 -5.246 1 98.75 117 VAL B C 1
ATOM 2737 O O . VAL B 1 117 ? -0.956 -14.383 -4.434 1 98.75 117 VAL B O 1
ATOM 2740 N N . THR B 1 118 ? 0.885 -15.477 -4.902 1 98.75 118 THR B N 1
ATOM 2741 C CA . THR B 1 118 ? 1.379 -15.57 -3.533 1 98.75 118 THR B CA 1
ATOM 2742 C C . THR B 1 118 ? 2.803 -15.023 -3.438 1 98.75 118 THR B C 1
ATOM 2744 O O . THR B 1 118 ? 3.76 -15.711 -3.803 1 98.75 118 THR B O 1
ATOM 2747 N N . GLY B 1 119 ? 2.912 -13.82 -2.977 1 98.38 119 GLY B N 1
ATOM 2748 C CA . GLY B 1 119 ? 4.211 -13.172 -3.037 1 98.38 119 GLY B CA 1
ATOM 2749 C C . GLY B 1 119 ? 4.664 -12.617 -1.7 1 98.38 119 GLY B C 1
ATOM 2750 O O . GLY B 1 119 ? 3.857 -12.086 -0.936 1 98.38 119 GLY B O 1
ATOM 2751 N N . ASN B 1 120 ? 5.922 -12.82 -1.348 1 97.81 120 ASN B N 1
ATOM 2752 C CA . ASN B 1 120 ? 6.531 -12.117 -0.226 1 97.81 120 ASN B CA 1
ATOM 2753 C C . ASN B 1 120 ? 6.66 -10.617 -0.504 1 97.81 120 ASN B C 1
ATOM 2755 O O . ASN B 1 120 ? 6.309 -10.156 -1.588 1 97.81 120 ASN B O 1
ATOM 2759 N N . VAL B 1 121 ? 6.969 -9.891 0.51 1 98.06 121 VAL B N 1
ATOM 2760 C CA . VAL B 1 121 ? 7.285 -8.477 0.381 1 98.06 121 VAL B CA 1
ATOM 2761 C C . VAL B 1 121 ? 8.664 -8.195 0.979 1 98.06 121 VAL B C 1
ATOM 2763 O O . VAL B 1 121 ? 9.156 -8.961 1.807 1 98.06 121 VAL B O 1
ATOM 2766 N N . MET B 1 122 ? 9.32 -7.176 0.57 1 96.88 122 MET B N 1
ATOM 2767 C CA . MET B 1 122 ? 10.578 -6.727 1.155 1 96.88 122 MET B CA 1
ATOM 2768 C C . MET B 1 122 ? 10.586 -5.211 1.344 1 96.88 122 MET B C 1
ATOM 2770 O O . MET B 1 122 ? 10.227 -4.715 2.412 1 96.88 122 MET B O 1
ATOM 2774 N N . PHE B 1 123 ? 10.844 -4.41 0.267 1 98.56 123 PHE B N 1
ATOM 2775 C CA . PHE B 1 123 ? 11.008 -2.973 0.452 1 98.56 123 PHE B CA 1
ATOM 2776 C C . PHE B 1 123 ? 9.711 -2.236 0.119 1 98.56 123 PHE B C 1
ATOM 2778 O O . PHE B 1 123 ? 9.562 -1.057 0.441 1 98.56 123 PHE B O 1
ATOM 2785 N N . TRP B 1 124 ? 8.805 -2.846 -0.568 1 98.75 124 TRP B N 1
ATOM 2786 C CA . TRP B 1 124 ? 7.531 -2.23 -0.929 1 98.75 124 TRP B CA 1
ATOM 2787 C C . TRP B 1 124 ? 6.363 -3.146 -0.577 1 98.75 124 TRP B C 1
ATOM 2789 O O . TRP B 1 124 ? 6.516 -4.371 -0.541 1 98.75 124 TRP B O 1
ATOM 2799 N N . PRO B 1 125 ? 5.203 -2.6 -0.233 1 98.75 125 PRO B N 1
ATOM 2800 C CA . PRO B 1 125 ? 4.039 -3.406 0.143 1 98.75 125 PRO B CA 1
ATOM 2801 C C . PRO B 1 125 ? 3.439 -4.16 -1.04 1 98.75 125 PRO B C 1
ATOM 2803 O O . PRO B 1 125 ? 3.656 -3.783 -2.193 1 98.75 125 PRO B O 1
ATOM 2806 N N . GLY B 1 126 ? 2.672 -5.199 -0.675 1 98.81 126 GLY B N 1
ATOM 2807 C CA . GLY B 1 126 ? 1.96 -5.984 -1.672 1 98.81 126 GLY B CA 1
ATOM 2808 C C . GLY B 1 126 ? 1.001 -5.156 -2.508 1 98.81 126 GLY B C 1
ATOM 2809 O O . GLY B 1 126 ? 0.766 -5.461 -3.678 1 98.81 126 GLY B O 1
ATOM 2810 N N . SER B 1 127 ? 0.487 -4.07 -1.982 1 98.81 127 SER B N 1
ATOM 2811 C CA . SER B 1 127 ? -0.452 -3.215 -2.701 1 98.81 127 SER B CA 1
ATOM 2812 C C . SER B 1 127 ? 0.203 -2.58 -3.924 1 98.81 127 SER B C 1
ATOM 2814 O O . SER B 1 127 ? -0.451 -2.375 -4.949 1 98.81 127 SER B O 1
ATOM 2816 N N . TYR B 1 128 ? 1.504 -2.236 -3.834 1 98.88 128 TYR B N 1
ATOM 2817 C CA . TYR B 1 128 ? 2.207 -1.706 -4.996 1 98.88 128 TYR B CA 1
ATOM 2818 C C . TYR B 1 128 ? 2.375 -2.777 -6.066 1 98.88 128 TYR B C 1
ATOM 2820 O O . TYR B 1 128 ? 2.309 -2.482 -7.262 1 98.88 128 TYR B O 1
ATOM 2828 N N . THR B 1 129 ? 2.645 -3.996 -5.613 1 98.88 129 THR B N 1
ATOM 2829 C CA . THR B 1 129 ? 2.709 -5.109 -6.555 1 98.88 129 THR B CA 1
ATOM 2830 C C . THR B 1 129 ? 1.363 -5.309 -7.25 1 98.88 129 THR B C 1
ATOM 2832 O O . THR B 1 129 ? 1.308 -5.496 -8.469 1 98.88 129 THR B O 1
ATOM 2835 N N . ARG B 1 130 ? 0.276 -5.285 -6.488 1 98.88 130 ARG B N 1
ATOM 2836 C CA . ARG B 1 130 ? -1.062 -5.371 -7.066 1 98.88 130 ARG B CA 1
ATOM 2837 C C . ARG B 1 130 ? -1.289 -4.266 -8.094 1 98.88 130 ARG B C 1
ATOM 2839 O O . ARG B 1 130 ? -1.868 -4.504 -9.148 1 98.88 130 ARG B O 1
ATOM 2846 N N . LEU B 1 131 ? -0.858 -3.076 -7.742 1 98.88 131 LEU B N 1
ATOM 2847 C CA . LEU B 1 131 ? -0.987 -1.923 -8.625 1 98.88 131 LEU B CA 1
ATOM 2848 C C . LEU B 1 131 ? -0.282 -2.176 -9.953 1 98.88 131 LEU B C 1
ATOM 2850 O O . LEU B 1 131 ? -0.831 -1.879 -11.023 1 98.88 131 LEU B O 1
ATOM 2854 N N . LEU B 1 132 ? 0.915 -2.682 -9.898 1 98.94 132 LEU B N 1
ATOM 2855 C CA . LEU B 1 132 ? 1.683 -2.963 -11.109 1 98.94 132 LEU B CA 1
ATOM 2856 C C . LEU B 1 132 ? 1.019 -4.062 -11.93 1 98.94 132 LEU B C 1
ATOM 2858 O O . LEU B 1 132 ? 0.962 -3.975 -13.164 1 98.94 132 LEU B O 1
ATOM 2862 N N . LEU B 1 133 ? 0.53 -5.109 -11.234 1 98.88 133 LEU B N 1
ATOM 2863 C CA . LEU B 1 133 ? -0.166 -6.188 -11.922 1 98.88 133 LEU B CA 1
ATOM 2864 C C . LEU B 1 133 ? -1.406 -5.664 -12.641 1 98.88 133 LEU B C 1
ATOM 2866 O O . LEU B 1 133 ? -1.737 -6.125 -13.734 1 98.88 133 LEU B O 1
ATOM 2870 N N . GLU B 1 134 ? -2.129 -4.711 -12.031 1 98.81 134 GLU B N 1
ATOM 2871 C CA . GLU B 1 134 ? -3.279 -4.074 -12.664 1 98.81 134 GLU B CA 1
ATOM 2872 C C . GLU B 1 134 ? -2.848 -3.209 -13.844 1 98.81 134 GLU B C 1
ATOM 2874 O O . GLU B 1 134 ? -3.434 -3.285 -14.922 1 98.81 134 GLU B O 1
ATOM 2879 N N . ARG B 1 135 ? -1.843 -2.426 -13.602 1 98.75 135 ARG B N 1
ATOM 2880 C CA . ARG B 1 135 ? -1.362 -1.459 -14.578 1 98.75 135 ARG B CA 1
ATOM 2881 C C . ARG B 1 135 ? -0.994 -2.146 -15.891 1 98.75 135 ARG B C 1
ATOM 2883 O O . ARG B 1 135 ? -1.259 -1.616 -16.969 1 98.75 135 ARG B O 1
ATOM 2890 N N . PHE B 1 136 ? -0.43 -3.342 -15.781 1 98.69 136 PHE B N 1
ATOM 2891 C CA . PHE B 1 136 ? 0.081 -3.994 -16.984 1 98.69 136 PHE B CA 1
ATOM 2892 C C . PHE B 1 136 ? -0.84 -5.129 -17.422 1 98.69 136 PHE B C 1
ATOM 2894 O O . PHE B 1 136 ? -0.45 -5.977 -18.219 1 98.69 136 PHE B O 1
ATOM 2901 N N . GLY B 1 137 ? -2.008 -5.219 -16.844 1 98.31 137 GLY B N 1
ATOM 2902 C CA . GLY B 1 137 ? -3.094 -6.051 -17.328 1 98.31 137 GLY B CA 1
ATOM 2903 C C . GLY B 1 137 ? -2.996 -7.492 -16.859 1 98.31 137 GLY B C 1
ATOM 2904 O O . GLY B 1 137 ? -3.773 -8.344 -17.297 1 98.31 137 GLY B O 1
ATOM 2905 N N . LEU B 1 138 ? -2.066 -7.809 -15.992 1 98.81 138 LEU B N 1
ATOM 2906 C CA . LEU B 1 138 ? -1.854 -9.188 -15.562 1 98.81 138 LEU B CA 1
ATOM 2907 C C . LEU B 1 138 ? -2.941 -9.625 -14.586 1 98.81 138 LEU B C 1
ATOM 2909 O O . LEU B 1 138 ? -3.301 -10.805 -14.539 1 98.81 138 LEU B O 1
ATOM 2913 N N . MET B 1 139 ? -3.514 -8.68 -13.836 1 98.56 139 MET B N 1
ATOM 2914 C CA . MET B 1 139 ? -4.527 -8.984 -12.836 1 98.56 139 MET B CA 1
ATOM 2915 C C . MET B 1 139 ? -5.777 -9.578 -13.484 1 98.56 139 MET B C 1
ATOM 2917 O O . MET B 1 139 ? -6.574 -10.242 -12.82 1 98.56 139 MET B O 1
ATOM 2921 N N . ASN B 1 140 ? -5.957 -9.367 -14.773 1 98 140 ASN B N 1
ATOM 2922 C CA . ASN B 1 140 ? -7.125 -9.867 -15.484 1 98 140 ASN B CA 1
ATOM 2923 C C . ASN B 1 140 ? -7.176 -11.391 -15.477 1 98 140 ASN B C 1
ATOM 2925 O O . ASN B 1 140 ? -8.227 -11.984 -15.734 1 98 140 ASN B O 1
ATOM 2929 N N . TYR B 1 141 ? -6.043 -12.016 -15.164 1 98.56 141 TYR B N 1
ATOM 2930 C CA . TYR B 1 141 ? -5.969 -13.477 -15.219 1 98.56 141 TYR B CA 1
ATOM 2931 C C . TYR B 1 141 ? -5.828 -14.062 -13.82 1 98.56 141 TYR B C 1
ATOM 2933 O O . TYR B 1 141 ? -5.656 -15.273 -13.664 1 98.56 141 TYR B O 1
ATOM 2941 N N . ILE B 1 142 ? -5.863 -13.266 -12.797 1 98.81 142 ILE B N 1
ATOM 2942 C CA . ILE B 1 142 ? -5.602 -13.68 -11.422 1 98.81 142 ILE B CA 1
ATOM 2943 C C . ILE B 1 142 ? -6.883 -13.586 -10.602 1 98.81 142 ILE B C 1
ATOM 2945 O O . ILE B 1 142 ? -7.543 -12.539 -10.594 1 98.81 142 ILE B O 1
ATOM 2949 N N . ASP B 1 143 ? -7.219 -14.609 -9.906 1 98.62 143 ASP B N 1
ATOM 2950 C CA . ASP B 1 143 ? -8.445 -14.641 -9.125 1 98.62 143 ASP B CA 1
ATOM 2951 C C . ASP B 1 143 ? -8.266 -13.906 -7.797 1 98.62 143 ASP B C 1
ATOM 2953 O O . ASP B 1 143 ? -9.203 -13.273 -7.297 1 98.62 143 ASP B O 1
ATOM 2957 N N . ARG B 1 144 ? -7.086 -14.078 -7.199 1 98.56 144 ARG B N 1
ATOM 2958 C CA . ARG B 1 144 ? -6.828 -13.461 -5.902 1 98.56 144 ARG B CA 1
ATOM 2959 C C . ARG B 1 144 ? -5.328 -13.312 -5.656 1 98.56 144 ARG B C 1
ATOM 2961 O O . ARG B 1 144 ? -4.531 -14.086 -6.188 1 98.56 144 ARG B O 1
ATOM 2968 N N . THR B 1 145 ? -5.004 -12.312 -4.922 1 98.88 145 THR B N 1
ATOM 2969 C CA . THR B 1 145 ? -3.613 -12.102 -4.535 1 98.88 145 THR B CA 1
ATOM 2970 C C . THR B 1 145 ? -3.432 -12.312 -3.033 1 98.88 145 THR B C 1
ATOM 2972 O O . THR B 1 145 ? -4.305 -11.945 -2.24 1 98.88 145 THR B O 1
ATOM 2975 N N . PHE B 1 146 ? -2.334 -12.867 -2.674 1 98.81 146 PHE B N 1
ATOM 2976 C CA . PHE B 1 146 ? -1.914 -13.055 -1.291 1 98.81 146 PHE B CA 1
ATOM 2977 C C . PHE B 1 146 ? -0.497 -12.531 -1.08 1 98.81 146 PHE B C 1
ATOM 2979 O O . PHE B 1 146 ? 0.468 -13.133 -1.559 1 98.81 146 PHE B O 1
ATOM 2986 N N . PHE B 1 147 ? -0.375 -11.43 -0.385 1 98.81 147 PHE B N 1
ATOM 2987 C CA . PHE B 1 147 ? 0.931 -10.844 -0.111 1 98.81 147 PHE B CA 1
ATOM 2988 C C . PHE B 1 147 ? 1.289 -10.984 1.364 1 98.81 147 PHE B C 1
ATOM 2990 O O . PHE B 1 147 ? 0.411 -10.938 2.229 1 98.81 147 PHE B O 1
ATOM 2997 N N . ALA B 1 148 ? 2.537 -11.102 1.642 1 98.5 148 ALA B N 1
ATOM 2998 C CA . ALA B 1 148 ? 3.049 -11.406 2.977 1 98.5 148 ALA B CA 1
ATOM 2999 C C . ALA B 1 148 ? 2.553 -10.383 3.996 1 98.5 148 ALA B C 1
ATOM 3001 O O . ALA B 1 148 ? 2.203 -10.742 5.121 1 98.5 148 ALA B O 1
ATOM 3002 N N . ASP B 1 149 ? 2.48 -9.117 3.6 1 98 149 ASP B N 1
ATOM 3003 C CA . ASP B 1 149 ? 2.111 -8.062 4.531 1 98 149 ASP B CA 1
ATOM 3004 C C . ASP B 1 149 ? 0.6 -8.016 4.742 1 98 149 ASP B C 1
ATOM 3006 O O . ASP B 1 149 ? 0.115 -7.371 5.676 1 98 149 ASP B O 1
ATOM 3010 N N . GLU B 1 150 ? -0.134 -8.719 3.916 1 97.56 150 GLU B N 1
ATOM 3011 C CA . GLU B 1 150 ? -1.582 -8.812 4.078 1 97.56 150 GLU B CA 1
ATOM 3012 C C . GLU B 1 150 ? -1.974 -10.094 4.805 1 97.56 150 GLU B C 1
ATOM 3014 O O . GLU B 1 150 ? -2.914 -10.102 5.602 1 97.56 150 GLU B O 1
ATOM 3019 N N . VAL B 1 151 ? -1.194 -11.164 4.512 1 97.56 151 VAL B N 1
ATOM 3020 C CA . VAL B 1 151 ? -1.464 -12.477 5.09 1 97.56 151 VAL B CA 1
ATOM 3021 C C . VAL B 1 151 ? -0.822 -12.57 6.473 1 97.56 151 VAL B C 1
ATOM 3023 O O . VAL B 1 151 ? -1.225 -13.398 7.297 1 97.56 151 VAL B O 1
ATOM 3026 N N . LEU B 1 152 ? 0.196 -11.805 6.723 1 96.81 152 LEU B N 1
ATOM 3027 C CA . LEU B 1 152 ? 0.986 -11.789 7.949 1 96.81 152 LEU B CA 1
ATOM 3028 C C . LEU B 1 152 ? 1.755 -13.094 8.117 1 96.81 152 LEU B C 1
ATOM 3030 O O . LEU B 1 152 ? 1.826 -13.641 9.219 1 96.81 152 LEU B O 1
ATOM 3034 N N . ALA B 1 153 ? 2.219 -13.562 7.043 1 97.19 153 ALA B N 1
ATOM 3035 C CA . ALA B 1 153 ? 3.137 -14.688 6.871 1 97.19 153 ALA B CA 1
ATOM 3036 C C . ALA B 1 153 ? 3.957 -14.531 5.594 1 97.19 153 ALA B C 1
ATOM 3038 O O . ALA B 1 153 ? 3.66 -13.68 4.758 1 97.19 153 ALA B O 1
ATOM 3039 N N . TYR B 1 154 ? 5.043 -15.234 5.52 1 97.81 154 TYR B N 1
ATOM 3040 C CA . TYR B 1 154 ? 5.844 -15.203 4.301 1 97.81 154 TYR B CA 1
ATOM 3041 C C . TYR B 1 154 ? 6.344 -16.594 3.941 1 97.81 154 TYR B C 1
ATOM 3043 O O . TYR B 1 154 ? 6.426 -17.469 4.805 1 97.81 154 TYR B O 1
ATOM 3051 N N . LYS B 1 155 ? 6.535 -16.781 2.613 1 97.44 155 LYS B N 1
ATOM 3052 C CA . LYS B 1 155 ? 7.207 -18 2.189 1 97.44 155 LYS B CA 1
ATOM 3053 C C . LYS B 1 155 ? 8.625 -18.078 2.748 1 97.44 155 LYS B C 1
ATOM 3055 O O . LYS B 1 155 ? 9.328 -17.062 2.803 1 97.44 155 LYS B O 1
ATOM 3060 N N . PRO B 1 156 ? 9 -19.219 3.355 1 96.69 156 PRO B N 1
ATOM 3061 C CA . PRO B 1 156 ? 8.453 -20.562 3.135 1 96.69 156 PRO B CA 1
ATOM 3062 C C . PRO B 1 156 ? 7.539 -21.031 4.266 1 96.69 156 PRO B C 1
ATOM 3064 O O . PRO B 1 156 ? 7.219 -22.219 4.359 1 96.69 156 PRO B O 1
ATOM 3067 N N . LEU B 1 157 ? 7.082 -20.188 5.121 1 96.81 157 LEU B N 1
ATOM 3068 C CA . LEU B 1 157 ? 6.172 -20.625 6.176 1 96.81 157 LEU B CA 1
ATOM 3069 C C . LEU B 1 157 ? 4.926 -21.266 5.586 1 96.81 157 LEU B C 1
ATOM 3071 O O . LEU B 1 157 ? 4.348 -20.766 4.625 1 96.81 157 LEU B O 1
ATOM 3075 N N . PRO B 1 158 ? 4.492 -22.344 6.121 1 96.94 158 PRO B N 1
ATOM 3076 C CA . PRO B 1 158 ? 3.355 -23.078 5.555 1 96.94 158 PRO B CA 1
ATOM 3077 C C . PRO B 1 158 ? 2.078 -22.234 5.516 1 96.94 158 PRO B C 1
ATOM 3079 O O . PRO B 1 158 ? 1.24 -22.422 4.629 1 96.94 158 PRO B O 1
ATOM 3082 N N . GLU B 1 159 ? 1.962 -21.328 6.477 1 97.12 159 GLU B N 1
ATOM 3083 C CA . GLU B 1 159 ? 0.777 -20.469 6.562 1 97.12 159 GLU B CA 1
ATOM 3084 C C . GLU B 1 159 ? 0.562 -19.703 5.266 1 97.12 159 GLU B C 1
ATOM 3086 O O . GLU B 1 159 ? -0.577 -19.469 4.855 1 97.12 159 GLU B O 1
ATOM 3091 N N . MET B 1 160 ? 1.626 -19.312 4.652 1 97.81 160 MET B N 1
ATOM 3092 C CA . MET B 1 160 ? 1.547 -18.531 3.42 1 97.81 160 MET B CA 1
ATOM 3093 C C . MET B 1 160 ? 0.945 -19.359 2.291 1 97.81 160 MET B C 1
ATOM 3095 O O . MET B 1 160 ? 0.182 -18.844 1.473 1 97.81 160 MET B O 1
ATOM 3099 N N . PHE B 1 161 ? 1.268 -20.609 2.27 1 98.62 161 PHE B N 1
ATOM 3100 C CA . PHE B 1 161 ? 0.769 -21.5 1.229 1 98.62 161 PHE B CA 1
ATOM 3101 C C . PHE B 1 161 ? -0.647 -21.969 1.548 1 98.62 161 PHE B C 1
ATOM 3103 O O . PHE B 1 161 ? -1.435 -22.234 0.64 1 98.62 161 PHE B O 1
ATOM 3110 N N . ARG B 1 162 ? -1.038 -22.031 2.773 1 98.44 162 ARG B N 1
ATOM 3111 C CA . ARG B 1 162 ? -2.346 -22.516 3.201 1 98.44 162 ARG B CA 1
ATOM 3112 C C . ARG B 1 162 ? -3.434 -21.5 2.91 1 98.44 162 ARG B C 1
ATOM 3114 O O . ARG B 1 162 ? -4.586 -21.859 2.658 1 98.44 162 ARG B O 1
ATOM 3121 N N . LYS B 1 163 ? -3.074 -20.266 2.883 1 98.5 163 LYS B N 1
ATOM 3122 C CA . LYS B 1 163 ? -4.062 -19.188 2.766 1 98.5 163 LYS B CA 1
ATOM 3123 C C . LYS B 1 163 ? -4.852 -19.312 1.466 1 98.5 163 LYS B C 1
ATOM 3125 O O . LYS B 1 163 ? -6.086 -19.312 1.479 1 98.5 163 LYS B O 1
ATOM 3130 N N . PRO B 1 164 ? -4.156 -19.438 0.297 1 98.56 164 PRO B N 1
ATOM 3131 C CA . PRO B 1 164 ? -4.938 -19.625 -0.93 1 98.56 164 PRO B CA 1
ATOM 3132 C C . PRO B 1 164 ? -5.754 -20.922 -0.913 1 98.56 164 PRO B C 1
ATOM 3134 O O . PRO B 1 164 ? -6.867 -20.953 -1.444 1 98.56 164 PRO B O 1
ATOM 3137 N N . LEU B 1 165 ? -5.238 -21.953 -0.299 1 98.75 165 LEU B N 1
ATOM 3138 C CA . LEU B 1 165 ? -5.938 -23.234 -0.229 1 98.75 165 LEU B CA 1
ATOM 3139 C C . LEU B 1 165 ? -7.234 -23.094 0.56 1 98.75 165 LEU B C 1
ATOM 3141 O O . LEU B 1 165 ? -8.289 -23.562 0.115 1 98.75 165 LEU B O 1
ATOM 3145 N N . GLU B 1 166 ? -7.152 -22.453 1.694 1 98.56 166 GLU B N 1
ATOM 3146 C CA . GLU B 1 166 ? -8.312 -22.234 2.545 1 98.56 166 GLU B CA 1
ATOM 3147 C C . GLU B 1 166 ? -9.344 -21.344 1.849 1 98.56 166 GLU B C 1
ATOM 3149 O O . GLU B 1 166 ? -10.547 -21.609 1.923 1 98.56 166 GLU B O 1
ATOM 3154 N N . THR B 1 167 ? -8.891 -20.391 1.168 1 98.19 167 THR B N 1
ATOM 3155 C CA . THR B 1 167 ? -9.75 -19.422 0.509 1 98.19 167 THR B CA 1
ATOM 3156 C C . THR B 1 167 ? -10.586 -20.094 -0.58 1 98.19 167 THR B C 1
ATOM 3158 O O . THR B 1 167 ? -11.766 -19.781 -0.744 1 98.19 167 THR B O 1
ATOM 3161 N N . PHE B 1 168 ? -9.984 -20.984 -1.266 1 98.44 168 PHE B N 1
ATOM 3162 C CA . PHE B 1 168 ? -10.664 -21.578 -2.414 1 98.44 168 PHE B CA 1
ATOM 3163 C C . PHE B 1 168 ? -11.109 -23 -2.111 1 98.44 168 PHE B C 1
ATOM 3165 O O . PHE B 1 168 ? -11.633 -23.688 -2.986 1 98.44 168 PHE B O 1
ATOM 3172 N N . ASN B 1 169 ? -10.875 -23.438 -0.845 1 98.44 169 ASN B N 1
ATOM 3173 C CA . ASN B 1 169 ? -11.242 -24.781 -0.418 1 98.44 169 ASN B CA 1
ATOM 3174 C C . ASN B 1 169 ? -10.641 -25.844 -1.332 1 98.44 169 ASN B C 1
ATOM 3176 O O . ASN B 1 169 ? -11.359 -26.688 -1.885 1 98.44 169 ASN B O 1
ATOM 3180 N N . VAL B 1 170 ? -9.367 -25.797 -1.494 1 98.75 170 VAL B N 1
ATOM 3181 C CA . VAL B 1 170 ? -8.594 -26.734 -2.311 1 98.75 170 VAL B CA 1
ATOM 3182 C C . VAL B 1 170 ? -7.633 -27.516 -1.425 1 98.75 170 VAL B C 1
ATOM 3184 O O . VAL B 1 170 ? -7.02 -26.953 -0.515 1 98.75 170 VAL B O 1
ATOM 3187 N N . LYS B 1 171 ? -7.523 -28.781 -1.654 1 98.62 171 LYS B N 1
ATOM 3188 C CA . LYS B 1 171 ? -6.551 -29.594 -0.932 1 98.62 171 LYS B CA 1
ATOM 3189 C C . LYS B 1 171 ? -5.133 -29.312 -1.426 1 98.62 171 LYS B C 1
ATOM 3191 O O . LYS B 1 171 ? -4.93 -29 -2.598 1 98.62 171 LYS B O 1
ATOM 3196 N N . PRO B 1 172 ? -4.16 -29.469 -0.506 1 98.62 172 PRO B N 1
ATOM 3197 C CA . PRO B 1 172 ? -2.779 -29.188 -0.908 1 98.62 172 PRO B CA 1
ATOM 3198 C C . PRO B 1 172 ? -2.352 -29.984 -2.137 1 98.62 172 PRO B C 1
ATOM 3200 O O . PRO B 1 172 ? -1.689 -29.453 -3.027 1 98.62 172 PRO B O 1
ATOM 3203 N N . GLU B 1 173 ? -2.787 -31.188 -2.262 1 97.94 173 GLU B N 1
ATOM 3204 C CA . GLU B 1 173 ? -2.352 -32.062 -3.34 1 97.94 173 GLU B CA 1
ATOM 3205 C C . GLU B 1 173 ? -2.992 -31.672 -4.668 1 97.94 173 GLU B C 1
ATOM 3207 O O . GLU B 1 173 ? -2.584 -32.156 -5.727 1 97.94 173 GLU B O 1
ATOM 3212 N N . GLU B 1 174 ? -3.93 -30.781 -4.613 1 98.38 174 GLU B N 1
ATOM 3213 C CA . GLU B 1 174 ? -4.617 -30.312 -5.809 1 98.38 174 GLU B CA 1
ATOM 3214 C C . GLU B 1 174 ? -4.133 -28.922 -6.211 1 98.38 174 GLU B C 1
ATOM 3216 O O . GLU B 1 174 ? -4.734 -28.266 -7.07 1 98.38 174 GLU B O 1
ATOM 3221 N N . ALA B 1 175 ? -3.086 -28.469 -5.594 1 98.88 175 ALA B N 1
ATOM 3222 C CA . ALA B 1 175 ? -2.537 -27.141 -5.879 1 98.88 175 ALA B CA 1
ATOM 3223 C C . ALA B 1 175 ? -1.055 -27.219 -6.234 1 98.88 175 ALA B C 1
ATOM 3225 O O . ALA B 1 175 ? -0.351 -28.125 -5.773 1 98.88 175 ALA B O 1
ATOM 3226 N N . ILE B 1 176 ? -0.637 -26.312 -7.043 1 98.94 176 ILE B N 1
ATOM 3227 C CA . ILE B 1 176 ? 0.759 -26.234 -7.457 1 98.94 176 ILE B CA 1
ATOM 3228 C C . ILE B 1 176 ? 1.248 -24.781 -7.355 1 98.94 176 ILE B C 1
ATOM 3230 O O . ILE B 1 176 ? 0.507 -23.844 -7.66 1 98.94 176 ILE B O 1
ATOM 3234 N N . HIS B 1 177 ? 2.441 -24.609 -6.82 1 98.94 177 HIS B N 1
ATOM 3235 C CA . HIS B 1 177 ? 3.062 -23.281 -6.73 1 98.94 177 HIS B CA 1
ATOM 3236 C C . HIS B 1 177 ? 4.297 -23.188 -7.621 1 98.94 177 HIS B C 1
ATOM 3238 O O . HIS B 1 177 ? 5.094 -24.141 -7.684 1 98.94 177 HIS B O 1
ATOM 3244 N N . ILE B 1 178 ? 4.426 -22.109 -8.344 1 98.94 178 ILE B N 1
ATOM 3245 C CA . ILE B 1 178 ? 5.582 -21.875 -9.203 1 98.94 178 ILE B CA 1
ATOM 3246 C C . ILE B 1 178 ? 6.285 -20.578 -8.789 1 98.94 178 ILE B C 1
ATOM 3248 O O . ILE B 1 178 ? 5.633 -19.578 -8.539 1 98.94 178 ILE B O 1
ATOM 3252 N N . GLY B 1 179 ? 7.598 -20.609 -8.672 1 98.81 179 GLY B N 1
ATOM 3253 C CA . GLY B 1 179 ? 8.383 -19.438 -8.328 1 98.81 179 GLY B CA 1
ATOM 3254 C C . GLY B 1 179 ? 9.867 -19.625 -8.562 1 98.81 179 GLY B C 1
ATOM 3255 O O . GLY B 1 179 ? 10.305 -20.703 -8.969 1 98.81 179 GLY B O 1
ATOM 3256 N N . ASP B 1 180 ? 10.672 -18.609 -8.234 1 98.19 180 ASP B N 1
ATOM 3257 C CA . ASP B 1 180 ? 12.062 -18.578 -8.672 1 98.19 180 ASP B CA 1
ATOM 3258 C C . ASP B 1 180 ? 13.008 -18.922 -7.523 1 98.19 180 ASP B C 1
ATOM 3260 O O . ASP B 1 180 ? 14.18 -19.234 -7.746 1 98.19 180 ASP B O 1
ATOM 3264 N N . THR B 1 181 ? 12.578 -18.812 -6.32 1 96.06 181 THR B N 1
ATOM 3265 C CA . THR B 1 181 ? 1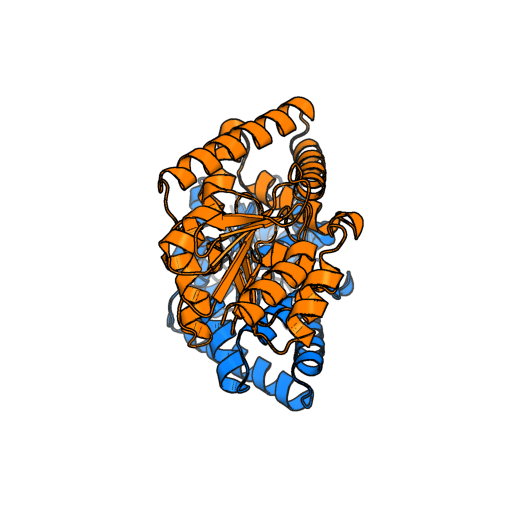3.461 -19.078 -5.191 1 96.06 181 THR B CA 1
ATOM 3266 C C . THR B 1 181 ? 13.305 -20.516 -4.703 1 96.06 181 THR B C 1
ATOM 3268 O O . THR B 1 181 ? 12.242 -20.891 -4.203 1 96.06 181 THR B O 1
ATOM 3271 N N . TYR B 1 182 ? 14.344 -21.234 -4.723 1 96.62 182 TYR B N 1
ATOM 3272 C CA . TYR B 1 182 ? 14.281 -22.672 -4.426 1 96.62 182 TYR B CA 1
ATOM 3273 C C . TYR B 1 182 ? 13.758 -22.906 -3.016 1 96.62 182 TYR B C 1
ATOM 3275 O O . TYR B 1 182 ? 12.781 -23.641 -2.826 1 96.62 182 TYR B O 1
ATOM 3283 N N . ALA B 1 183 ? 14.312 -22.297 -2.064 1 94.88 183 ALA B N 1
ATOM 3284 C CA . ALA B 1 183 ? 13.953 -22.5 -0.664 1 94.88 183 ALA B CA 1
ATOM 3285 C C . ALA B 1 183 ? 12.547 -21.969 -0.373 1 94.88 183 ALA B C 1
ATOM 3287 O O . ALA B 1 183 ? 11.734 -22.656 0.249 1 94.88 183 ALA B O 1
ATOM 3288 N N . GLU B 1 184 ? 12.25 -20.75 -0.851 1 95.44 184 GLU B N 1
ATOM 3289 C CA . GLU B 1 184 ? 11 -20.078 -0.508 1 95.44 184 GLU B CA 1
ATOM 3290 C C . GLU B 1 184 ? 9.828 -20.656 -1.3 1 95.44 184 GLU B C 1
ATOM 3292 O O . GLU B 1 184 ? 8.734 -20.828 -0.758 1 95.44 184 GLU B O 1
ATOM 3297 N N . ASP B 1 185 ? 10.07 -20.938 -2.543 1 97.81 185 ASP B N 1
ATOM 3298 C CA . ASP B 1 185 ? 8.969 -21.297 -3.426 1 97.81 185 ASP B CA 1
ATOM 3299 C C . ASP B 1 185 ? 8.867 -22.812 -3.596 1 97.81 185 ASP B C 1
ATOM 3301 O O . ASP B 1 185 ? 7.789 -23.391 -3.447 1 97.81 185 ASP B O 1
ATOM 3305 N N . PHE B 1 186 ? 9.953 -23.422 -3.928 1 98.44 186 PHE B N 1
ATOM 3306 C CA . PHE B 1 186 ? 9.938 -24.844 -4.258 1 98.44 186 PHE B CA 1
ATOM 3307 C C . PHE B 1 186 ? 9.844 -25.688 -2.998 1 98.44 186 PHE B C 1
ATOM 3309 O O . PHE B 1 186 ? 8.844 -26.375 -2.777 1 98.44 186 PHE B O 1
ATOM 3316 N N . GLU B 1 187 ? 10.867 -25.578 -2.16 1 97.69 187 GLU B N 1
ATOM 3317 C CA . GLU B 1 187 ? 10.867 -26.375 -0.928 1 97.69 187 GLU B CA 1
ATOM 3318 C C . GLU B 1 187 ? 9.695 -25.984 -0.029 1 97.69 187 GLU B C 1
ATOM 3320 O O . GLU B 1 187 ? 9.07 -26.859 0.588 1 97.69 187 GLU B O 1
ATOM 3325 N N . GLY B 1 188 ? 9.406 -24.672 0.07 1 97.38 188 GLY B N 1
ATOM 3326 C CA . GLY B 1 188 ? 8.273 -24.219 0.869 1 97.38 188 GLY B CA 1
ATOM 3327 C C . GLY B 1 188 ? 6.957 -24.828 0.45 1 97.38 188 GLY B C 1
ATOM 3328 O O . GLY B 1 188 ? 6.188 -25.297 1.295 1 97.38 188 GLY B O 1
ATOM 3329 N N . ALA B 1 189 ? 6.707 -24.891 -0.837 1 98.69 189 ALA B N 1
ATOM 3330 C CA . ALA B 1 189 ? 5.465 -25.453 -1.359 1 98.69 189 ALA B CA 1
ATOM 3331 C C . ALA B 1 189 ? 5.383 -26.953 -1.085 1 98.69 189 ALA B C 1
ATOM 3333 O O . ALA B 1 189 ? 4.344 -27.453 -0.648 1 98.69 189 ALA B O 1
ATOM 3334 N N . LEU B 1 190 ? 6.469 -27.641 -1.284 1 98.62 190 LEU B N 1
ATOM 3335 C CA . LEU B 1 190 ? 6.504 -29.078 -1.03 1 98.62 190 LEU B CA 1
ATOM 3336 C C . LEU B 1 190 ? 6.219 -29.375 0.437 1 98.62 190 LEU B C 1
ATOM 3338 O O . LEU B 1 190 ? 5.445 -30.297 0.749 1 98.62 190 LEU B O 1
ATOM 3342 N N . ASN B 1 191 ? 6.832 -28.594 1.295 1 97.75 191 ASN B N 1
ATOM 3343 C CA . ASN B 1 191 ? 6.656 -28.781 2.73 1 97.75 191 ASN B CA 1
ATOM 3344 C C . ASN B 1 191 ? 5.215 -28.531 3.16 1 97.75 191 ASN B C 1
ATOM 3346 O O . ASN B 1 191 ? 4.754 -29.078 4.16 1 97.75 191 ASN B O 1
ATOM 3350 N N . ALA B 1 192 ? 4.527 -27.719 2.4 1 98.19 192 ALA B N 1
ATOM 3351 C CA . ALA B 1 192 ? 3.131 -27.406 2.699 1 98.19 192 ALA B CA 1
ATOM 3352 C C . ALA B 1 192 ? 2.189 -28.406 2.037 1 98.19 192 ALA B C 1
ATOM 3354 O O . ALA B 1 192 ? 0.968 -28.297 2.18 1 98.19 192 ALA B O 1
ATOM 3355 N N . GLY B 1 193 ? 2.74 -29.312 1.266 1 98.5 193 GLY B N 1
ATOM 3356 C CA . GLY B 1 193 ? 1.955 -30.391 0.693 1 98.5 193 GLY B CA 1
ATOM 3357 C C . GLY B 1 193 ? 1.52 -30.109 -0.735 1 98.5 193 GLY B C 1
ATOM 3358 O O . GLY B 1 193 ? 0.797 -30.922 -1.331 1 98.5 193 GLY B O 1
ATOM 3359 N N . LEU B 1 194 ? 1.928 -29.062 -1.311 1 98.81 194 LEU B N 1
ATOM 3360 C CA . LEU B 1 194 ? 1.573 -28.703 -2.682 1 98.81 194 LEU B CA 1
ATOM 3361 C C . LEU B 1 194 ? 2.52 -29.359 -3.676 1 98.81 194 LEU B C 1
ATOM 3363 O O . LEU B 1 194 ? 3.562 -29.891 -3.287 1 98.81 194 LEU B O 1
ATOM 3367 N N . TRP B 1 195 ? 2.086 -29.375 -4.91 1 98.81 195 TRP B N 1
ATOM 3368 C CA . TRP B 1 195 ? 3.059 -29.5 -5.992 1 98.81 195 TRP B CA 1
ATOM 3369 C C . TRP B 1 195 ? 3.896 -28.219 -6.109 1 98.81 195 TRP B C 1
ATOM 3371 O O . TRP B 1 195 ? 3.453 -27.141 -5.723 1 98.81 195 TRP B O 1
ATOM 3381 N N . ALA B 1 196 ? 5.137 -28.391 -6.656 1 98.88 196 ALA B N 1
ATOM 3382 C CA . ALA B 1 196 ? 6.039 -27.234 -6.711 1 98.88 196 ALA B CA 1
ATOM 3383 C C . ALA B 1 196 ? 6.77 -27.172 -8.047 1 98.88 196 ALA B C 1
ATOM 3385 O O . ALA B 1 196 ? 7.18 -28.203 -8.586 1 98.88 196 ALA B O 1
ATOM 3386 N N . VAL B 1 197 ? 6.875 -26 -8.594 1 98.94 197 VAL B N 1
ATOM 3387 C CA . VAL B 1 197 ? 7.672 -25.766 -9.789 1 98.94 197 VAL B CA 1
ATOM 3388 C C . VAL B 1 197 ? 8.734 -24.703 -9.5 1 98.94 197 VAL B C 1
ATOM 3390 O O . VAL B 1 197 ? 8.406 -23.578 -9.109 1 98.94 197 VAL B O 1
ATOM 3393 N N . TRP B 1 198 ? 9.977 -25.031 -9.695 1 98.94 198 TRP B N 1
ATOM 3394 C CA . TRP B 1 198 ? 11.102 -24.109 -9.531 1 98.94 198 TRP B CA 1
ATOM 3395 C C . TRP B 1 198 ? 11.523 -23.531 -10.867 1 98.94 198 TRP B C 1
ATOM 3397 O O . TRP B 1 198 ? 11.875 -24.266 -11.797 1 98.94 198 TRP B O 1
ATOM 3407 N N . ILE B 1 199 ? 11.477 -22.25 -11 1 98.88 199 ILE B N 1
ATOM 3408 C CA . ILE B 1 199 ? 12.023 -21.578 -12.172 1 98.88 199 ILE B CA 1
ATOM 3409 C C . ILE B 1 199 ? 13.539 -21.453 -12.039 1 98.88 199 ILE B C 1
ATOM 3411 O O . ILE B 1 199 ? 14.023 -20.672 -11.211 1 98.88 199 ILE B O 1
ATOM 3415 N N . ASN B 1 200 ? 14.25 -22.125 -12.789 1 98.31 200 ASN B N 1
ATOM 3416 C CA . ASN B 1 200 ? 15.703 -22.141 -12.906 1 98.31 200 ASN B CA 1
ATOM 3417 C C . ASN B 1 200 ? 16.156 -21.812 -14.328 1 98.31 200 ASN B C 1
ATOM 3419 O O . ASN B 1 200 ? 16.188 -22.688 -15.188 1 98.31 200 ASN B O 1
ATOM 3423 N N . PRO B 1 201 ? 16.562 -20.578 -14.5 1 96.62 201 PRO B N 1
ATOM 3424 C CA . PRO B 1 201 ? 16.922 -20.172 -15.859 1 96.62 201 PRO B CA 1
ATOM 3425 C C . PRO B 1 201 ? 18.016 -21.031 -16.484 1 96.62 201 PRO B C 1
ATOM 3427 O O . PRO B 1 201 ? 18.188 -21.047 -17.703 1 96.62 201 PRO B O 1
ATOM 3430 N N . GLU B 1 202 ? 18.734 -21.734 -15.688 1 96.81 202 GLU B N 1
ATOM 3431 C CA . GLU B 1 202 ? 19.812 -22.578 -16.172 1 96.81 202 GLU B CA 1
ATOM 3432 C C . GLU B 1 202 ? 19.281 -23.938 -16.609 1 96.81 202 GLU B C 1
ATOM 3434 O O . GLU B 1 202 ? 20.016 -24.734 -17.203 1 96.81 202 GLU B O 1
ATOM 3439 N N . ALA B 1 203 ? 18.062 -24.172 -16.344 1 97.06 203 ALA B N 1
ATOM 3440 C CA . ALA B 1 203 ? 17.469 -25.453 -16.734 1 97.06 203 ALA B CA 1
ATOM 3441 C C . ALA B 1 203 ? 17.359 -25.562 -18.25 1 97.06 203 ALA B C 1
ATOM 3443 O O . ALA B 1 203 ? 17.031 -24.578 -18.922 1 97.06 203 ALA B O 1
ATOM 3444 N N . GLU B 1 204 ? 17.641 -26.688 -18.875 1 93.81 204 GLU B N 1
ATOM 3445 C CA . GLU B 1 204 ? 17.594 -26.922 -20.312 1 93.81 204 GLU B CA 1
ATOM 3446 C C . GLU B 1 204 ? 16.156 -27.203 -20.766 1 93.81 204 GLU B C 1
ATOM 3448 O O . GLU B 1 204 ? 15.867 -27.172 -21.969 1 93.81 204 GLU B O 1
ATOM 3453 N N . GLY B 1 205 ? 15.305 -27.453 -19.875 1 96.56 205 GLY B N 1
ATOM 3454 C CA . GLY B 1 205 ? 13.914 -27.781 -20.156 1 96.56 205 GLY B CA 1
ATOM 3455 C C . GLY B 1 205 ? 13.133 -28.156 -18.906 1 96.56 205 GLY B C 1
ATOM 3456 O O . GLY B 1 205 ? 13.578 -27.875 -17.781 1 96.56 205 GLY B O 1
ATOM 3457 N N . VAL B 1 206 ? 11.984 -28.656 -19.141 1 98.12 206 VAL B N 1
ATOM 3458 C CA . VAL B 1 206 ? 11.133 -29.094 -18.047 1 98.12 206 VAL B CA 1
ATOM 3459 C C . VAL B 1 206 ? 11.617 -30.438 -17.516 1 98.12 206 VAL B C 1
ATOM 3461 O O . VAL B 1 206 ? 11.773 -31.391 -18.281 1 98.12 206 VAL B O 1
ATOM 3464 N N . ARG B 1 207 ? 11.883 -30.516 -16.203 1 98 207 ARG B N 1
ATOM 3465 C CA . ARG B 1 207 ? 12.375 -31.75 -15.586 1 98 207 ARG B CA 1
ATOM 3466 C C . ARG B 1 207 ? 11.688 -32 -14.25 1 98 207 ARG B C 1
ATOM 3468 O O . ARG B 1 207 ? 11.492 -31.078 -13.453 1 98 207 ARG B O 1
ATOM 3475 N N . ARG B 1 208 ? 11.289 -33.25 -14.094 1 98.06 208 ARG B N 1
ATOM 3476 C CA . ARG B 1 208 ? 10.797 -33.625 -12.773 1 98.06 208 ARG B CA 1
ATOM 3477 C C . ARG B 1 208 ? 11.953 -33.844 -11.797 1 98.06 208 ARG B C 1
ATOM 3479 O O . ARG B 1 208 ? 12.844 -34.625 -12.055 1 98.06 208 ARG B O 1
ATOM 3486 N N . ILE B 1 209 ? 11.945 -33.188 -10.664 1 98.31 209 ILE B N 1
ATOM 3487 C CA . ILE B 1 209 ? 13.086 -33.25 -9.75 1 98.31 209 ILE B CA 1
ATOM 3488 C C . ILE B 1 209 ? 12.617 -33.719 -8.375 1 98.31 209 ILE B C 1
ATOM 3490 O O . ILE B 1 209 ? 13.398 -33.75 -7.418 1 98.31 209 ILE B O 1
ATOM 3494 N N . HIS B 1 210 ? 11.43 -34 -8.109 1 98.12 210 HIS B N 1
ATOM 3495 C CA . HIS B 1 210 ? 10.742 -34.531 -6.938 1 98.12 210 HIS B CA 1
ATOM 3496 C C . HIS B 1 210 ? 9.438 -35.219 -7.332 1 98.12 210 HIS B C 1
ATOM 3498 O O . HIS B 1 210 ? 8.891 -34.938 -8.406 1 98.12 210 HIS B O 1
ATOM 3504 N N . GLU B 1 211 ? 8.922 -36.094 -6.539 1 97.69 211 GLU B N 1
ATOM 3505 C CA . GLU B 1 211 ? 7.676 -36.781 -6.828 1 97.69 211 GLU B CA 1
ATOM 3506 C C . GLU B 1 211 ? 6.559 -35.812 -7.152 1 97.69 211 GLU B C 1
ATOM 3508 O O . GLU B 1 211 ? 5.711 -36.062 -8.008 1 97.69 211 GLU B O 1
ATOM 3513 N N . ARG B 1 212 ? 6.578 -34.625 -6.492 1 98.25 212 ARG B N 1
ATOM 3514 C CA . ARG B 1 212 ? 5.582 -33.594 -6.73 1 98.25 212 ARG B CA 1
ATOM 3515 C C . ARG B 1 212 ? 6.242 -32.281 -7.141 1 98.25 212 ARG B C 1
ATOM 3517 O O . ARG B 1 212 ? 5.758 -31.203 -6.801 1 98.25 212 ARG B O 1
ATOM 3524 N N . GLY B 1 213 ? 7.43 -32.375 -7.789 1 98.56 213 GLY B N 1
ATOM 3525 C CA . GLY B 1 213 ? 8.18 -31.156 -8.062 1 98.56 213 GLY B CA 1
ATOM 3526 C C . GLY B 1 213 ? 8.852 -31.172 -9.422 1 98.56 213 GLY B C 1
ATOM 3527 O O . GLY B 1 213 ? 9.352 -32.219 -9.867 1 98.56 213 GLY B O 1
ATOM 3528 N N . PHE B 1 214 ? 8.844 -30.047 -10.086 1 98.88 214 PHE B N 1
ATOM 3529 C CA . PHE B 1 214 ? 9.453 -29.875 -11.398 1 98.88 214 PHE B CA 1
ATOM 3530 C C . PHE B 1 214 ? 10.375 -28.672 -11.414 1 98.88 214 PHE B C 1
ATOM 3532 O O . PHE B 1 214 ? 10.281 -27.797 -10.547 1 98.88 214 PHE B O 1
ATOM 3539 N N . GLU B 1 215 ? 11.273 -28.641 -12.312 1 98.75 215 GLU B N 1
ATOM 3540 C CA . GLU B 1 215 ? 12.117 -27.5 -12.672 1 98.75 215 GLU B CA 1
ATOM 3541 C C . GLU B 1 215 ? 11.836 -27.031 -14.102 1 98.75 215 GLU B C 1
ATOM 3543 O O . GLU B 1 215 ? 11.641 -27.844 -15 1 98.75 215 GLU B O 1
ATOM 3548 N N . VAL B 1 216 ? 11.75 -25.797 -14.289 1 98.81 216 VAL B N 1
ATOM 3549 C CA . VAL B 1 216 ? 11.492 -25.219 -15.609 1 98.81 216 VAL B CA 1
ATOM 3550 C C . VAL B 1 216 ? 12.43 -24.031 -15.844 1 98.81 216 VAL B C 1
ATOM 3552 O O . VAL B 1 216 ? 12.852 -23.359 -14.891 1 98.81 216 VAL B O 1
ATOM 3555 N N . PRO B 1 217 ? 12.734 -23.688 -17.078 1 98.31 217 PRO B N 1
ATOM 3556 C CA . PRO B 1 217 ? 13.641 -22.562 -17.359 1 98.31 217 PRO B CA 1
ATOM 3557 C C . PRO B 1 217 ? 12.945 -21.203 -17.266 1 98.31 217 PRO B C 1
ATOM 3559 O O . PRO B 1 217 ? 13.617 -20.188 -17.125 1 98.31 217 PRO B O 1
ATOM 3562 N N . SER B 1 218 ? 11.625 -21.188 -17.438 1 98.19 218 SER B N 1
ATOM 3563 C CA . SER B 1 218 ? 10.844 -19.953 -17.359 1 98.19 218 SER B CA 1
ATOM 3564 C C . SER B 1 218 ? 9.414 -20.234 -16.906 1 98.19 218 SER B C 1
ATOM 3566 O O . SER B 1 218 ? 9 -21.391 -16.812 1 98.19 218 SER B O 1
ATOM 3568 N N . VAL B 1 219 ? 8.664 -19.172 -16.672 1 98.69 219 VAL B N 1
ATOM 3569 C CA . VAL B 1 219 ? 7.324 -19.266 -16.109 1 98.69 219 VAL B CA 1
ATOM 3570 C C . VAL B 1 219 ? 6.398 -19.984 -17.094 1 98.69 219 VAL B C 1
ATOM 3572 O O . VAL B 1 219 ? 5.438 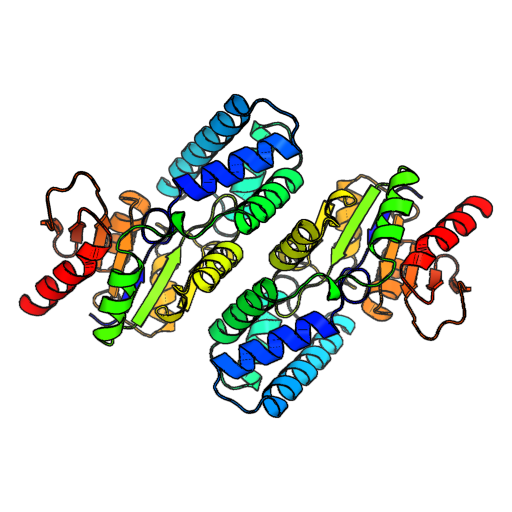-20.641 -16.672 1 98.69 219 VAL B O 1
ATOM 3575 N N . GLU B 1 220 ? 6.699 -19.938 -18.359 1 97.62 220 GLU B N 1
ATOM 3576 C CA . GLU B 1 220 ? 5.863 -20.562 -19.375 1 97.62 220 GLU B CA 1
ATOM 3577 C C . GLU B 1 220 ? 5.848 -22.078 -19.203 1 97.62 220 GLU B C 1
ATOM 3579 O O . GLU B 1 220 ? 4.926 -22.75 -19.688 1 97.62 220 GLU B O 1
ATOM 3584 N N . GLY B 1 221 ? 6.867 -22.578 -18.578 1 98.44 221 GLY B N 1
ATOM 3585 C CA . GLY B 1 221 ? 7 -24.016 -18.391 1 98.44 221 GLY B CA 1
ATOM 3586 C C . GLY B 1 221 ? 5.871 -24.609 -17.562 1 98.44 221 GLY B C 1
ATOM 3587 O O . GLY B 1 221 ? 5.648 -25.828 -17.594 1 98.44 221 GLY B O 1
ATOM 3588 N N . ILE B 1 222 ? 5.141 -23.766 -16.828 1 98.81 222 ILE B N 1
ATOM 3589 C CA . ILE B 1 222 ? 4.062 -24.234 -15.961 1 98.81 222 ILE B CA 1
ATOM 3590 C C . ILE B 1 222 ? 3.012 -24.969 -16.797 1 98.81 222 ILE B C 1
ATOM 3592 O O . ILE B 1 222 ? 2.398 -25.938 -16.328 1 98.81 222 ILE B O 1
ATOM 3596 N N . LEU B 1 223 ? 2.803 -24.594 -18.047 1 98.62 223 LEU B N 1
ATOM 3597 C CA . LEU B 1 223 ? 1.781 -25.203 -18.891 1 98.62 223 LEU B CA 1
ATOM 3598 C C . LEU B 1 223 ? 2.154 -26.641 -19.25 1 98.62 223 LEU B C 1
ATOM 3600 O O . LEU B 1 223 ? 1.308 -27.531 -19.203 1 98.62 223 LEU B O 1
ATOM 3604 N N . GLU B 1 224 ? 3.422 -26.812 -19.594 1 98.56 224 GLU B N 1
ATOM 3605 C CA . GLU B 1 224 ? 3.887 -28.156 -19.875 1 98.56 224 GLU B CA 1
ATOM 3606 C C . GLU B 1 224 ? 3.832 -29.031 -18.609 1 98.56 224 GLU B C 1
ATOM 3608 O O . GLU B 1 224 ? 3.492 -30.219 -18.688 1 98.56 224 GLU B O 1
ATOM 3613 N N . VAL B 1 225 ? 4.172 -28.484 -17.453 1 98.81 225 VAL B N 1
ATOM 3614 C CA . VAL B 1 225 ? 4.145 -29.219 -16.188 1 98.81 225 VAL B CA 1
ATOM 3615 C C . VAL B 1 225 ? 2.725 -29.703 -15.906 1 98.81 225 VAL B C 1
ATOM 3617 O O . VAL B 1 225 ? 2.523 -30.859 -15.531 1 98.81 225 VAL B O 1
ATOM 3620 N N . LEU B 1 226 ? 1.763 -28.812 -16.062 1 98.56 226 LEU B N 1
ATOM 3621 C CA . LEU B 1 226 ? 0.371 -29.172 -15.812 1 98.56 226 LEU B CA 1
ATOM 3622 C C . LEU B 1 226 ? -0.067 -30.312 -16.734 1 98.56 226 LEU B C 1
ATOM 3624 O O . LEU B 1 226 ? -0.8 -31.219 -16.297 1 98.56 226 LEU B O 1
ATOM 3628 N N . GLU B 1 227 ? 0.37 -30.328 -17.969 1 97.69 227 GLU B N 1
ATOM 3629 C CA . GLU B 1 227 ? 0.054 -31.391 -18.906 1 97.69 227 GLU B CA 1
ATOM 3630 C C . GLU B 1 227 ? 0.643 -32.719 -18.453 1 97.69 227 GLU B C 1
ATOM 3632 O O . GLU B 1 227 ? -0.007 -33.781 -18.547 1 97.69 227 GLU B O 1
ATOM 3637 N N . ARG B 1 228 ? 1.81 -32.656 -17.953 1 97.19 228 ARG B N 1
ATOM 3638 C CA . ARG B 1 228 ? 2.488 -33.875 -17.5 1 97.19 228 ARG B CA 1
ATOM 3639 C C . ARG B 1 228 ? 1.792 -34.469 -16.281 1 97.19 228 ARG B C 1
ATOM 3641 O O . ARG B 1 228 ? 1.669 -35.688 -16.172 1 97.19 228 ARG B O 1
ATOM 3648 N N . ILE B 1 229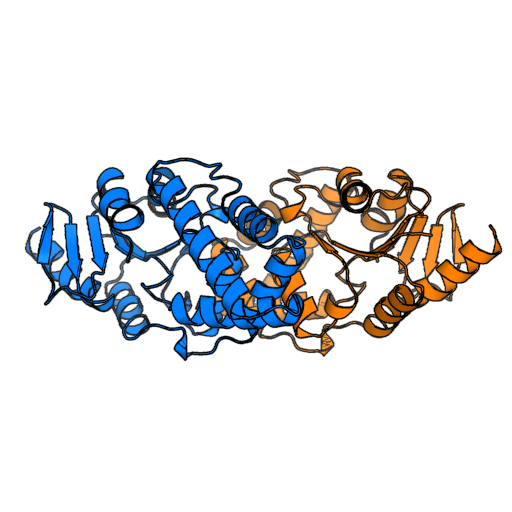 ? 1.375 -33.594 -15.352 1 96.88 229 ILE B N 1
ATOM 3649 C CA . ILE B 1 229 ? 0.686 -34.062 -14.156 1 96.88 229 ILE B CA 1
ATOM 3650 C C . ILE B 1 229 ? -0.648 -34.688 -14.539 1 96.88 229 ILE B C 1
ATOM 3652 O O . ILE B 1 229 ? -1.033 -35.719 -13.984 1 96.88 229 ILE B O 1
ATOM 3656 N N . GLU B 1 230 ? -1.364 -34.094 -15.453 1 92.81 230 GLU B N 1
ATOM 3657 C CA . GLU B 1 230 ? -2.656 -34.594 -15.914 1 92.81 230 GLU B CA 1
ATOM 3658 C C . GLU B 1 230 ? -2.514 -35.969 -16.562 1 92.81 230 GLU B C 1
ATOM 3660 O O . GLU B 1 230 ? -3.396 -36.812 -16.438 1 92.81 230 GLU B O 1
ATOM 3665 N N . LYS B 1 231 ? -1.468 -36.25 -17.219 1 90.69 231 LYS B N 1
ATOM 3666 C CA . LYS B 1 231 ? -1.238 -37.531 -17.922 1 90.69 231 LYS B CA 1
ATOM 3667 C C . LYS B 1 231 ? -0.896 -38.625 -16.938 1 90.69 231 LYS B C 1
ATOM 3669 O O . LYS B 1 231 ? -1.121 -39.812 -17.234 1 90.69 231 LYS B O 1
ATOM 3674 N N . GLU B 1 232 ? -0.219 -38.312 -15.875 1 84.38 232 GLU B N 1
ATOM 3675 C CA . GLU B 1 232 ? 0.18 -39.312 -14.891 1 84.38 232 GLU B CA 1
ATOM 3676 C C . GLU B 1 232 ? -0.999 -39.719 -14.008 1 84.38 232 GLU B C 1
ATOM 3678 O O . GLU B 1 232 ? -0.965 -40.781 -13.367 1 84.38 232 GLU B O 1
ATOM 3683 N N . GLY B 1 233 ? -2.016 -38.938 -13.867 1 67.94 233 GLY B N 1
ATOM 3684 C CA . GLY B 1 233 ? -3.188 -39.281 -13.086 1 67.94 233 GLY B CA 1
ATOM 3685 C C . GLY B 1 233 ? -4.297 -39.906 -13.914 1 67.94 233 GLY B C 1
ATOM 3686 O O . GLY B 1 233 ? -4.949 -40.875 -13.484 1 67.94 233 GLY B O 1
#